Protein 3TG9 (pdb70)

Foldseek 3Di:
DDDVLQVLCVVLVFAEKKWKDFAPDDIDMDGADALDVVVRHGADLLAKFFFFQLCLLLLLLLLLLCVLVVLFPQQDALVVFDPLDLPNAGNVLLQFQQAQFFALPVVVVCPPPFLAPPPALVVCCVSGSVPDRRDHRPPAHDDGLNSQSSSQSSSCRSVVHHSQVSSVPLQLVLLVFPSKGFDFPVGDDPSYGFFWAQDPVRDIDTCCRFHRRTATNSTTIMGRQVSVVSRVVCLVVCSNHHPVSSVQQVDQPADHDDQWGHGRSWIWGHDPNRTQWIWGWRFTAQWTWIWIAGPVGRMIMTFTGRYGDRSVSSVVVVVVVD/DLAVLCVVLVFAEKKWKDFDPDDIDIDGAAPLDPVVRHGQDQLFKFWFFQLCLLLLLLLLLVCVLVVLDHQCAALVVQDVLDQPNAGNVLLQFQQQQFWALAQPVPDDQLQVSCVPPFLAVLPALVVCCVSGSPPDRRDHRRPAHGDHLNSQSSSQSRSCRSVVHHSQVSSVPLQLVLLVFPSWGFDFPVGDDPSYGWFWAQDPVGDIDTCCRRHRRTAGRRTTIMGRQVSVVSRVVCLVVCSRHHPVSSVQQVDQPADHDDQWGHGRSWIWGHDPHRTQWIKGWRFTAQWIWIWIQGPVRRMIMIFTGRYGDRSVSSVVVVVVVD

Solvent-accessible surface area: 25855 Å² total; per-residue (Å²): 231,124,31,100,4,36,46,12,0,81,104,122,150,0,15,0,0,0,0,5,24,84,22,144,80,153,31,94,28,0,21,60,32,62,6,19,58,22,47,171,40,85,9,72,75,84,2,34,1,14,0,3,24,0,0,4,0,0,0,0,0,0,0,0,14,10,12,69,66,63,123,14,59,17,112,16,56,2,86,97,83,24,142,13,99,12,86,126,1,19,0,54,32,1,0,0,4,10,2,5,1,3,30,27,112,145,76,126,43,12,102,116,48,12,0,6,72,4,83,84,2,121,44,8,31,90,52,3,45,157,47,108,63,143,20,73,30,43,132,127,48,97,69,11,18,0,1,0,0,0,0,0,17,0,0,22,54,24,39,66,66,36,0,17,97,17,0,65,53,45,0,4,128,122,14,18,4,144,53,17,1,11,37,8,21,4,60,26,46,41,100,7,6,42,8,1,27,86,68,188,117,68,51,68,62,8,3,14,11,13,15,30,2,36,8,6,0,13,14,12,0,15,0,2,0,61,3,0,11,61,0,0,25,2,0,40,124,80,82,1,2,59,110,83,49,2,118,85,0,19,49,46,58,23,105,38,116,111,57,44,41,3,0,4,1,0,46,0,56,37,64,151,79,62,46,37,19,28,8,4,62,2,102,46,53,0,8,0,0,5,0,0,14,16,48,127,47,82,0,1,0,0,0,0,1,5,32,48,72,15,0,133,47,0,5,37,30,0,53,86,74,79,133,3,106,72,15,0,96,96,128,153,0,17,0,0,0,0,8,22,99,21,150,83,146,24,108,33,0,24,61,30,64,5,15,69,24,48,165,50,80,7,68,73,85,3,33,2,14,0,3,22,0,0,4,0,0,0,0,0,0,0,0,11,10,12,58,72,65,117,15,51,16,120,17,55,0,80,96,83,21,146,13,99,6,93,126,1,26,0,56,29,2,0,0,3,13,2,4,1,3,27,27,15,20,84,124,135,43,137,74,21,56,80,42,1,110,112,51,13,0,4,67,3,86,92,3,102,43,7,32,87,56,3,51,159,42,106,60,121,19,87,38,40,129,99,47,18,45,8,6,0,2,0,0,0,0,0,17,0,0,21,56,15,40,68,68,37,0,20,93,19,0,65,61,43,0,3,116,124,11,23,2,139,47,16,1,11,32,9,15,7,57,29,44,34,99,4,6,43,6,3,18,97,64,194,112,75,57,73,33,9,4,12,6,1,13,21,1,35,7,5,0,13,13,11,0,16,0,4,0,54,6,0,10,66,0,0,24,2,0,40,128,81,86,1,2,63,109,82,50,2,115,81,0,19,51,45,63,21,99,42,108,109,52,34,38,3,0,5,1,0,48,0,48,51,70,152,78,62,47,36,18,27,12,5,48,1,104,23,29,0,8,0,0,10,0,0,14,18,44,126,47,76,0,0,0,0,0,0,1,6,37,47,69,14,0,122,53,0,2,39,26,0,57,79,82,73

Sequence (648 aa):
MKNHLHTIMEDWKLSGTALMKKGEDIPFIASLGFANRAERIPNEHHTRFGIASGCKLFTAIAICQLVEAGKLSFDTPLSDWLDAPFPNVTIHHLLTHTSGVPDYFDEDLWKDVPMYHLRRLKDFLPLFQHAPMKFPPGHRFHYNNAGFILLGLVVESVSGVTFQEYVEANVFQRAGMHESGYFAFDTLPAKTALGYIDLEDGSWKTNLYSLPVIGGSDGGAYVTAEDMMKLWLALMRHELLNETYTQKLLTPHVHCEDDDYYGYGVWIKQQDGAISKYHVMGYDPGVCFHSAFYPTSNGIVVVCANQSSGAYDVMAAIEALFHLHTIMEDWKLSGTALMKKGEDIPFIASLGFANRAERIPNEHHTRFGIASGCKLFTAIAICQLVEAGKLSFDTPLSDWLDAPFPNVTIHHLLTHTSGVPDYFDEEITDDFEDLWKDVPMYHLRRLKDFLPLFQHAPMKFPPGHRFHYNNAGFILLGLVVESVSGVTFQEYVEANVFQRAGMHESGYFAFDTLPAKTALGYIDLEDGSWKTNLYSLPVIGGSDGGAYVTAEDMMKLWLALMRHELLNETYTQKLLTPHVHCEDDDYYGYGVWIKQQDGAISKYHVMGYDPGVCFHSAFYPTSNGIVVVCANQSSGAYDVMAAIEALF

Structure (mmCIF, N/CA/C/O backbone):
data_3TG9
#
_entry.id   3TG9
#
_cell.length_a   65.241
_cell.length_b   79.800
_cell.length_c   74.443
_cell.angle_alpha   90.00
_cell.angle_beta   100.49
_cell.angle_gamma   90.00
#
_symmetry.space_group_name_H-M   'P 1 21 1'
#
loop_
_entity.id
_entity.type
_entity.pdbx_description
1 polymer 'Penicillin-binding protein'
2 water water
#
loop_
_atom_site.group_PDB
_atom_site.id
_atom_site.type_symbol
_atom_site.label_atom_id
_atom_site.label_alt_id
_atom_site.label_comp_id
_atom_site.label_asym_id
_atom_site.label_entity_id
_atom_site.label_seq_id
_atom_site.pdbx_PDB_ins_code
_atom_site.Cartn_x
_atom_site.Cartn_y
_atom_site.Cartn_z
_atom_site.occupancy
_atom_site.B_iso_or_equiv
_atom_site.auth_seq_id
_atom_site.auth_comp_id
_atom_site.auth_asym_id
_atom_site.auth_atom_id
_atom_site.pdbx_PDB_model_num
ATOM 1 N N . MET A 1 3 ? -5.858 42.254 -9.030 1.00 43.59 1 MET A N 1
ATOM 2 C CA . MET A 1 3 ? -6.688 43.390 -9.450 1.00 45.07 1 MET A CA 1
ATOM 3 C C . MET A 1 3 ? -8.191 43.148 -9.284 1.00 46.55 1 MET A C 1
ATOM 4 O O . MET A 1 3 ? -8.738 42.138 -9.747 1.00 45.42 1 MET A O 1
ATOM 9 N N . LYS A 1 4 ? -8.871 44.066 -8.621 1.00 41.23 2 LYS A N 1
ATOM 10 C CA . LYS A 1 4 ? -10.250 43.907 -8.243 1.00 40.36 2 LYS A CA 1
ATOM 11 C C . LYS A 1 4 ? -11.247 43.799 -9.379 1.00 42.04 2 LYS A C 1
ATOM 12 O O . LYS A 1 4 ? -11.109 44.425 -10.389 1.00 42.64 2 LYS A O 1
ATOM 18 N N . ASN A 1 5 ? -12.261 42.983 -9.175 1.00 20.00 3 ASN A N 1
ATOM 19 C CA . ASN A 1 5 ? -13.392 42.884 -10.063 1.00 20.00 3 ASN A CA 1
ATOM 20 C C . ASN A 1 5 ? -14.684 42.782 -9.261 1.00 20.00 3 ASN A C 1
ATOM 21 O O . ASN A 1 5 ? -14.656 42.819 -8.060 1.00 31.04 3 ASN A O 1
ATOM 26 N N . HIS A 1 6 ? -15.807 42.690 -9.930 1.00 31.85 4 HIS A N 1
ATOM 27 C CA . HIS A 1 6 ? -17.066 42.706 -9.232 1.00 32.86 4 HIS A CA 1
ATOM 28 C C . HIS A 1 6 ? -17.341 41.507 -8.320 1.00 35.89 4 HIS A C 1
ATOM 29 O O . HIS A 1 6 ? -18.138 41.597 -7.425 1.00 35.08 4 HIS A O 1
ATOM 36 N N . LEU A 1 7 ? -16.666 40.393 -8.562 1.00 20.00 5 LEU A N 1
ATOM 37 C CA . LEU A 1 7 ? -16.784 39.222 -7.715 1.00 20.00 5 LEU A CA 1
ATOM 38 C C . LEU A 1 7 ? -16.224 39.480 -6.321 1.00 20.00 5 LEU A C 1
ATOM 39 O O . LEU A 1 7 ? -16.773 39.071 -5.357 1.00 25.49 5 LEU A O 1
ATOM 44 N N . HIS A 1 8 ? -15.137 40.222 -6.256 1.00 33.25 6 HIS A N 1
ATOM 45 C CA . HIS A 1 8 ? -14.558 40.629 -5.006 1.00 31.81 6 HIS A CA 1
ATOM 46 C C . HIS A 1 8 ? -15.584 41.363 -4.153 1.00 29.89 6 HIS A C 1
ATOM 47 O O . HIS A 1 8 ? -15.638 41.211 -2.975 1.00 28.64 6 HIS A O 1
ATOM 54 N N . THR A 1 9 ? -16.389 42.172 -4.788 1.00 30.46 7 THR A N 1
ATOM 55 C CA . THR A 1 9 ? -17.382 42.963 -4.084 1.00 32.90 7 THR A CA 1
ATOM 56 C C . THR A 1 9 ? -18.467 42.057 -3.523 1.00 31.58 7 THR A C 1
ATOM 57 O O . THR A 1 9 ? -18.880 42.193 -2.367 1.00 27.80 7 THR A O 1
ATOM 61 N N . ILE A 1 10 ? -18.917 41.117 -4.346 1.00 30.37 8 ILE A N 1
ATOM 62 C CA . ILE A 1 10 ? -19.937 40.172 -3.922 1.00 29.08 8 ILE A CA 1
ATOM 63 C C . ILE A 1 10 ? -19.430 39.324 -2.758 1.00 25.65 8 ILE A C 1
ATOM 64 O O . ILE A 1 10 ? -20.084 39.223 -1.722 1.00 28.47 8 ILE A O 1
ATOM 69 N N . MET A 1 11 ? -18.257 38.727 -2.921 1.00 27.74 9 MET A N 1
ATOM 70 C CA . MET A 1 11 ? -17.661 37.921 -1.847 1.00 28.44 9 MET A CA 1
ATOM 71 C C . MET A 1 11 ? -17.455 38.707 -0.563 1.00 27.80 9 MET A C 1
ATOM 72 O O . MET A 1 11 ? -17.705 38.208 0.531 1.00 29.69 9 MET A O 1
ATOM 77 N N . GLU A 1 12 ? -16.988 39.939 -0.702 1.00 28.77 10 GLU A N 1
ATOM 78 C CA . GLU A 1 12 ? -16.804 40.827 0.440 1.00 28.83 10 GLU A CA 1
ATOM 79 C C . GLU A 1 12 ? -18.141 41.111 1.135 1.00 29.55 10 GLU A C 1
ATOM 80 O O . GLU A 1 12 ? -18.239 41.053 2.357 1.00 32.37 10 GLU A O 1
ATOM 86 N N . ASP A 1 13 ? -19.169 41.419 0.351 1.00 27.46 11 ASP A N 1
ATOM 87 C CA . ASP A 1 13 ? -20.501 41.680 0.896 1.00 29.22 11 ASP A CA 1
ATOM 88 C C . ASP A 1 13 ? -21.074 40.509 1.700 1.00 32.91 11 ASP A C 1
ATOM 89 O O . ASP A 1 13 ? -21.819 40.706 2.658 1.00 33.42 11 ASP A O 1
ATOM 94 N N . TRP A 1 14 ? -20.747 39.290 1.292 1.00 30.42 12 TRP A N 1
ATOM 95 C CA . TRP A 1 14 ? -21.283 38.108 1.960 1.00 31.47 12 TRP A CA 1
ATOM 96 C C . TRP A 1 14 ? -20.300 37.484 2.931 1.00 29.82 12 TRP A C 1
ATOM 97 O O . TRP A 1 14 ? -20.592 36.456 3.538 1.00 33.22 12 TRP A O 1
ATOM 108 N N . LYS A 1 15 ? -19.141 38.115 3.090 1.00 31.74 13 LYS A N 1
ATOM 109 C CA . LYS A 1 15 ? -18.107 37.600 3.984 1.00 30.81 13 LYS A CA 1
ATOM 110 C C . LYS A 1 15 ? -17.829 36.145 3.661 1.00 27.13 13 LYS A C 1
ATOM 111 O O . LYS A 1 15 ? -17.816 35.297 4.548 1.00 28.20 13 LYS A O 1
ATOM 117 N N . LEU A 1 16 ? -17.625 35.857 2.382 1.00 26.45 14 LEU A N 1
ATOM 118 C CA . LEU A 1 16 ? -17.328 34.494 1.960 1.00 30.61 14 LEU A CA 1
ATOM 119 C C . LEU A 1 16 ? -15.823 34.287 1.843 1.00 25.85 14 LEU A C 1
ATOM 120 O O . LEU A 1 16 ? -15.165 34.957 1.052 1.00 25.18 14 LEU A O 1
ATOM 125 N N . SER A 1 17 ? -15.288 33.354 2.628 1.00 27.67 15 SER A N 1
ATOM 126 C CA . SER A 1 17 ? -13.900 32.936 2.470 1.00 23.37 15 SER A CA 1
ATOM 127 C C . SER A 1 17 ? -13.840 31.846 1.408 1.00 26.36 15 SER A C 1
ATOM 128 O O . SER A 1 17 ? -14.421 30.778 1.583 1.00 25.99 15 SER A O 1
ATOM 131 N N . GLY A 1 18 ? -13.166 32.134 0.295 1.00 27.64 16 GLY A N 1
ATOM 132 C CA . GLY A 1 18 ? -12.983 31.171 -0.776 1.00 25.38 16 GLY A CA 1
ATOM 133 C C . GLY A 1 18 ? -12.535 31.789 -2.090 1.00 25.37 16 GLY A C 1
ATOM 134 O O . GLY A 1 18 ? -11.910 32.853 -2.115 1.00 26.59 16 GLY A O 1
ATOM 135 N N . THR A 1 19 ? -12.840 31.107 -3.190 1.00 23.29 17 THR A N 1
ATOM 136 C CA . THR A 1 19 ? -12.582 31.633 -4.529 1.00 27.96 17 THR A CA 1
ATOM 137 C C . THR A 1 19 ? -13.824 31.452 -5.388 1.00 24.80 17 THR A C 1
ATOM 138 O O . THR A 1 19 ? -14.387 30.356 -5.431 1.00 26.47 17 THR A O 1
ATOM 142 N N . ALA A 1 20 ? -14.233 32.521 -6.073 1.00 25.77 18 ALA A N 1
ATOM 143 C CA . ALA A 1 20 ? -15.372 32.484 -6.987 1.00 23.21 18 ALA A CA 1
ATOM 144 C C . ALA A 1 20 ? -14.943 32.795 -8.413 1.00 23.63 18 ALA A C 1
ATOM 145 O O . ALA A 1 20 ? -13.934 33.464 -8.638 1.00 27.62 18 ALA A O 1
ATOM 147 N N . LEU A 1 21 ? -15.726 32.313 -9.375 1.00 25.14 19 LEU A N 1
ATOM 148 C CA . LEU A 1 21 ? -15.385 32.445 -10.785 1.00 23.84 19 LEU A CA 1
ATOM 149 C C . LEU A 1 21 ? -16.624 32.638 -11.666 1.00 26.16 19 LEU A C 1
ATOM 150 O O . LEU A 1 21 ? -17.671 32.043 -11.420 1.00 27.70 19 LEU A O 1
ATOM 155 N N . MET A 1 22 ? -16.495 33.472 -12.693 1.00 25.51 20 MET A N 1
ATOM 156 C CA . MET A 1 22 ? -17.578 33.685 -13.646 1.00 26.70 20 MET A CA 1
ATOM 157 C C . MET A 1 22 ? -17.007 33.735 -15.050 1.00 28.00 20 MET A C 1
ATOM 158 O O . MET A 1 22 ? -16.064 34.473 -15.299 1.00 30.90 20 MET A O 1
ATOM 163 N N . LYS A 1 23 ? -17.564 32.940 -15.959 1.00 27.72 21 LYS A N 1
ATOM 164 C CA . LYS A 1 23 ? -17.149 32.982 -17.355 1.00 29.20 21 LYS A CA 1
ATOM 165 C C . LYS A 1 23 ? -18.352 33.173 -18.268 1.00 31.99 21 LYS A C 1
ATOM 166 O O . LYS A 1 23 ? -19.303 32.396 -18.221 1.00 33.99 21 LYS A O 1
ATOM 172 N N . LYS A 1 24 ? -18.295 34.200 -19.106 1.00 30.65 22 LYS A N 1
ATOM 173 C CA . LYS A 1 24 ? -19.401 34.519 -19.996 1.00 35.32 22 LYS A CA 1
ATOM 174 C C . LYS A 1 24 ? -19.080 34.027 -21.397 1.00 32.85 22 LYS A C 1
ATOM 175 O O . LYS A 1 24 ? -18.209 34.574 -22.072 1.00 36.15 22 LYS A O 1
ATOM 181 N N . GLY A 1 25 ? -19.771 32.981 -21.828 1.00 29.24 23 GLY A N 1
ATOM 182 C CA . GLY A 1 25 ? -19.511 32.406 -23.133 1.00 36.88 23 GLY A CA 1
ATOM 183 C C . GLY A 1 25 ? -18.036 32.192 -23.417 1.00 38.61 23 GLY A C 1
ATOM 184 O O . GLY A 1 25 ? -17.402 31.319 -22.825 1.00 42.63 23 GLY A O 1
ATOM 185 N N . GLU A 1 26 ? -17.478 32.995 -24.315 1.00 38.34 24 GLU A N 1
ATOM 186 C CA . GLU A 1 26 ? -16.096 32.797 -24.738 1.00 39.55 24 GLU A CA 1
ATOM 187 C C . GLU A 1 26 ? -15.121 33.771 -24.064 1.00 40.39 24 GLU A C 1
ATOM 188 O O . GLU A 1 26 ? -13.908 33.723 -24.308 1.00 38.41 24 GLU A O 1
ATOM 194 N N . ASP A 1 27 ? -15.651 34.644 -23.213 1.00 35.81 25 ASP A N 1
ATOM 195 C CA . ASP A 1 27 ? -14.833 35.647 -22.535 1.00 34.84 25 ASP A CA 1
ATOM 196 C C . ASP A 1 27 ? -13.808 35.017 -21.595 1.00 35.64 25 ASP A C 1
ATOM 197 O O . ASP A 1 27 ? -13.936 33.862 -21.212 1.00 31.81 25 ASP A O 1
ATOM 202 N N . ILE A 1 28 ? -12.795 35.798 -21.229 1.00 36.25 26 ILE A N 1
ATOM 203 C CA . ILE A 1 28 ? -11.884 35.432 -20.161 1.00 33.47 26 ILE A CA 1
ATOM 204 C C . ILE A 1 28 ? -12.661 35.505 -18.856 1.00 34.71 26 ILE A C 1
ATOM 205 O O . ILE A 1 28 ? -13.400 36.464 -18.623 1.00 32.54 26 ILE A O 1
ATOM 210 N N . PRO A 1 29 ? -12.504 34.486 -17.997 1.00 30.60 27 PRO A N 1
ATOM 211 C CA . PRO A 1 29 ? -13.263 34.440 -16.745 1.00 27.64 27 PRO A CA 1
ATOM 212 C C . PRO A 1 29 ? -12.829 35.541 -15.787 1.00 29.03 27 PRO A C 1
ATOM 213 O O . PRO A 1 29 ? -11.695 36.005 -15.871 1.00 24.86 27 PRO A O 1
ATOM 217 N N . PHE A 1 30 ? -13.728 35.946 -14.898 1.00 26.80 28 PHE A N 1
ATOM 218 C CA . PHE A 1 30 ? -13.375 36.755 -13.740 1.00 27.21 28 PHE A CA 1
ATOM 219 C C . PHE A 1 30 ? -13.149 35.789 -12.588 1.00 28.34 28 PHE A C 1
ATOM 220 O O . PHE A 1 30 ? -13.914 34.839 -12.431 1.00 31.21 28 PHE A O 1
ATOM 228 N N . ILE A 1 31 ? -12.120 36.020 -11.780 1.00 30.51 29 ILE A N 1
ATOM 229 C CA . ILE A 1 31 ? -11.874 35.180 -10.611 1.00 29.71 29 ILE A CA 1
ATOM 230 C C . ILE A 1 31 ? -11.569 36.063 -9.407 1.00 30.26 29 ILE A C 1
ATOM 231 O O . ILE A 1 31 ? -10.932 37.100 -9.545 1.00 31.18 29 ILE A O 1
ATOM 236 N N . ALA A 1 32 ? -12.035 35.669 -8.229 1.00 30.93 30 ALA A N 1
ATOM 237 C CA . ALA A 1 32 ? -11.736 36.428 -7.021 1.00 29.55 30 ALA A CA 1
ATOM 238 C C . ALA A 1 32 ? -11.557 35.518 -5.807 1.00 23.69 30 ALA A C 1
ATOM 239 O O . ALA A 1 32 ? -12.311 34.568 -5.614 1.00 27.62 30 ALA A O 1
ATOM 241 N N . SER A 1 33 ? -10.574 35.828 -4.977 1.00 25.70 31 SER A N 1
ATOM 242 C CA . SER A 1 33 ? -10.379 35.119 -3.713 1.00 27.63 31 SER A CA 1
ATOM 243 C C . SER A 1 33 ? -10.483 36.079 -2.523 1.00 28.44 31 SER A C 1
ATOM 244 O O . SER A 1 33 ? -10.192 37.270 -2.651 1.00 26.97 31 SER A O 1
ATOM 247 N N . LEU A 1 34 ? -10.932 35.557 -1.383 1.00 23.59 32 LEU A N 1
ATOM 248 C CA . LEU A 1 34 ? -11.053 36.334 -0.154 1.00 25.42 32 LEU A CA 1
ATOM 249 C C . LEU A 1 34 ? -10.873 35.382 1.029 1.00 28.06 32 LEU A C 1
ATOM 250 O O . LEU A 1 34 ? -11.089 34.173 0.890 1.00 21.26 32 LEU A O 1
ATOM 255 N N . GLY A 1 35 ? -10.478 35.920 2.181 1.00 22.71 33 GLY A N 1
ATOM 256 C CA . GLY A 1 35 ? -10.341 35.128 3.395 1.00 23.89 33 GLY A CA 1
ATOM 257 C C . GLY A 1 35 ? -9.117 34.233 3.414 1.00 25.84 33 GLY A C 1
ATOM 258 O O . GLY A 1 35 ? -8.315 34.271 2.479 1.00 25.41 33 GLY A O 1
ATOM 259 N N . PHE A 1 36 ? -8.979 33.428 4.472 1.00 20.77 34 PHE A N 1
ATOM 260 C CA . PHE A 1 36 ? -7.814 32.562 4.638 1.00 26.69 34 PHE A CA 1
ATOM 261 C C . PHE A 1 36 ? -8.069 31.098 4.322 1.00 26.29 34 PHE A C 1
ATOM 262 O O . PHE A 1 36 ? -9.022 30.487 4.828 1.00 22.88 34 PHE A O 1
ATOM 270 N N . ALA A 1 37 ? -7.183 30.548 3.498 1.00 23.17 35 ALA A N 1
ATOM 271 C CA . ALA A 1 37 ? -7.026 29.112 3.335 1.00 23.56 35 ALA A CA 1
ATOM 272 C C . ALA A 1 37 ? -6.633 28.472 4.673 1.00 26.83 35 ALA A C 1
ATOM 273 O O . ALA A 1 37 ? -7.006 27.330 4.974 1.00 23.16 35 ALA A O 1
ATOM 275 N N . ASN A 1 38 ? -5.862 29.210 5.468 1.00 21.62 36 ASN A N 1
ATOM 276 C CA . ASN A 1 38 ? -5.425 28.729 6.775 1.00 24.59 36 ASN A CA 1
ATOM 277 C C . ASN A 1 38 ? -5.459 29.930 7.699 1.00 29.12 36 ASN A C 1
ATOM 278 O O . ASN A 1 38 ? -4.691 30.885 7.522 1.00 27.52 36 ASN A O 1
ATOM 283 N N . ARG A 1 39 ? -6.382 29.899 8.655 1.00 25.84 37 ARG A N 1
ATOM 284 C CA . ARG A 1 39 ? -6.584 31.025 9.557 1.00 26.23 37 ARG A CA 1
ATOM 285 C C . ARG A 1 39 ? -5.402 31.254 10.506 1.00 32.93 37 ARG A C 1
ATOM 286 O O . ARG A 1 39 ? -4.921 32.379 10.633 1.00 32.13 37 ARG A O 1
ATOM 294 N N . ALA A 1 40 ? -4.933 30.195 11.164 1.00 30.39 38 ALA A N 1
ATOM 295 C CA . ALA A 1 40 ? -3.872 30.352 12.150 1.00 29.63 38 ALA A CA 1
ATOM 296 C C . ALA A 1 40 ? -2.600 30.889 11.503 1.00 34.91 38 ALA A C 1
ATOM 297 O O . ALA A 1 40 ? -1.917 31.742 12.079 1.00 33.44 38 ALA A O 1
ATOM 299 N N . GLU A 1 41 ? -2.292 30.410 10.301 1.00 33.05 39 GLU A N 1
ATOM 300 C CA . GLU A 1 41 ? -1.082 30.854 9.612 1.00 32.44 39 GLU A CA 1
ATOM 301 C C . GLU A 1 41 ? -1.328 32.083 8.738 1.00 34.01 39 GLU A C 1
ATOM 302 O O . GLU A 1 41 ? -0.404 32.618 8.124 1.00 34.12 39 GLU A O 1
ATOM 308 N N . ARG A 1 42 ? -2.574 32.539 8.698 1.00 31.85 40 ARG A N 1
ATOM 309 C CA . ARG A 1 42 ? -2.938 33.690 7.876 1.00 35.68 40 ARG A CA 1
ATOM 310 C C . ARG A 1 42 ? -2.405 33.535 6.454 1.00 31.52 40 ARG A C 1
ATOM 311 O O . ARG A 1 42 ? -1.826 34.458 5.879 1.00 32.33 40 ARG A O 1
ATOM 319 N N . ILE A 1 43 ? -2.597 32.343 5.908 1.00 31.35 41 ILE A N 1
ATOM 320 C CA . ILE A 1 43 ? -2.326 32.074 4.511 1.00 29.98 41 ILE A CA 1
ATOM 321 C C . ILE A 1 43 ? -3.599 32.377 3.723 1.00 27.46 41 ILE A C 1
ATOM 322 O O . ILE A 1 43 ? -4.589 31.666 3.872 1.00 25.70 41 ILE A O 1
ATOM 327 N N . PRO A 1 44 ? -3.574 33.439 2.894 1.00 27.04 42 PRO A N 1
ATOM 328 C CA . PRO A 1 44 ? -4.756 33.880 2.138 1.00 30.35 42 PRO A CA 1
ATOM 329 C C . PRO A 1 44 ? -5.207 32.878 1.086 1.00 27.40 42 PRO A C 1
ATOM 330 O O . PRO A 1 44 ? -4.392 32.170 0.479 1.00 25.87 42 PRO A O 1
ATOM 334 N N . ASN A 1 45 ? -6.515 32.821 0.874 1.00 26.30 43 ASN A N 1
ATOM 335 C CA . ASN A 1 45 ? -7.047 32.102 -0.271 1.00 26.56 43 ASN A CA 1
ATOM 336 C C . ASN A 1 45 ? -6.565 32.798 -1.530 1.00 27.81 43 ASN A C 1
ATOM 337 O O . ASN A 1 45 ? -6.559 34.029 -1.603 1.00 30.90 43 ASN A O 1
ATOM 342 N N . GLU A 1 46 ? -6.133 32.018 -2.510 1.00 25.92 44 GLU A N 1
ATOM 343 C CA . GLU A 1 46 ? -5.758 32.583 -3.798 1.00 30.27 44 GLU A CA 1
ATOM 344 C C . GLU A 1 46 ? -6.458 31.810 -4.915 1.00 28.21 44 GLU A C 1
ATOM 345 O O . GLU A 1 46 ? -7.078 30.779 -4.657 1.00 24.90 44 GLU A O 1
ATOM 351 N N . HIS A 1 47 ? -6.359 32.293 -6.150 1.00 29.14 45 HIS A N 1
ATOM 352 C CA . HIS A 1 47 ? -7.077 31.654 -7.258 1.00 29.19 45 HIS A CA 1
ATOM 353 C C . HIS A 1 47 ? -6.716 30.185 -7.417 1.00 30.09 45 HIS A C 1
ATOM 354 O O . HIS A 1 47 ? -7.551 29.378 -7.811 1.00 26.43 45 HIS A O 1
ATOM 361 N N . HIS A 1 48 ? -5.469 29.837 -7.112 1.00 32.66 46 HIS A N 1
ATOM 362 C CA . HIS A 1 48 ? -5.003 28.462 -7.297 1.00 30.55 46 HIS A CA 1
ATOM 363 C C . HIS A 1 48 ? -5.140 27.606 -6.043 1.00 27.07 46 HIS A C 1
ATOM 364 O O . HIS A 1 48 ? -4.547 26.533 -5.941 1.00 29.39 46 HIS A O 1
ATOM 371 N N . THR A 1 49 ? -5.922 28.086 -5.087 1.00 24.76 47 THR A N 1
ATOM 372 C CA . THR A 1 49 ? -6.163 27.336 -3.869 1.00 25.25 47 THR A CA 1
ATOM 373 C C . THR A 1 49 ? -7.158 26.218 -4.192 1.00 27.22 47 THR A C 1
ATOM 374 O O . THR A 1 49 ? -8.103 26.421 -4.960 1.00 21.40 47 THR A O 1
ATOM 378 N N . ARG A 1 50 ? -6.934 25.034 -3.637 1.00 23.55 48 ARG A N 1
ATOM 379 C CA . ARG A 1 50 ? -7.894 23.951 -3.804 1.00 24.79 48 ARG A CA 1
ATOM 380 C C . ARG A 1 50 ? -8.882 23.877 -2.647 1.00 22.34 48 ARG A C 1
ATOM 381 O O . ARG A 1 50 ? -8.517 24.050 -1.482 1.00 25.09 48 ARG A O 1
ATOM 389 N N . PHE A 1 51 ? -10.134 23.595 -2.973 1.00 21.01 49 PHE A N 1
ATOM 390 C CA . PHE A 1 51 ? -11.177 23.538 -1.962 1.00 19.66 49 PHE A CA 1
ATOM 391 C C . PHE A 1 51 ? -11.882 22.200 -2.054 1.00 20.03 49 PHE A C 1
ATOM 392 O O . PHE A 1 51 ? -12.076 21.662 -3.146 1.00 20.30 49 PHE A O 1
ATOM 400 N N . GLY A 1 52 ? -12.275 21.662 -0.909 1.00 19.65 50 GLY A N 1
ATOM 401 C CA . GLY A 1 52 ? -13.152 20.508 -0.911 1.00 21.46 50 GLY A CA 1
ATOM 402 C C . GLY A 1 52 ? -14.489 20.983 -1.434 1.00 23.58 50 GLY A C 1
ATOM 403 O O . GLY A 1 52 ? -14.857 22.138 -1.233 1.00 19.68 50 GLY A O 1
ATOM 404 N N . ILE A 1 53 ? -15.218 20.111 -2.116 1.00 23.82 51 ILE A N 1
ATOM 405 C CA . ILE A 1 53 ? -16.487 20.523 -2.697 1.00 22.60 51 ILE A CA 1
ATOM 406 C C . ILE A 1 53 ? -17.635 19.592 -2.311 1.00 21.49 51 ILE A C 1
ATOM 407 O O . ILE A 1 53 ? -18.703 19.628 -2.920 1.00 19.91 51 ILE A O 1
ATOM 412 N N . ALA A 1 54 ? -17.406 18.767 -1.292 1.00 19.04 52 ALA A N 1
ATOM 413 C CA . ALA A 1 54 ? -18.415 17.824 -0.829 1.00 20.95 52 ALA A CA 1
ATOM 414 C C . ALA A 1 54 ? -19.153 17.195 -2.020 1.00 22.28 52 ALA A C 1
ATOM 415 O O . ALA A 1 54 ? -18.523 16.678 -2.944 1.00 21.25 52 ALA A O 1
ATOM 417 N N . SER A 1 55 ? -20.479 17.262 -2.013 1.00 19.65 53 SER A N 1
ATOM 418 C CA . SER A 1 55 ? -21.280 16.563 -3.031 1.00 23.42 53 SER A CA 1
ATOM 419 C C . SER A 1 55 ? -21.093 17.070 -4.454 1.00 22.97 53 SER A C 1
ATOM 420 O O . SER A 1 55 ? -21.604 16.475 -5.398 1.00 22.06 53 SER A O 1
ATOM 423 N N . GLY A 1 56 ? -20.387 18.184 -4.616 1.00 25.37 54 GLY A N 1
ATOM 424 C CA . GLY A 1 56 ? -20.182 18.724 -5.946 1.00 21.66 54 GLY A CA 1
ATOM 425 C C . GLY A 1 56 ? -19.616 17.691 -6.904 1.00 21.11 54 GLY A C 1
ATOM 426 O O . GLY A 1 56 ? -19.830 17.780 -8.110 1.00 23.67 54 GLY A O 1
ATOM 427 N N . CYS A 1 57 ? -18.896 16.701 -6.378 1.00 21.34 55 CYS A N 1
ATOM 428 C CA . CYS A 1 57 ? -18.201 15.755 -7.254 1.00 23.31 55 CYS A CA 1
ATOM 429 C C . CYS A 1 57 ? -19.022 14.520 -7.641 1.00 22.82 55 CYS A C 1
ATOM 430 O O . CYS A 1 57 ? -18.540 13.671 -8.394 1.00 23.35 55 CYS A O 1
ATOM 433 N N . LYS A 1 58 ? -20.261 14.430 -7.156 1.00 21.05 56 LYS A N 1
ATOM 434 C CA . LYS A 1 58 ? -21.164 13.387 -7.633 1.00 24.27 56 LYS A CA 1
ATOM 435 C C . LYS A 1 58 ? -21.198 13.450 -9.146 1.00 23.65 56 LYS A C 1
ATOM 436 O O . LYS A 1 58 ? -21.395 12.439 -9.808 1.00 25.03 56 LYS A O 1
ATOM 442 N N . LEU A 1 59 ? -21.000 14.646 -9.696 1.00 21.57 57 LEU A N 1
ATOM 443 C CA . LEU A 1 59 ? -20.994 14.819 -11.145 1.00 20.59 57 LEU A CA 1
ATOM 444 C C . LEU A 1 59 ? -19.834 14.062 -11.797 1.00 22.31 57 LEU A C 1
ATOM 445 O O . LEU A 1 59 ? -19.986 13.521 -12.893 1.00 24.63 57 LEU A O 1
ATOM 450 N N . PHE A 1 60 ? -18.682 14.026 -11.127 1.00 20.63 58 PHE A N 1
ATOM 451 C CA . PHE A 1 60 ? -17.511 13.322 -11.652 1.00 22.76 58 PHE A CA 1
ATOM 452 C C . PHE A 1 60 ? -17.789 11.831 -11.666 1.00 20.02 58 PHE A C 1
ATOM 453 O O . PHE A 1 60 ? -17.353 11.109 -12.557 1.00 24.17 58 PHE A O 1
ATOM 461 N N . THR A 1 61 ? -18.504 11.367 -10.653 1.00 22.12 59 THR A N 1
ATOM 462 C CA . THR A 1 61 ? -18.892 9.969 -10.577 1.00 20.39 59 THR A CA 1
ATOM 463 C C . THR A 1 61 ? -19.806 9.596 -11.737 1.00 23.10 59 THR A C 1
ATOM 464 O O . THR A 1 61 ? -19.636 8.550 -12.356 1.00 27.05 59 THR A O 1
ATOM 468 N N . ALA A 1 62 ? -20.763 10.466 -12.037 1.00 22.68 60 ALA A N 1
ATOM 469 C CA . ALA A 1 62 ? -21.705 10.224 -13.113 1.00 23.33 60 ALA A CA 1
ATOM 470 C C . ALA A 1 62 ? -21.017 10.242 -14.487 1.00 24.69 60 ALA A C 1
ATOM 471 O O . ALA A 1 62 ? -21.335 9.438 -15.365 1.00 25.19 60 ALA A O 1
ATOM 473 N N . ILE A 1 63 ? -20.067 11.149 -14.674 1.00 25.61 61 ILE A N 1
ATOM 474 C CA . ILE A 1 63 ? -19.310 11.190 -15.925 1.00 26.28 61 ILE A CA 1
ATOM 475 C C . ILE A 1 63 ? -18.551 9.885 -16.130 1.00 26.93 61 ILE A C 1
ATOM 476 O O . ILE A 1 63 ? -18.594 9.275 -17.206 1.00 23.02 61 ILE A O 1
ATOM 481 N N . ALA A 1 64 ? -17.870 9.459 -15.070 1.00 26.10 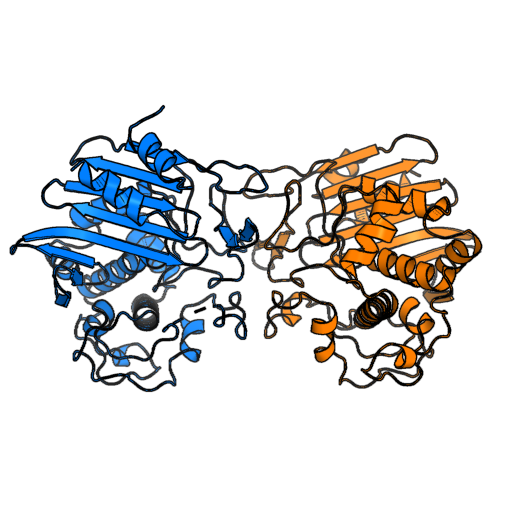62 ALA A N 1
ATOM 482 C CA . ALA A 1 64 ? -17.109 8.222 -15.068 1.00 23.38 62 ALA A CA 1
ATOM 483 C C . ALA A 1 64 ? -17.963 7.030 -15.486 1.00 24.68 62 ALA A C 1
ATOM 484 O O . ALA A 1 64 ? -17.571 6.256 -16.353 1.00 24.06 62 ALA A O 1
ATOM 486 N N . ILE A 1 65 ? -19.118 6.878 -14.843 1.00 22.28 63 ILE A N 1
ATOM 487 C CA . ILE A 1 65 ? -20.048 5.802 -15.163 1.00 25.32 63 ILE A CA 1
ATOM 488 C C . ILE A 1 65 ? -20.471 5.882 -16.633 1.00 27.49 63 ILE A C 1
ATOM 489 O O . ILE A 1 65 ? -20.418 4.892 -17.356 1.00 26.69 63 ILE A O 1
ATOM 494 N N . CYS A 1 66 ? -20.867 7.072 -17.076 1.00 26.11 64 CYS A N 1
ATOM 495 C CA . CYS A 1 66 ? -21.230 7.279 -18.476 1.00 24.23 64 CYS A CA 1
ATOM 496 C C . CYS A 1 66 ? -20.110 6.920 -19.453 1.00 28.81 64 CYS A C 1
ATOM 497 O O . CYS A 1 66 ? -20.377 6.410 -20.537 1.00 29.45 64 CYS A O 1
ATOM 500 N N . GLN A 1 67 ? -18.862 7.191 -19.079 1.00 26.63 65 GLN A N 1
ATOM 501 C CA . GLN A 1 67 ? -17.738 6.815 -19.927 1.00 30.79 65 GLN A CA 1
ATOM 502 C C . GLN A 1 67 ? -17.690 5.287 -20.079 1.00 31.41 65 GLN A C 1
ATOM 503 O O . GLN A 1 67 ? -17.445 4.772 -21.164 1.00 32.78 65 GLN A O 1
ATOM 509 N N . LEU A 1 68 ? -17.933 4.570 -18.987 1.00 25.27 66 LEU A N 1
ATOM 510 C CA . LEU A 1 68 ? -17.890 3.114 -19.006 1.00 25.32 66 LEU A CA 1
ATOM 511 C C . LEU A 1 68 ? -19.008 2.558 -19.884 1.00 32.28 66 LEU A C 1
ATOM 512 O O . LEU A 1 68 ? -18.788 1.624 -20.653 1.00 29.29 66 LEU A O 1
ATOM 517 N N . VAL A 1 69 ? -20.201 3.146 -19.771 1.00 31.40 67 VAL A N 1
ATOM 518 C CA . VAL A 1 69 ? -21.327 2.781 -20.617 1.00 27.65 67 VAL A CA 1
ATOM 519 C C . VAL A 1 69 ? -21.022 3.113 -22.072 1.00 30.62 67 VAL A C 1
ATOM 520 O O . VAL A 1 69 ? -21.239 2.289 -22.960 1.00 32.50 67 VAL A O 1
ATOM 524 N N . GLU A 1 70 ? -20.522 4.317 -22.322 1.00 28.53 68 GLU A N 1
ATOM 525 C CA . GLU A 1 70 ? -20.147 4.696 -23.681 1.00 31.11 68 GLU A CA 1
ATOM 526 C C . GLU A 1 70 ? -19.115 3.724 -24.245 1.00 33.72 68 GLU A C 1
ATOM 527 O O . GLU A 1 70 ? -19.153 3.396 -25.432 1.00 31.38 68 GLU A O 1
ATOM 533 N N . ALA A 1 71 ? -18.208 3.263 -23.381 1.00 32.67 69 ALA A N 1
ATOM 534 C CA . ALA A 1 71 ? -17.172 2.292 -23.748 1.00 32.97 69 ALA A CA 1
ATOM 535 C C . ALA A 1 71 ? -17.704 0.878 -24.009 1.00 35.02 69 ALA A C 1
ATOM 536 O O . ALA A 1 71 ? -17.004 0.046 -24.585 1.00 37.88 69 ALA A O 1
ATOM 538 N N . GLY A 1 72 ? -18.924 0.595 -23.565 1.00 35.14 70 GLY A N 1
ATOM 539 C CA . GLY A 1 72 ? -19.546 -0.690 -23.839 1.00 32.25 70 GLY A CA 1
ATOM 540 C C . GLY A 1 72 ? -19.271 -1.735 -22.778 1.00 37.39 70 GLY A C 1
ATOM 541 O O . GLY A 1 72 ? -19.469 -2.928 -23.017 1.00 32.76 70 GLY A O 1
ATOM 542 N N . LYS A 1 73 ? -18.826 -1.289 -21.603 1.00 34.44 71 LYS A N 1
ATOM 543 C CA . LYS A 1 73 ? -18.479 -2.193 -20.511 1.00 35.87 71 LYS A CA 1
ATOM 544 C C . LYS A 1 73 ? -19.624 -2.324 -19.518 1.00 40.24 71 LYS A C 1
ATOM 545 O O . LYS A 1 73 ? -19.490 -2.987 -18.487 1.00 40.68 71 LYS A O 1
ATOM 551 N N . LEU A 1 74 ? -20.751 -1.691 -19.827 1.00 35.54 72 LEU A N 1
ATOM 552 C CA . LEU A 1 74 ? -21.787 -1.491 -18.827 1.00 33.04 72 LEU A CA 1
ATOM 553 C C . LEU A 1 74 ? -22.992 -0.845 -19.511 1.00 30.51 72 LEU A C 1
ATOM 554 O O . LEU A 1 74 ? -22.828 -0.140 -20.504 1.00 31.50 72 LEU A O 1
ATOM 559 N N . SER A 1 75 ? -24.192 -1.095 -18.986 1.00 33.24 73 SER A N 1
ATOM 560 C CA . SER A 1 75 ? -25.414 -0.453 -19.480 1.00 33.99 73 SER A CA 1
ATOM 561 C C . SER A 1 75 ? -26.080 0.313 -18.351 1.00 28.16 73 SER A C 1
ATOM 562 O O . SER A 1 75 ? -25.925 -0.041 -17.191 1.00 27.19 73 SER A O 1
ATOM 565 N N . PHE A 1 76 ? -26.848 1.347 -18.681 1.00 30.69 74 PHE A N 1
ATOM 566 C CA . PHE A 1 76 ? -27.559 2.072 -17.636 1.00 28.17 74 PHE A CA 1
ATOM 567 C C . PHE A 1 76 ? -28.555 1.149 -16.958 1.00 30.70 74 PHE A C 1
ATOM 568 O O . PHE A 1 76 ? -28.919 1.352 -15.805 1.00 26.55 74 PHE A O 1
ATOM 576 N N . ASP A 1 77 ? -28.953 0.103 -17.676 1.00 34.20 75 ASP A N 1
ATOM 577 C CA . ASP A 1 77 ? -29.925 -0.854 -17.173 1.00 32.34 75 ASP A CA 1
ATOM 578 C C . ASP A 1 77 ? -29.274 -2.078 -16.565 1.00 34.11 75 ASP A C 1
ATOM 579 O O . ASP A 1 77 ? -29.969 -3.015 -16.181 1.00 35.88 75 ASP A O 1
ATOM 584 N N . THR A 1 78 ? -27.945 -2.073 -16.481 1.00 34.38 76 THR A N 1
ATOM 585 C CA . THR A 1 78 ? -27.215 -3.169 -15.842 1.00 31.15 76 THR A CA 1
ATOM 586 C C . THR A 1 78 ? -27.562 -3.258 -14.367 1.00 31.43 76 THR A C 1
ATOM 587 O O . THR A 1 78 ? -27.462 -2.264 -13.655 1.00 34.76 76 THR A O 1
ATOM 591 N N . PRO A 1 79 ? -27.937 -4.458 -13.894 1.00 34.84 77 PRO A N 1
ATOM 592 C CA . PRO A 1 79 ? -28.203 -4.687 -12.469 1.00 30.03 77 PRO A CA 1
ATOM 593 C C . PRO A 1 79 ? -26.937 -4.520 -11.656 1.00 34.02 77 PRO A C 1
ATOM 594 O O . PRO A 1 79 ? -25.853 -4.840 -12.134 1.00 39.37 77 PRO A O 1
ATOM 598 N N . LEU A 1 80 ? -27.075 -4.032 -10.432 1.00 33.57 78 LEU A N 1
ATOM 599 C CA . LEU A 1 80 ? -25.925 -3.824 -9.572 1.00 35.47 78 LEU A CA 1
ATOM 600 C C . LEU A 1 80 ? -25.287 -5.181 -9.270 1.00 36.77 78 LEU A C 1
ATOM 601 O O . LEU A 1 80 ? -24.069 -5.283 -9.088 1.00 36.12 78 LEU A O 1
ATOM 606 N N . SER A 1 81 ? -26.123 -6.215 -9.239 1.00 35.23 79 SER A N 1
ATOM 607 C CA . SER A 1 81 ? -25.699 -7.582 -8.909 1.00 35.02 79 SER A CA 1
ATOM 608 C C . SER A 1 81 ? -24.719 -8.183 -9.910 1.00 32.38 79 SER A C 1
ATOM 609 O O . SER A 1 81 ? -24.130 -9.227 -9.658 1.00 39.29 79 SER A O 1
ATOM 612 N N . ASP A 1 82 ? -24.553 -7.541 -11.056 1.00 35.84 80 ASP A N 1
ATOM 613 C CA . ASP A 1 82 ? -23.604 -8.045 -12.036 1.00 38.56 80 ASP A CA 1
ATOM 614 C C . ASP A 1 82 ? -22.177 -7.641 -11.695 1.00 38.53 80 ASP A C 1
ATOM 615 O O . ASP A 1 82 ? -21.221 -8.162 -12.278 1.00 38.58 80 ASP A O 1
ATOM 620 N N . TRP A 1 83 ? -22.038 -6.725 -10.740 1.00 37.27 81 TRP A N 1
ATOM 621 C CA . TRP A 1 83 ? -20.732 -6.159 -10.424 1.00 36.67 81 TRP A CA 1
ATOM 622 C C . TRP A 1 83 ? -20.407 -6.074 -8.936 1.00 33.98 81 TRP A C 1
ATOM 623 O O . TRP A 1 83 ? -19.247 -6.054 -8.555 1.00 35.79 81 TRP A O 1
ATOM 634 N N . LEU A 1 84 ? -21.425 -6.004 -8.092 1.00 36.51 82 LEU A N 1
ATOM 635 C CA . LEU A 1 84 ? -21.180 -5.902 -6.665 1.00 35.05 82 LEU A CA 1
ATOM 636 C C . LEU A 1 84 ? -21.777 -7.103 -5.951 1.00 39.01 82 LEU A C 1
ATOM 637 O O . LEU A 1 84 ? -22.815 -7.615 -6.357 1.00 37.95 82 LEU A O 1
ATOM 642 N N . ASP A 1 85 ? -21.123 -7.542 -4.883 1.00 37.51 83 ASP A N 1
ATOM 643 C CA . ASP A 1 85 ? -21.595 -8.697 -4.135 1.00 42.02 83 ASP A CA 1
ATOM 644 C C . ASP A 1 85 ? -22.640 -8.336 -3.093 1.00 44.66 83 ASP A C 1
ATOM 645 O O . ASP A 1 85 ? -23.630 -9.054 -2.922 1.00 41.97 83 ASP A O 1
ATOM 650 N N . ALA A 1 86 ? -22.425 -7.228 -2.395 1.00 41.30 84 ALA A N 1
ATOM 651 C CA . ALA A 1 86 ? -23.429 -6.744 -1.468 1.00 41.17 84 ALA A CA 1
ATOM 652 C C . ALA A 1 86 ? -24.733 -6.660 -2.248 1.00 41.55 84 ALA A C 1
ATOM 653 O O . ALA A 1 86 ? -24.792 -6.024 -3.299 1.00 43.62 84 ALA A O 1
ATOM 655 N N . PRO A 1 87 ? -25.784 -7.327 -1.754 1.00 42.97 85 PRO A N 1
ATOM 656 C CA . PRO A 1 87 ? -27.004 -7.401 -2.562 1.00 33.40 85 PRO A CA 1
ATOM 657 C C . PRO A 1 87 ? -27.972 -6.233 -2.359 1.00 36.03 85 PRO A C 1
ATOM 658 O O . PRO A 1 87 ? -28.317 -5.894 -1.227 1.00 31.50 85 PRO A O 1
ATOM 662 N N . PHE A 1 88 ? -28.418 -5.646 -3.468 1.00 33.63 86 PHE A N 1
ATOM 663 C CA . PHE A 1 88 ? -29.494 -4.661 -3.465 1.00 34.67 86 PHE A CA 1
ATOM 664 C C . PHE A 1 88 ? -30.397 -4.997 -4.646 1.00 32.72 86 PHE A C 1
ATOM 665 O O . PHE A 1 88 ? -30.227 -4.460 -5.740 1.00 31.02 86 PHE A O 1
ATOM 673 N N . PRO A 1 89 ? -31.344 -5.923 -4.427 1.00 32.94 87 PRO A N 1
ATOM 674 C CA . PRO A 1 89 ? -32.153 -6.546 -5.483 1.00 31.86 87 PRO A CA 1
ATOM 675 C C . PRO A 1 89 ? -32.898 -5.549 -6.370 1.00 33.65 87 PRO A C 1
ATOM 676 O O . PRO A 1 89 ? -33.527 -4.614 -5.874 1.00 34.89 87 PRO A O 1
ATOM 680 N N . ASN A 1 90 ? -32.807 -5.777 -7.676 1.00 28.06 88 ASN A N 1
ATOM 681 C CA . ASN A 1 90 ? -33.465 -4.973 -8.693 1.00 31.36 88 ASN A CA 1
ATOM 682 C C . ASN A 1 90 ? -32.915 -3.557 -8.882 1.00 31.71 88 ASN A C 1
ATOM 683 O O . ASN A 1 90 ? -33.416 -2.819 -9.727 1.00 30.78 88 ASN A O 1
ATOM 688 N N . VAL A 1 91 ? -31.888 -3.181 -8.118 1.00 32.23 89 VAL A N 1
ATOM 689 C CA . VAL A 1 91 ? -31.262 -1.877 -8.323 1.00 26.41 89 VAL A CA 1
ATOM 690 C C . VAL A 1 91 ? -30.411 -1.854 -9.587 1.00 26.32 89 VAL A C 1
ATOM 691 O O . VAL A 1 91 ? -29.550 -2.705 -9.792 1.00 30.64 89 VAL A O 1
ATOM 695 N N . THR A 1 92 ? -30.662 -0.856 -10.422 1.00 27.16 90 THR A N 1
ATOM 696 C CA . THR A 1 92 ? -29.961 -0.664 -11.681 1.00 25.75 90 THR A CA 1
ATOM 697 C C . THR A 1 92 ? -28.998 0.529 -11.572 1.00 26.25 90 THR A C 1
ATOM 698 O O . THR A 1 92 ? -29.173 1.380 -10.710 1.00 22.98 90 THR A O 1
ATOM 702 N N . ILE A 1 93 ? -27.986 0.590 -12.437 1.00 24.53 91 ILE A N 1
ATOM 703 C CA . ILE A 1 93 ? -27.103 1.750 -12.504 1.00 21.34 91 ILE A CA 1
ATOM 704 C C . ILE A 1 93 ? -27.889 3.071 -12.621 1.00 24.96 91 ILE A C 1
ATOM 705 O O . ILE A 1 93 ? -27.649 4.019 -11.868 1.00 23.63 91 ILE A O 1
ATOM 710 N N . HIS A 1 94 ? -28.810 3.127 -13.584 1.00 21.60 92 HIS A N 1
ATOM 711 C CA . HIS A 1 94 ? -29.711 4.256 -13.782 1.00 21.05 92 HIS A CA 1
ATOM 712 C C . HIS A 1 94 ? -30.418 4.708 -12.503 1.00 22.03 92 HIS A C 1
ATOM 713 O O . HIS A 1 94 ? -30.481 5.899 -12.234 1.00 26.80 92 HIS A O 1
ATOM 720 N N . HIS A 1 95 ? -30.959 3.778 -11.719 1.00 22.92 93 HIS A N 1
ATOM 721 C CA . HIS A 1 95 ? -31.600 4.151 -10.450 1.00 25.22 93 HIS A CA 1
ATOM 722 C C . HIS A 1 95 ? -30.614 4.886 -9.536 1.00 27.18 93 HIS A C 1
ATOM 723 O O . HIS A 1 95 ? -30.964 5.868 -8.883 1.00 27.42 93 HIS A O 1
ATOM 730 N N . LEU A 1 96 ? -29.386 4.380 -9.469 1.00 25.42 94 LEU A N 1
ATOM 731 C CA . LEU A 1 96 ? -28.360 4.964 -8.609 1.00 26.71 94 LEU A CA 1
ATOM 732 C C . LEU A 1 96 ? -27.999 6.371 -9.074 1.00 25.58 94 LEU A C 1
ATOM 733 O O . LEU A 1 96 ? -27.891 7.288 -8.258 1.00 25.76 94 LEU A O 1
ATOM 738 N N . LEU A 1 97 ? -27.834 6.533 -10.385 1.00 24.75 95 LEU A N 1
ATOM 739 C CA . LEU A 1 97 ? -27.423 7.807 -10.967 1.00 25.16 95 LEU A CA 1
ATOM 740 C C . LEU A 1 97 ? -28.476 8.889 -10.784 1.00 26.89 95 LEU A C 1
ATOM 741 O O . LEU A 1 97 ? -28.167 10.075 -10.864 1.00 24.13 95 LEU A O 1
ATOM 746 N N . THR A 1 98 ? -29.720 8.480 -10.549 1.00 27.29 96 THR A N 1
ATOM 747 C CA . THR A 1 98 ? -30.823 9.433 -10.462 1.00 26.24 96 THR A CA 1
ATOM 748 C C . THR A 1 98 ? -31.387 9.500 -9.045 1.00 26.20 96 THR A C 1
ATOM 749 O O . THR A 1 98 ? -32.394 10.158 -8.804 1.00 26.92 96 THR A O 1
ATOM 753 N N . HIS A 1 99 ? -30.746 8.800 -8.116 1.00 22.37 97 HIS A N 1
ATOM 754 C CA . HIS A 1 99 ? -31.205 8.759 -6.731 1.00 23.75 97 HIS A CA 1
ATOM 755 C C . HIS A 1 99 ? -32.598 8.162 -6.600 1.00 26.41 97 HIS A C 1
ATOM 756 O O . HIS A 1 99 ? -33.380 8.605 -5.762 1.00 29.38 97 HIS A O 1
ATOM 763 N N . THR A 1 100 ? -32.920 7.157 -7.410 1.00 25.14 98 THR A N 1
ATOM 764 C CA . THR A 1 100 ? -34.239 6.542 -7.319 1.00 24.76 98 THR A CA 1
ATOM 765 C C . THR A 1 100 ? -34.180 5.061 -6.971 1.00 30.13 98 THR A C 1
ATOM 766 O O . THR A 1 100 ? -35.182 4.358 -7.088 1.00 30.23 98 THR A O 1
ATOM 770 N N . SER A 1 101 ? -33.008 4.605 -6.531 1.00 28.13 99 SER A N 1
ATOM 771 C CA . SER A 1 101 ? -32.754 3.185 -6.302 1.00 30.95 99 SER A CA 1
ATOM 772 C C . SER A 1 101 ? -33.411 2.610 -5.042 1.00 29.40 99 SER A C 1
ATOM 773 O O . SER A 1 101 ? -33.631 1.409 -4.969 1.00 32.57 99 SER A O 1
ATOM 776 N N . GLY A 1 102 ? -33.694 3.446 -4.047 1.00 27.26 100 GLY A N 1
ATOM 777 C CA . GLY A 1 102 ? -34.303 2.969 -2.816 1.00 26.00 100 GLY A CA 1
ATOM 778 C C . GLY A 1 102 ? -33.376 2.257 -1.838 1.00 29.16 100 GLY A C 1
ATOM 779 O O . GLY A 1 102 ? -33.842 1.728 -0.828 1.00 28.93 100 GLY A O 1
ATOM 780 N N . VAL A 1 103 ? -32.071 2.250 -2.113 1.00 28.23 101 VAL A N 1
ATOM 781 C CA . VAL A 1 103 ? -31.122 1.576 -1.224 1.00 30.96 101 VAL A CA 1
ATOM 782 C C . VAL A 1 103 ? -31.017 2.313 0.102 1.00 29.21 101 VAL A C 1
ATOM 783 O O . VAL A 1 103 ? -31.355 3.491 0.183 1.00 27.95 101 VAL A O 1
ATOM 787 N N . PRO A 1 104 ? -30.565 1.610 1.150 1.00 29.66 102 PRO A N 1
ATOM 788 C CA 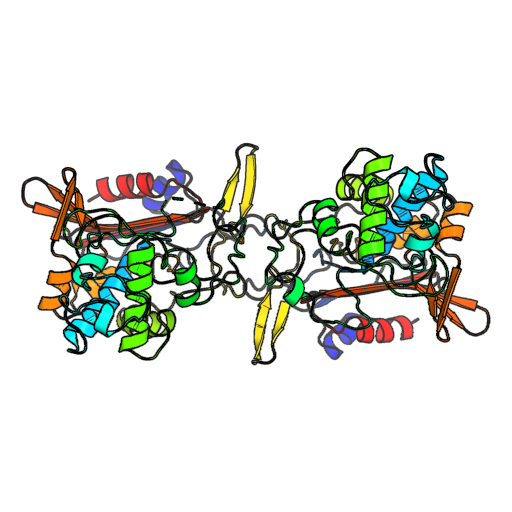. PRO A 1 104 ? -30.314 2.218 2.462 1.00 27.92 102 PRO A CA 1
ATOM 789 C C . PRO A 1 104 ? -29.189 3.228 2.328 1.00 31.04 102 PRO A C 1
ATOM 790 O O . PRO A 1 104 ? -28.338 3.058 1.452 1.00 29.36 102 PRO A O 1
ATOM 794 N N . ASP A 1 105 ? -29.161 4.243 3.184 1.00 31.22 103 ASP A N 1
ATOM 795 C CA . ASP A 1 105 ? -28.095 5.228 3.145 1.00 25.14 103 ASP A CA 1
ATOM 796 C C . ASP A 1 105 ? -27.325 5.136 4.457 1.00 31.59 103 ASP A C 1
ATOM 797 O O . ASP A 1 105 ? -27.874 4.716 5.481 1.00 28.76 103 ASP A O 1
ATOM 802 N N . TYR A 1 106 ? -26.050 5.507 4.428 1.00 29.37 104 TYR A N 1
ATOM 803 C CA . TYR A 1 106 ? -25.311 5.688 5.669 1.00 30.09 104 TYR A CA 1
ATOM 804 C C . TYR A 1 106 ? -25.526 7.116 6.180 1.00 33.93 104 TYR A C 1
ATOM 805 O O . TYR A 1 106 ? -25.247 7.425 7.335 1.00 36.21 104 TYR A O 1
ATOM 814 N N . PHE A 1 107 ? -26.069 7.966 5.310 1.00 36.38 105 PHE A N 1
ATOM 815 C CA . PHE A 1 107 ? -26.306 9.370 5.625 1.00 39.39 105 PHE A CA 1
ATOM 816 C C . PHE A 1 107 ? -27.240 10.064 4.600 1.00 40.27 105 PHE A C 1
ATOM 817 O O . PHE A 1 107 ? -26.799 10.407 3.503 1.00 41.64 105 PHE A O 1
ATOM 825 N N . ASP A 1 108 ? -28.519 10.288 4.907 1.00 44.52 106 ASP A N 1
ATOM 826 C CA . ASP A 1 108 ? -29.234 9.902 6.124 1.00 48.27 106 ASP A CA 1
ATOM 827 C C . ASP A 1 108 ? -30.408 10.873 6.257 1.00 51.26 106 ASP A C 1
ATOM 828 O O . ASP A 1 108 ? -30.389 11.972 5.687 1.00 47.48 106 ASP A O 1
ATOM 833 N N . GLU A 1 116 ? -20.638 15.011 13.369 1.00 59.16 114 GLU A N 1
ATOM 834 C CA . GLU A 1 116 ? -20.701 13.568 13.206 1.00 54.41 114 GLU A CA 1
ATOM 835 C C . GLU A 1 116 ? -21.074 12.806 14.468 1.00 59.17 114 GLU A C 1
ATOM 836 O O . GLU A 1 116 ? -20.204 12.421 15.250 1.00 61.08 114 GLU A O 1
ATOM 842 N N . ASP A 1 117 ? -22.366 12.577 14.668 1.00 59.60 115 ASP A N 1
ATOM 843 C CA . ASP A 1 117 ? -22.761 11.423 15.454 1.00 62.50 115 ASP A CA 1
ATOM 844 C C . ASP A 1 117 ? -22.150 10.299 14.637 1.00 61.56 115 ASP A C 1
ATOM 845 O O . ASP A 1 117 ? -21.873 9.203 15.131 1.00 62.32 115 ASP A O 1
ATOM 850 N N . LEU A 1 118 ? -21.923 10.629 13.368 1.00 56.59 116 LEU A N 1
ATOM 851 C CA . LEU A 1 118 ? -21.425 9.727 12.341 1.00 53.03 116 LEU A CA 1
ATOM 852 C C . LEU A 1 118 ? -20.089 9.059 12.682 1.00 53.39 116 LEU A C 1
ATOM 853 O O . LEU A 1 118 ? -20.006 7.830 12.779 1.00 51.90 116 LEU A O 1
ATOM 858 N N . TRP A 1 119 ? -19.041 9.867 12.846 1.00 47.01 117 TRP A N 1
ATOM 859 C CA . TRP A 1 119 ? -17.708 9.324 13.085 1.00 48.13 117 TRP A CA 1
ATOM 860 C C . TRP A 1 119 ? -17.383 9.315 14.571 1.00 46.13 117 TRP A C 1
ATOM 861 O O . TRP A 1 119 ? -16.220 9.229 14.956 1.00 42.82 117 TRP A O 1
ATOM 872 N N . LYS A 1 120 ? -18.421 9.415 15.393 1.00 46.62 118 LYS A N 1
ATOM 873 C CA . LYS A 1 120 ? -18.273 9.354 16.836 1.00 45.49 118 LYS A CA 1
ATOM 874 C C . LYS A 1 120 ? -17.868 7.952 17.248 1.00 48.67 118 LYS A C 1
ATOM 875 O O . LYS A 1 120 ? -17.117 7.773 18.200 1.00 54.85 118 LYS A O 1
ATOM 881 N N . ASP A 1 121 ? -18.368 6.963 16.516 1.00 47.77 119 ASP A N 1
ATOM 882 C CA . ASP A 1 121 ? -18.099 5.559 16.796 1.00 49.36 119 ASP A CA 1
ATOM 883 C C . ASP A 1 121 ? -17.104 4.990 15.799 1.00 44.69 119 ASP A C 1
ATOM 884 O O . ASP A 1 121 ? -16.329 4.091 16.120 1.00 43.27 119 ASP A O 1
ATOM 889 N N . VAL A 1 122 ? -17.149 5.512 14.580 1.00 43.51 120 VAL A N 1
ATOM 890 C CA . VAL A 1 122 ? -16.342 5.003 13.482 1.00 40.60 120 VAL A CA 1
ATOM 891 C C . VAL A 1 122 ? -15.244 5.996 13.113 1.00 36.19 120 VAL A C 1
ATOM 892 O O . VAL A 1 122 ? -15.533 7.122 12.707 1.00 36.49 120 VAL A O 1
ATOM 896 N N . PRO A 1 123 ? -13.978 5.577 13.253 1.00 34.25 121 PRO A N 1
ATOM 897 C CA . PRO A 1 123 ? -12.858 6.480 12.970 1.00 33.19 121 PRO A CA 1
ATOM 898 C C . PRO A 1 123 ? -12.918 6.935 11.526 1.00 30.54 121 PRO A C 1
ATOM 899 O O . PRO A 1 123 ? -12.775 6.094 10.647 1.00 26.22 121 PRO A O 1
ATOM 903 N N . MET A 1 124 ? -13.110 8.228 11.278 1.00 23.57 122 MET A N 1
ATOM 904 C CA . MET A 1 124 ? -13.227 8.695 9.900 1.00 27.99 122 MET A CA 1
ATOM 905 C C . MET A 1 124 ? -11.919 8.512 9.125 1.00 26.81 122 MET A C 1
ATOM 906 O O . MET A 1 124 ? -11.905 8.565 7.898 1.00 26.13 122 MET A O 1
ATOM 911 N N . TYR A 1 125 ? -10.822 8.283 9.834 1.00 22.95 123 TYR A N 1
ATOM 912 C CA . TYR A 1 125 ? -9.538 8.123 9.167 1.00 23.30 123 TYR A CA 1
ATOM 913 C C . TYR A 1 125 ? -9.323 6.683 8.704 1.00 28.52 123 TYR A C 1
ATOM 914 O O . TYR A 1 125 ? -8.319 6.368 8.060 1.00 27.05 123 TYR A O 1
ATOM 923 N N . HIS A 1 126 ? -10.259 5.800 9.018 1.00 22.80 124 HIS A N 1
ATOM 924 C CA . HIS A 1 126 ? -10.167 4.486 8.409 1.00 30.41 124 HIS A CA 1
ATOM 925 C C . HIS A 1 126 ? -11.148 4.257 7.258 1.00 28.38 124 HIS A C 1
ATOM 926 O O . HIS A 1 126 ? -11.304 3.129 6.794 1.00 28.91 124 HIS A O 1
ATOM 933 N N . LEU A 1 127 ? -11.773 5.342 6.791 1.00 23.24 125 LEU A N 1
ATOM 934 C CA . LEU A 1 127 ? -12.547 5.327 5.551 1.00 26.87 125 LEU A CA 1
ATOM 935 C C . LEU A 1 127 ? -11.680 5.806 4.391 1.00 26.97 125 LEU A C 1
ATOM 936 O O . LEU A 1 127 ? -11.843 6.932 3.898 1.00 26.97 125 LEU A O 1
ATOM 941 N N . ARG A 1 128 ? -10.764 4.948 3.956 1.00 28.42 126 ARG A N 1
ATOM 942 C CA . ARG A 1 128 ? -9.780 5.326 2.957 1.00 27.82 126 ARG A CA 1
ATOM 943 C C . ARG A 1 128 ? -10.158 4.760 1.597 1.00 27.59 126 ARG A C 1
ATOM 944 O O . ARG A 1 128 ? -9.665 5.232 0.575 1.00 28.94 126 ARG A O 1
ATOM 952 N N . ARG A 1 129 ? -11.053 3.769 1.596 1.00 26.52 127 ARG A N 1
ATOM 953 C CA . ARG A 1 129 ? -11.549 3.123 0.370 1.00 26.47 127 ARG A CA 1
ATOM 954 C C . ARG A 1 129 ? -13.076 3.058 0.377 1.00 27.39 127 ARG A C 1
ATOM 955 O O . ARG A 1 129 ? -13.680 2.913 1.445 1.00 27.53 127 ARG A O 1
ATOM 963 N N . LEU A 1 130 ? -13.695 3.140 -0.805 1.00 26.22 128 LEU A N 1
ATOM 964 C CA . LEU A 1 130 ? -15.155 3.125 -0.919 1.00 23.04 128 LEU A CA 1
ATOM 965 C C . LEU A 1 130 ? -15.688 1.926 -0.166 1.00 26.69 128 LEU A C 1
ATOM 966 O O . LEU A 1 130 ? -16.694 2.001 0.549 1.00 24.74 128 LEU A O 1
ATOM 971 N N . LYS A 1 131 ? -14.985 0.816 -0.344 1.00 24.19 129 LYS A N 1
ATOM 972 C CA . LYS A 1 131 ? -15.283 -0.426 0.335 1.00 25.54 129 LYS A CA 1
ATOM 973 C C . LYS A 1 131 ? -15.526 -0.212 1.820 1.00 26.04 129 LYS A C 1
ATOM 974 O O . LYS A 1 131 ? -16.407 -0.843 2.393 1.00 24.70 129 LYS A O 1
ATOM 980 N N . ASP A 1 132 ? -14.762 0.685 2.444 1.00 27.05 130 ASP A N 1
ATOM 981 C CA . ASP A 1 132 ? -14.923 0.942 3.871 1.00 23.48 130 ASP A CA 1
ATOM 982 C C . ASP A 1 132 ? -16.281 1.551 4.259 1.00 24.69 130 ASP A C 1
ATOM 983 O O . ASP A 1 132 ? -16.608 1.642 5.439 1.00 25.48 130 ASP A O 1
ATOM 988 N N . PHE A 1 133 ? -17.083 1.949 3.279 1.00 26.17 131 PHE A N 1
ATOM 989 C CA . PHE A 1 133 ? -18.404 2.497 3.590 1.00 27.52 131 PHE A CA 1
ATOM 990 C C . PHE A 1 133 ? -19.497 1.447 3.736 1.00 25.51 131 PHE A C 1
ATOM 991 O O . PHE A 1 133 ? -20.430 1.640 4.510 1.00 26.74 131 PHE A O 1
ATOM 999 N N . LEU A 1 134 ? -19.371 0.338 3.009 1.00 26.67 132 LEU A N 1
ATOM 1000 C CA . LEU A 1 134 ? -20.427 -0.683 2.944 1.00 28.87 132 LEU A CA 1
ATOM 1001 C C . LEU A 1 134 ? -20.999 -1.111 4.295 1.00 28.96 132 LEU A C 1
ATOM 1002 O O . LEU A 1 134 ? -22.213 -1.161 4.457 1.00 28.22 132 LEU A O 1
ATOM 1007 N N . PRO A 1 135 ? -20.127 -1.433 5.266 1.00 26.37 133 PRO A N 1
ATOM 1008 C CA . PRO A 1 135 ? -20.611 -1.858 6.582 1.00 25.00 133 PRO A CA 1
ATOM 1009 C C . PRO A 1 135 ? -21.612 -0.871 7.179 1.00 30.80 133 PRO A C 1
ATOM 1010 O O . PRO A 1 135 ? -22.408 -1.254 8.041 1.00 30.56 133 PRO A O 1
ATOM 1014 N N . LEU A 1 136 ? -21.590 0.376 6.710 1.00 29.59 134 LEU A N 1
ATOM 1015 C CA . LEU A 1 136 ? -22.454 1.411 7.275 1.00 27.73 134 LEU A CA 1
ATOM 1016 C C . LEU A 1 136 ? -23.875 1.388 6.739 1.00 29.53 134 LEU A C 1
ATOM 1017 O O . LEU A 1 136 ? -24.739 2.084 7.275 1.00 34.16 134 LEU A O 1
ATOM 1022 N N . PHE A 1 137 ? -24.127 0.608 5.688 1.00 27.04 135 PHE A N 1
ATOM 1023 C CA . PHE A 1 137 ? -25.459 0.597 5.097 1.00 30.43 135 PHE A CA 1
ATOM 1024 C C . PHE A 1 137 ? -25.883 -0.717 4.440 1.00 30.25 135 PHE A C 1
ATOM 1025 O O . PHE A 1 137 ? -27.069 -0.919 4.185 1.00 30.71 135 PHE A O 1
ATOM 1033 N N . GLN A 1 138 ? -24.932 -1.598 4.153 1.00 29.94 136 GLN A N 1
ATOM 1034 C CA . GLN A 1 138 ? -25.224 -2.763 3.314 1.00 33.40 136 GLN A CA 1
ATOM 1035 C C . GLN A 1 138 ? -26.161 -3.773 3.959 1.00 32.43 136 GLN A C 1
ATOM 1036 O O . GLN A 1 138 ? -26.719 -4.628 3.279 1.00 40.87 136 GLN A O 1
ATOM 1042 N N . HIS A 1 139 ? -26.335 -3.685 5.266 1.00 32.86 137 HIS A N 1
ATOM 1043 C CA . HIS A 1 139 ? -27.164 -4.658 5.958 1.00 34.53 137 HIS A CA 1
ATOM 1044 C C . HIS A 1 139 ? -28.530 -4.078 6.273 1.00 37.55 137 HIS A C 1
ATOM 1045 O O . HIS A 1 139 ? -29.442 -4.805 6.658 1.00 36.45 137 HIS A O 1
ATOM 1052 N N . ALA A 1 140 ? -28.668 -2.767 6.118 1.00 30.16 138 ALA A N 1
ATOM 1053 C CA . ALA A 1 140 ? -29.942 -2.120 6.353 1.00 29.42 138 ALA A CA 1
ATOM 1054 C C . ALA A 1 140 ? -30.932 -2.434 5.218 1.00 31.32 138 ALA A C 1
ATOM 1055 O O . ALA A 1 140 ? -30.530 -2.691 4.081 1.00 30.49 138 ALA A O 1
ATOM 1057 N N . PRO A 1 141 ? -32.234 -2.411 5.531 1.00 29.77 139 PRO A N 1
ATOM 1058 C CA . PRO A 1 141 ? -33.295 -2.745 4.574 1.00 30.33 139 PRO A CA 1
ATOM 1059 C C . PRO A 1 141 ? -33.504 -1.699 3.477 1.00 33.22 139 PRO A C 1
ATOM 1060 O O . PRO A 1 141 ? -33.329 -0.497 3.700 1.00 29.70 139 PRO A O 1
ATOM 1064 N N . MET A 1 142 ? -33.886 -2.169 2.292 1.00 33.17 140 MET A N 1
ATOM 1065 C CA . MET A 1 142 ? -34.278 -1.277 1.210 1.00 33.80 140 MET A CA 1
ATOM 1066 C C . MET A 1 142 ? -35.401 -0.371 1.688 1.00 30.79 140 MET A C 1
ATOM 1067 O O . MET A 1 142 ? -36.195 -0.760 2.542 1.00 31.32 140 MET A O 1
ATOM 1072 N N . LYS A 1 143 ? -35.466 0.840 1.146 1.00 31.67 141 LYS A N 1
ATOM 1073 C CA . LYS A 1 143 ? -36.455 1.808 1.601 1.00 32.00 141 LYS A CA 1
ATOM 1074 C C . LYS A 1 143 ? -37.712 1.727 0.755 1.00 31.47 141 LYS A C 1
ATOM 1075 O O . LYS A 1 143 ? -38.814 1.969 1.241 1.00 32.46 141 LYS A O 1
ATOM 1081 N N . PHE A 1 144 ? -37.537 1.391 -0.517 1.00 30.57 142 PHE A N 1
ATOM 1082 C CA . PHE A 1 144 ? -38.649 1.325 -1.457 1.00 26.31 142 PHE A CA 1
ATOM 1083 C C . PHE A 1 144 ? -38.170 0.663 -2.738 1.00 29.12 142 PHE A C 1
ATOM 1084 O O . PHE A 1 144 ? -36.962 0.545 -2.955 1.00 27.74 142 PHE A O 1
ATOM 1092 N N . PRO A 1 145 ? -39.110 0.202 -3.581 1.00 28.11 143 PRO A N 1
ATOM 1093 C CA . PRO A 1 145 ? -38.728 -0.504 -4.806 1.00 26.28 143 PRO A CA 1
ATOM 1094 C C . PRO A 1 145 ? -37.908 0.391 -5.721 1.00 29.68 143 PRO A C 1
ATOM 1095 O O . PRO A 1 145 ? -38.257 1.563 -5.906 1.00 30.38 143 PRO A O 1
ATOM 1099 N N . PRO A 1 146 ? -36.828 -0.149 -6.303 1.00 28.84 144 PRO A N 1
ATOM 1100 C CA . PRO A 1 146 ? -35.994 0.691 -7.170 1.00 26.59 144 PRO A CA 1
ATOM 1101 C C . PRO A 1 146 ? -36.831 1.308 -8.272 1.00 32.71 144 PRO A C 1
ATOM 1102 O O . PRO A 1 146 ? -37.733 0.648 -8.786 1.00 30.81 144 PRO A O 1
ATOM 1106 N N . GLY A 1 147 ? -36.554 2.563 -8.608 1.00 29.92 145 GLY A N 1
ATOM 1107 C CA . GLY A 1 147 ? -37.277 3.260 -9.658 1.00 25.12 145 GLY A CA 1
ATOM 1108 C C . GLY A 1 147 ? -38.531 3.964 -9.178 1.00 30.31 145 GLY A C 1
ATOM 1109 O O . GLY A 1 147 ? -39.126 4.762 -9.904 1.00 37.85 145 GLY A O 1
ATOM 1110 N N . HIS A 1 148 ? -38.937 3.675 -7.950 1.00 30.24 146 HIS A N 1
ATOM 1111 C CA . HIS A 1 148 ? -40.252 4.085 -7.453 1.00 36.84 146 HIS A CA 1
ATOM 1112 C C . HIS A 1 148 ? -40.336 5.576 -7.148 1.00 38.51 146 HIS A C 1
ATOM 1113 O O . HIS A 1 148 ? -41.339 6.228 -7.447 1.00 34.95 146 HIS A O 1
ATOM 1120 N N . ARG A 1 149 ? -39.274 6.102 -6.546 1.00 29.61 147 ARG A N 1
ATOM 1121 C CA . ARG A 1 149 ? -39.314 7.393 -5.878 1.00 36.02 147 ARG A CA 1
ATOM 1122 C C . ARG A 1 149 ? -37.938 8.047 -5.938 1.00 30.66 147 ARG A C 1
ATOM 1123 O O . ARG A 1 149 ? -36.924 7.356 -5.903 1.00 27.38 147 ARG A O 1
ATOM 1131 N N . PHE A 1 150 ? -37.902 9.375 -6.002 1.00 30.45 148 PHE A N 1
ATOM 1132 C CA . PHE A 1 150 ? -36.651 10.109 -5.832 1.00 31.97 148 PHE A CA 1
ATOM 1133 C C . PHE A 1 150 ? -36.339 10.307 -4.354 1.00 30.40 148 PHE A C 1
ATOM 1134 O O . PHE A 1 150 ? -37.151 10.857 -3.605 1.00 31.50 148 PHE A O 1
ATOM 1142 N N . HIS A 1 151 ? -35.167 9.851 -3.932 1.00 25.44 149 HIS A N 1
ATOM 1143 C CA . HIS A 1 151 ? -34.665 10.202 -2.615 1.00 25.59 149 HIS A CA 1
ATOM 1144 C C . HIS A 1 151 ? -33.145 10.313 -2.663 1.00 30.79 149 HIS A C 1
ATOM 1145 O O . HIS A 1 151 ? -32.441 9.314 -2.822 1.00 25.11 149 HIS A O 1
ATOM 1152 N N . TYR A 1 152 ? -32.651 11.539 -2.535 1.00 29.14 150 TYR A N 1
ATOM 1153 C CA . TYR A 1 152 ? -31.226 11.808 -2.615 1.00 25.07 150 TYR A CA 1
ATOM 1154 C C . TYR A 1 152 ? -30.469 10.857 -1.682 1.00 26.10 150 TYR A C 1
ATOM 1155 O O . TYR A 1 152 ? -30.758 10.787 -0.491 1.00 25.17 150 TYR A O 1
ATOM 1164 N N . ASN A 1 153 ? -29.501 10.127 -2.223 1.00 25.30 151 ASN A N 1
ATOM 1165 C CA . ASN A 1 153 ? -28.846 9.060 -1.476 1.00 22.74 151 ASN A CA 1
ATOM 1166 C C . ASN A 1 153 ? -27.335 9.106 -1.693 1.00 24.29 151 ASN A C 1
ATOM 1167 O O . ASN A 1 153 ? -26.877 9.059 -2.836 1.00 23.10 151 ASN A O 1
ATOM 1172 N N . ASN A 1 154 ? -26.575 9.203 -0.600 1.00 22.64 152 ASN A N 1
ATOM 1173 C CA . ASN A 1 154 ? -25.110 9.205 -0.655 1.00 25.73 152 ASN A CA 1
ATOM 1174 C C . ASN A 1 154 ? -24.503 7.808 -0.862 1.00 25.71 152 ASN A C 1
ATOM 1175 O O . ASN A 1 154 ? -23.647 7.605 -1.732 1.00 23.43 152 ASN A O 1
ATOM 1180 N N . ALA A 1 155 ? -24.956 6.850 -0.059 1.00 24.40 153 ALA A N 1
ATOM 1181 C CA . ALA A 1 155 ? -24.587 5.445 -0.240 1.00 26.17 153 ALA A CA 1
ATOM 1182 C C . ALA A 1 155 ? -24.773 5.006 -1.692 1.00 26.34 153 ALA A C 1
ATOM 1183 O O . ALA A 1 155 ? -23.999 4.203 -2.207 1.00 25.88 153 ALA A O 1
ATOM 1185 N N . GLY A 1 156 ? -25.809 5.533 -2.343 1.00 22.94 154 GLY A N 1
ATOM 1186 C CA . GLY A 1 156 ? -26.067 5.232 -3.739 1.00 22.72 154 GLY A CA 1
ATOM 1187 C C . GLY A 1 156 ? -24.863 5.557 -4.604 1.00 25.09 154 GLY A C 1
ATOM 1188 O O . GLY A 1 156 ? -24.508 4.808 -5.520 1.00 23.01 154 GLY A O 1
ATOM 1189 N N . PHE A 1 157 ? -24.209 6.676 -4.309 1.00 25.12 155 PHE A N 1
ATOM 1190 C CA . PHE A 1 157 ? -23.051 7.063 -5.105 1.00 23.25 155 PHE A CA 1
ATOM 1191 C C . PHE A 1 157 ? -21.766 6.370 -4.682 1.00 23.55 155 PHE A C 1
ATOM 1192 O O . PHE A 1 157 ? -20.839 6.257 -5.482 1.00 25.17 155 PHE A O 1
ATOM 1200 N N . ILE A 1 158 ? -21.718 5.905 -3.434 1.00 23.37 156 ILE A N 1
ATOM 1201 C CA . ILE A 1 158 ? -20.661 4.986 -2.994 1.00 24.04 156 ILE A CA 1
ATOM 1202 C C . ILE A 1 158 ? -20.714 3.699 -3.837 1.00 23.47 156 ILE A C 1
ATOM 1203 O O . ILE A 1 158 ? -19.707 3.256 -4.386 1.00 22.29 156 ILE A O 1
ATOM 1208 N N . LEU A 1 159 ? -21.903 3.121 -3.959 1.00 24.37 157 LEU A N 1
ATOM 1209 C CA . LEU A 1 159 ? -22.100 1.921 -4.780 1.00 25.02 157 LEU A CA 1
ATOM 1210 C C . LEU A 1 159 ? -21.678 2.133 -6.232 1.00 25.02 157 LEU A C 1
ATOM 1211 O O . LEU A 1 159 ? -21.084 1.243 -6.844 1.00 26.15 157 LEU A O 1
ATOM 1216 N N . LEU A 1 160 ? -21.991 3.308 -6.779 1.00 24.01 158 LEU A N 1
ATOM 1217 C CA . LEU A 1 160 ? -21.574 3.671 -8.135 1.00 22.67 158 LEU A CA 1
ATOM 1218 C C . LEU A 1 160 ? -20.043 3.774 -8.249 1.00 24.02 158 LEU A C 1
ATOM 1219 O O . LEU A 1 160 ? -19.458 3.396 -9.264 1.00 21.91 158 LEU A O 1
ATOM 1224 N N . GLY A 1 161 ? -19.399 4.284 -7.202 1.00 22.31 159 GLY A N 1
ATOM 1225 C CA . GLY A 1 161 ? -17.950 4.302 -7.149 1.00 25.12 159 GLY A CA 1
ATOM 1226 C C . GLY A 1 161 ? -17.371 2.891 -7.165 1.00 23.69 159 GLY A C 1
ATOM 1227 O O . GLY A 1 161 ? -16.381 2.621 -7.849 1.00 22.93 159 GLY A O 1
ATOM 1228 N N . LEU A 1 162 ? -17.997 1.994 -6.408 1.00 23.40 160 LEU A N 1
ATOM 1229 C CA . LEU A 1 162 ? -17.584 0.595 -6.355 1.00 24.39 160 LEU A CA 1
ATOM 1230 C C . LEU A 1 162 ? -17.748 -0.092 -7.702 1.00 25.73 160 LEU A C 1
ATOM 1231 O O . LEU A 1 162 ? -16.959 -0.976 -8.056 1.00 25.91 160 LEU A O 1
ATOM 1236 N N . VAL A 1 163 ? -18.777 0.308 -8.448 1.00 25.28 161 VAL A N 1
ATOM 1237 C CA . VAL A 1 163 ? -18.987 -0.224 -9.786 1.00 20.95 161 VAL A CA 1
ATOM 1238 C C . VAL A 1 163 ? -17.862 0.244 -10.704 1.00 26.10 161 VAL A C 1
ATOM 1239 O O . VAL A 1 163 ? -17.350 -0.544 -11.503 1.00 26.73 161 VAL A O 1
ATOM 1243 N N . VAL A 1 164 ? -17.474 1.519 -10.588 1.00 22.95 162 VAL A N 1
ATOM 1244 C CA . VAL A 1 164 ? -16.379 2.055 -11.396 1.00 22.70 162 VAL A CA 1
ATOM 1245 C C . VAL A 1 164 ? -15.082 1.277 -11.119 1.00 24.13 162 VAL A C 1
ATOM 1246 O O . VAL A 1 164 ? -14.297 1.031 -12.028 1.00 25.00 162 VAL A O 1
ATOM 1250 N N . GLU A 1 165 ? -14.854 0.901 -9.866 1.00 20.29 163 GLU A N 1
ATOM 1251 C CA . GLU A 1 165 ? -13.621 0.192 -9.520 1.00 28.20 163 GLU A CA 1
ATOM 1252 C C . GLU A 1 165 ? -13.656 -1.216 -10.083 1.00 29.83 163 GLU A C 1
ATOM 1253 O O . GLU A 1 165 ? -12.670 -1.697 -10.648 1.00 28.69 163 GLU A O 1
ATOM 1259 N N . SER A 1 166 ? -14.813 -1.855 -9.945 1.00 26.21 164 SER A N 1
ATOM 1260 C CA . SER A 1 166 ? -14.998 -3.229 -10.376 1.00 30.44 164 SER A CA 1
ATOM 1261 C C . SER A 1 166 ? -14.847 -3.372 -11.890 1.00 29.89 164 SER A C 1
ATOM 1262 O O . SER A 1 166 ? -14.139 -4.267 -12.372 1.00 27.82 164 SER A O 1
ATOM 1265 N N . VAL A 1 167 ? -15.513 -2.489 -12.633 1.00 30.83 165 VAL A N 1
ATOM 1266 C CA . VAL A 1 167 ? -15.432 -2.459 -14.097 1.00 26.32 165 VAL A CA 1
ATOM 1267 C C . VAL A 1 167 ? -14.031 -2.085 -14.616 1.00 30.93 165 VAL A C 1
ATOM 1268 O O . VAL A 1 167 ? -13.517 -2.716 -15.548 1.00 29.01 165 VAL A O 1
ATOM 1272 N N . SER A 1 168 ? -13.421 -1.064 -14.015 1.00 24.50 166 SER A N 1
ATOM 1273 C CA . SER A 1 168 ? -12.150 -0.512 -14.500 1.00 29.21 166 SER A CA 1
ATOM 1274 C C . SER A 1 168 ? -10.895 -1.205 -13.945 1.00 29.57 166 SER A C 1
ATOM 1275 O O . SER A 1 168 ? -9.845 -1.196 -14.579 1.00 30.70 166 SER A O 1
ATOM 1278 N N . GLY A 1 169 ? -10.992 -1.761 -12.744 1.00 27.50 167 GLY A N 1
ATOM 1279 C CA . GLY A 1 169 ? -9.890 -2.513 -12.172 1.00 29.49 167 GLY A CA 1
ATOM 1280 C C . GLY A 1 169 ? -8.896 -1.633 -11.434 1.00 29.48 167 GLY A C 1
ATOM 1281 O O . GLY A 1 169 ? -7.882 -2.118 -10.951 1.00 32.23 167 GLY A O 1
ATOM 1282 N N . VAL A 1 170 ? -9.183 -0.333 -11.354 1.00 29.65 168 VAL A N 1
ATOM 1283 C CA . VAL A 1 170 ? -8.355 0.603 -10.594 1.00 22.91 168 VAL A CA 1
ATOM 1284 C C . VAL A 1 170 ? -9.210 1.252 -9.515 1.00 29.82 168 VAL A C 1
ATOM 1285 O O . VAL A 1 170 ? -10.420 1.015 -9.460 1.00 29.65 168 VAL A O 1
ATOM 1289 N N . THR A 1 171 ? -8.605 2.066 -8.653 1.00 25.91 169 THR A N 1
ATOM 1290 C CA . THR A 1 171 ? -9.391 2.736 -7.623 1.00 26.41 169 THR A CA 1
ATOM 1291 C C . THR A 1 171 ? -10.262 3.819 -8.249 1.00 27.11 169 THR A C 1
ATOM 1292 O O . THR A 1 171 ? -9.944 4.343 -9.317 1.00 26.44 169 THR A O 1
ATOM 1296 N N . PHE A 1 172 ? -11.364 4.147 -7.582 1.00 25.80 170 PHE A N 1
ATOM 1297 C CA . PHE A 1 172 ? -12.253 5.193 -8.069 1.00 25.17 170 PHE A CA 1
ATOM 1298 C C . PHE A 1 172 ? -11.474 6.481 -8.280 1.00 26.64 170 PHE A C 1
ATOM 1299 O O . PHE A 1 172 ? -11.588 7.124 -9.325 1.00 26.82 170 PHE A O 1
ATOM 1307 N N . GLN A 1 173 ? -10.680 6.850 -7.279 1.00 26.21 171 GLN A N 1
ATOM 1308 C CA . GLN A 1 173 ? -9.840 8.045 -7.351 1.00 27.80 171 GLN A CA 1
ATOM 1309 C C . GLN A 1 173 ? -8.871 8.018 -8.541 1.00 27.12 171 GLN A C 1
ATOM 1310 O O . GLN A 1 173 ? -8.732 9.006 -9.251 1.00 29.89 171 GLN A O 1
ATOM 1316 N N . GLU A 1 174 ? -8.201 6.893 -8.759 1.00 26.95 172 GLU A N 1
ATOM 1317 C CA . GLU A 1 174 ? -7.341 6.748 -9.937 1.00 28.28 172 GLU A CA 1
ATOM 1318 C C . GLU A 1 174 ? -8.137 6.864 -11.236 1.00 29.17 172 GLU A C 1
ATOM 1319 O O . GLU A 1 174 ? -7.712 7.524 -12.184 1.00 27.98 172 GLU A O 1
ATOM 1325 N N . TYR A 1 175 ? -9.292 6.215 -11.297 1.00 27.81 173 TYR A N 1
ATOM 1326 C CA . TYR A 1 175 ? -10.063 6.293 -12.520 1.00 25.79 173 TYR A CA 1
ATOM 1327 C C . TYR A 1 175 ? -10.426 7.753 -12.820 1.00 27.04 173 TYR A C 1
ATOM 1328 O O . TYR A 1 175 ? -10.188 8.248 -13.922 1.00 28.22 173 TYR A O 1
ATOM 1337 N N . VAL A 1 176 ? -10.985 8.449 -11.838 1.00 25.75 174 VAL A N 1
ATOM 1338 C CA . VAL A 1 176 ? -11.442 9.811 -12.087 1.00 28.06 174 VAL A CA 1
ATOM 1339 C C . VAL A 1 176 ? -10.300 10.757 -12.420 1.00 27.53 174 VAL A C 1
ATOM 1340 O O . VAL A 1 176 ? -10.391 11.541 -13.359 1.00 27.22 174 VAL A O 1
ATOM 1344 N N . GLU A 1 177 ? -9.217 10.685 -11.657 1.00 27.56 175 GLU A N 1
ATOM 1345 C CA . GLU A 1 177 ? -8.080 11.551 -11.925 1.00 30.30 175 GLU A CA 1
ATOM 1346 C C . GLU A 1 177 ? -7.574 11.375 -13.372 1.00 29.82 175 GLU A C 1
ATOM 1347 O O . GLU A 1 177 ? -7.230 12.348 -14.038 1.00 31.59 175 GLU A O 1
ATOM 1353 N N . ALA A 1 178 ? -7.579 10.143 -13.873 1.00 29.39 176 ALA A N 1
ATOM 1354 C CA . ALA A 1 178 ? -7.038 9.861 -15.202 1.00 29.49 176 ALA A CA 1
ATOM 1355 C C . ALA A 1 178 ? -8.013 10.165 -16.339 1.00 33.27 176 ALA A C 1
ATOM 1356 O O . ALA A 1 178 ? -7.634 10.739 -17.360 1.00 34.11 176 ALA A O 1
ATOM 1358 N N . ASN A 1 179 ? -9.267 9.760 -16.170 1.00 28.80 177 ASN A N 1
ATOM 1359 C CA . ASN A 1 179 ? -10.230 9.813 -17.258 1.00 28.74 177 ASN A CA 1
ATOM 1360 C C . ASN A 1 179 ? -11.180 10.999 -17.187 1.00 27.95 177 ASN A C 1
ATOM 1361 O O . ASN A 1 179 ? -11.896 11.285 -18.140 1.00 29.38 177 ASN A O 1
ATOM 1366 N N . VAL A 1 180 ? -11.195 11.675 -16.048 1.00 29.05 178 VAL A N 1
ATOM 1367 C CA . VAL A 1 180 ? -11.989 12.885 -15.911 1.00 30.34 178 VAL A CA 1
ATOM 1368 C C . VAL A 1 180 ? -11.083 14.095 -15.810 1.00 26.19 178 VAL A C 1
ATOM 1369 O O . VAL A 1 180 ? -11.030 14.893 -16.733 1.00 30.26 178 VAL A O 1
ATOM 1373 N N . PHE A 1 181 ? -10.355 14.219 -14.704 1.00 26.86 179 PHE A N 1
ATOM 1374 C CA . PHE A 1 181 ? -9.516 15.392 -14.496 1.00 28.04 179 PHE A CA 1
ATOM 1375 C C . PHE A 1 181 ? -8.522 15.597 -15.627 1.00 31.95 179 PHE A C 1
ATOM 1376 O O . PHE A 1 181 ? -8.439 16.685 -16.192 1.00 34.93 179 PHE A O 1
ATOM 1384 N N . GLN A 1 182 ? -7.762 14.561 -15.960 1.00 31.18 180 GLN A N 1
ATOM 1385 C CA . GLN A 1 182 ? -6.728 14.728 -16.969 1.00 35.66 180 GLN A CA 1
ATOM 1386 C C . GLN A 1 182 ? -7.327 15.010 -18.343 1.00 36.77 180 GLN A C 1
ATOM 1387 O O . GLN A 1 182 ? -6.819 15.856 -19.074 1.00 36.77 180 GLN A O 1
ATOM 1393 N N . ARG A 1 183 ? -8.408 14.309 -18.686 1.00 30.16 181 ARG A N 1
ATOM 1394 C CA . ARG A 1 183 ? -9.082 14.526 -19.966 1.00 33.36 181 ARG A CA 1
ATOM 1395 C C . ARG A 1 183 ? -9.737 15.904 -20.101 1.00 31.82 181 ARG A C 1
ATOM 1396 O O . ARG A 1 183 ? -10.067 16.330 -21.208 1.00 35.15 181 ARG A O 1
ATOM 1404 N N . ALA A 1 184 ? -9.926 16.598 -18.983 1.00 31.56 182 ALA A N 1
ATOM 1405 C CA . ALA A 1 184 ? -10.538 17.927 -19.017 1.00 30.46 182 ALA A CA 1
ATOM 1406 C C . ALA A 1 184 ? -9.498 19.046 -18.912 1.00 30.95 182 ALA A C 1
ATOM 1407 O O . ALA A 1 184 ? -9.809 20.221 -19.128 1.00 35.58 182 ALA A O 1
ATOM 1409 N N . GLY A 1 185 ? -8.260 18.679 -18.594 1.00 35.05 183 GLY A N 1
ATOM 1410 C CA . GLY A 1 185 ? -7.194 19.654 -18.420 1.00 34.16 183 GLY A CA 1
ATOM 1411 C C . GLY A 1 185 ? -7.109 20.147 -16.989 1.00 31.90 183 GLY A C 1
ATOM 1412 O O . GLY A 1 185 ? -6.551 21.206 -16.717 1.00 32.31 183 GLY A O 1
ATOM 1413 N N . MET A 1 186 ? -7.667 19.373 -16.067 1.00 29.09 184 MET A N 1
ATOM 1414 C CA . MET A 1 186 ? -7.738 19.792 -14.677 1.00 30.78 184 MET A CA 1
ATOM 1415 C C . MET A 1 186 ? -6.504 19.292 -13.898 1.00 32.49 184 MET A C 1
ATOM 1416 O O . MET A 1 186 ? -6.574 18.277 -13.206 1.00 34.60 184 MET A O 1
ATOM 1421 N N . HIS A 1 187 ? -5.390 20.016 -14.003 1.00 28.82 185 HIS A N 1
ATOM 1422 C CA . HIS A 1 187 ? -4.106 19.545 -13.483 1.00 33.82 185 HIS A CA 1
ATOM 1423 C C . HIS A 1 187 ? -3.880 19.880 -12.018 1.00 31.89 185 HIS A C 1
ATOM 1424 O O . HIS A 1 187 ? -2.829 19.572 -11.470 1.00 35.63 185 HIS A O 1
ATOM 1431 N N . GLU A 1 188 ? -4.857 20.522 -11.389 1.00 31.33 186 GLU A N 1
ATOM 1432 C CA . GLU A 1 188 ? -4.696 20.978 -10.015 1.00 29.36 186 GLU A CA 1
ATOM 1433 C C . GLU A 1 188 ? -5.767 20.413 -9.103 1.00 27.65 186 GLU A C 1
ATOM 1434 O O . GLU A 1 188 ? -5.950 20.901 -7.991 1.00 29.10 186 GLU A O 1
ATOM 1440 N N . SER A 1 189 ? -6.460 19.381 -9.570 1.00 23.55 187 SER A N 1
ATOM 1441 C CA . SER A 1 189 ? -7.592 18.811 -8.844 1.00 22.32 187 SER A CA 1
ATOM 1442 C C . SER A 1 189 ? -7.220 17.424 -8.351 1.00 24.60 187 SER A C 1
ATOM 1443 O O . SER A 1 189 ? -6.377 16.763 -8.948 1.00 27.90 187 SER A O 1
ATOM 1446 N N . GLY A 1 190 ? -7.845 16.965 -7.272 1.00 22.86 188 GLY A N 1
ATOM 1447 C CA . GLY A 1 190 ? -7.501 15.654 -6.749 1.00 22.13 188 GLY A CA 1
ATOM 1448 C C . GLY A 1 190 ? -8.333 15.218 -5.567 1.00 24.03 188 GLY A C 1
ATOM 1449 O O . GLY A 1 190 ? -9.045 16.018 -4.953 1.00 23.08 188 GLY A O 1
ATOM 1450 N N . TYR A 1 191 ? -8.233 13.938 -5.241 1.00 24.86 189 TYR A N 1
ATOM 1451 C CA . TYR A 1 191 ? -8.862 13.413 -4.043 1.00 24.99 189 TYR A CA 1
ATOM 1452 C C . TYR A 1 191 ? -7.840 13.349 -2.930 1.00 24.57 189 TYR A C 1
ATOM 1453 O O . TYR A 1 191 ? -7.322 12.280 -2.619 1.00 31.14 189 TYR A O 1
ATOM 1462 N N . PHE A 1 192 ? -7.565 14.502 -2.326 1.00 25.93 190 PHE A N 1
ATOM 1463 C CA . PHE A 1 192 ? -6.560 14.624 -1.273 1.00 24.94 190 PHE A CA 1
ATOM 1464 C C . PHE A 1 192 ? -7.077 14.140 0.077 1.00 26.93 190 PHE A C 1
ATOM 1465 O O . PHE A 1 192 ? -8.233 14.374 0.420 1.00 24.43 190 PHE A O 1
ATOM 1473 N N . ALA A 1 193 ? -6.210 13.477 0.840 1.00 21.98 191 ALA A N 1
ATOM 1474 C CA . ALA A 1 193 ? -6.514 13.076 2.209 1.00 23.22 191 ALA A CA 1
ATOM 1475 C C . ALA A 1 193 ? -5.979 14.118 3.189 1.00 27.11 191 ALA A C 1
ATOM 1476 O O . ALA A 1 193 ? -4.945 14.758 2.934 1.00 24.74 191 ALA A O 1
ATOM 1478 N N . PHE A 1 194 ? -6.680 14.295 4.307 1.00 23.65 192 PHE A N 1
ATOM 1479 C CA . PHE A 1 194 ? -6.290 15.307 5.281 1.00 24.81 192 PHE A CA 1
ATOM 1480 C C . PHE A 1 194 ? -4.866 15.116 5.779 1.00 29.92 192 PHE A C 1
ATOM 1481 O O . PHE A 1 194 ? -4.185 16.095 6.077 1.00 27.67 192 PHE A O 1
ATOM 1489 N N . ASP A 1 195 ? -4.419 13.865 5.898 1.00 25.45 193 ASP A N 1
ATOM 1490 C CA . ASP A 1 195 ? -3.101 13.624 6.467 1.00 26.52 193 ASP A CA 1
ATOM 1491 C C . ASP A 1 195 ? -1.964 13.734 5.454 1.00 29.45 193 ASP A C 1
ATOM 1492 O O . ASP A 1 195 ? -0.800 13.490 5.786 1.00 26.07 193 ASP A O 1
ATOM 1497 N N . THR A 1 196 ? -2.297 14.123 4.227 1.00 24.40 194 THR A N 1
ATOM 1498 C CA . THR A 1 196 ? -1.282 14.282 3.186 1.00 29.39 194 THR A CA 1
ATOM 1499 C C . THR A 1 196 ? -1.589 15.457 2.256 1.00 30.52 194 THR A C 1
ATOM 1500 O O . THR A 1 196 ? -1.263 15.405 1.072 1.00 31.19 194 THR A O 1
ATOM 1504 N N . LEU A 1 197 ? -2.208 16.510 2.789 1.00 26.83 195 LEU A N 1
ATOM 1505 C CA . LEU A 1 197 ? -2.645 17.645 1.965 1.00 29.38 195 LEU A CA 1
ATOM 1506 C C . LEU A 1 197 ? -1.477 18.336 1.288 1.00 30.18 195 LEU A C 1
ATOM 1507 O O . LEU A 1 197 ? -0.495 18.687 1.947 1.00 29.46 195 LEU A O 1
ATOM 1512 N N . PRO A 1 198 ? -1.594 18.570 -0.023 1.00 27.17 196 PRO A N 1
ATOM 1513 C CA . PRO A 1 198 ? -0.514 19.237 -0.750 1.00 24.85 196 PRO A CA 1
ATOM 1514 C C . PRO A 1 198 ? -0.589 20.737 -0.525 1.00 27.28 196 PRO A C 1
ATOM 1515 O O . PRO A 1 198 ? -1.446 21.221 0.226 1.00 22.67 196 PRO A O 1
ATOM 1519 N N . ALA A 1 199 ? 0.295 21.465 -1.198 1.00 29.43 197 ALA A N 1
ATOM 1520 C CA . ALA A 1 199 ? 0.321 22.919 -1.130 1.00 32.39 197 ALA A CA 1
ATOM 1521 C C . ALA A 1 199 ? -0.943 23.524 -1.736 1.00 30.21 197 ALA A C 1
ATOM 1522 O O . ALA A 1 199 ? -1.708 22.835 -2.414 1.00 30.20 197 ALA A O 1
ATOM 1524 N N . LYS A 1 200 ? -1.163 24.809 -1.477 1.00 29.69 198 LYS A N 1
ATOM 1525 C CA . LYS A 1 200 ? -2.301 25.536 -2.032 1.00 26.49 198 LYS A CA 1
ATOM 1526 C C . LYS A 1 200 ? -3.619 24.823 -1.765 1.00 28.99 198 LYS A C 1
ATOM 1527 O O . LYS A 1 200 ? -4.463 24.755 -2.653 1.00 26.97 198 LYS A O 1
ATOM 1533 N N . THR A 1 201 ? -3.799 24.272 -0.572 1.00 24.56 199 THR A N 1
ATOM 1534 C CA . THR A 1 201 ? -5.070 23.643 -0.241 1.00 26.71 199 THR A CA 1
ATOM 1535 C C . THR A 1 201 ? -5.674 24.278 1.000 1.00 24.88 199 THR A C 1
ATOM 1536 O O . THR A 1 201 ? -5.009 24.410 2.020 1.00 30.71 199 THR A O 1
ATOM 1540 N N . ALA A 1 202 ? -6.936 24.682 0.906 1.00 25.49 200 ALA A N 1
ATOM 1541 C CA . ALA A 1 202 ? -7.598 25.344 2.024 1.00 26.15 200 ALA A CA 1
ATOM 1542 C C . ALA A 1 202 ? -7.984 24.342 3.100 1.00 23.86 200 ALA A C 1
ATOM 1543 O O . ALA A 1 202 ? -8.312 23.198 2.809 1.00 20.42 200 ALA A O 1
ATOM 1545 N N . LEU A 1 203 ? -7.938 24.780 4.348 1.00 21.74 201 LEU A N 1
ATOM 1546 C CA . LEU A 1 203 ? -8.491 23.995 5.441 1.00 24.69 201 LEU A CA 1
ATOM 1547 C C . LEU A 1 203 ? -9.978 24.329 5.569 1.00 23.91 201 LEU A C 1
ATOM 1548 O O . LEU A 1 203 ? -10.398 25.447 5.281 1.00 19.69 201 LEU A O 1
ATOM 1553 N N . GLY A 1 204 ? -10.775 23.361 6.002 1.00 24.94 202 GLY A N 1
ATOM 1554 C CA . GLY A 1 204 ? -12.192 23.604 6.186 1.00 21.53 202 GLY A CA 1
ATOM 1555 C C . GLY A 1 204 ? -12.424 24.064 7.603 1.00 22.31 202 GLY A C 1
ATOM 1556 O O . GLY A 1 204 ? -12.031 23.375 8.547 1.00 23.18 202 GLY A O 1
ATOM 1557 N N . TYR A 1 205 ? -13.049 25.228 7.755 1.00 17.40 203 TYR A N 1
ATOM 1558 C CA . TYR A 1 205 ? -13.302 25.794 9.080 1.00 19.48 203 TYR A CA 1
ATOM 1559 C C . TYR A 1 205 ? -14.753 25.693 9.519 1.00 22.53 203 TYR A C 1
ATOM 1560 O O . TYR A 1 205 ? -15.678 26.030 8.766 1.00 22.76 203 TYR A O 1
ATOM 1569 N N . ILE A 1 206 ? -14.927 25.201 10.740 1.00 23.74 204 ILE A N 1
ATOM 1570 C CA . ILE A 1 206 ? -16.217 25.143 11.405 1.00 24.69 204 ILE A CA 1
ATOM 1571 C C . ILE A 1 206 ? -16.269 26.243 12.461 1.00 30.21 204 ILE A C 1
ATOM 1572 O O . ILE A 1 206 ? -15.446 26.285 13.393 1.00 28.25 204 ILE A O 1
ATOM 1577 N N . ASP A 1 207 ? -17.233 27.140 12.300 1.00 29.52 205 ASP A N 1
ATOM 1578 C CA . ASP A 1 207 ? -17.403 28.246 13.226 1.00 33.57 205 ASP A CA 1
ATOM 1579 C C . ASP A 1 207 ? -18.448 27.914 14.269 1.00 36.93 205 ASP A C 1
ATOM 1580 O O . ASP A 1 207 ? -19.610 27.681 13.954 1.00 37.55 205 ASP A O 1
ATOM 1585 N N . LEU A 1 208 ? -18.009 27.875 15.517 1.00 41.76 206 LEU A N 1
ATOM 1586 C CA . LEU A 1 208 ? -18.855 27.455 16.617 1.00 45.22 206 LEU A CA 1
ATOM 1587 C C . LEU A 1 208 ? -19.585 28.656 17.222 1.00 53.08 206 LEU A C 1
ATOM 1588 O O . LEU A 1 208 ? -19.241 29.815 16.957 1.00 51.71 206 LEU A O 1
ATOM 1593 N N . GLU A 1 209 ? -20.602 28.374 18.028 1.00 57.52 207 GLU A N 1
ATOM 1594 C CA . GLU A 1 209 ? -21.433 29.420 18.609 1.00 59.78 207 GLU A CA 1
ATOM 1595 C C . GLU A 1 209 ? -20.646 30.312 19.568 1.00 62.72 207 GLU A C 1
ATOM 1596 O O . GLU A 1 209 ? -20.903 31.515 19.679 1.00 62.95 207 GLU A O 1
ATOM 1602 N N . ASP A 1 210 ? -19.677 29.716 20.254 1.00 58.58 208 ASP A N 1
ATOM 1603 C CA . ASP A 1 210 ? -18.897 30.445 21.241 1.00 54.07 208 ASP A CA 1
ATOM 1604 C C . ASP A 1 210 ? -17.860 31.349 20.587 1.00 53.46 208 ASP A C 1
ATOM 1605 O O . ASP A 1 210 ? -16.933 31.818 21.249 1.00 57.90 208 ASP A O 1
ATOM 1610 N N . GLY A 1 211 ? -18.015 31.579 19.287 1.00 53.26 209 GLY A N 1
ATOM 1611 C CA . GLY A 1 211 ? -17.163 32.502 18.557 1.00 46.40 209 GLY A CA 1
ATOM 1612 C C . GLY A 1 211 ? -15.854 31.923 18.042 1.00 48.58 209 GLY A C 1
ATOM 1613 O O . GLY A 1 211 ? -15.214 32.517 17.173 1.00 43.83 209 GLY A O 1
ATOM 1614 N N . SER A 1 212 ? -15.447 30.773 18.572 1.00 47.36 210 SER A N 1
ATOM 1615 C CA . SER A 1 212 ? -14.196 30.153 18.153 1.00 42.16 210 SER A CA 1
ATOM 1616 C C . SER A 1 212 ? -14.382 29.317 16.887 1.00 41.80 210 SER A C 1
ATOM 1617 O O . SER A 1 212 ? -15.485 29.231 16.336 1.00 42.23 210 SER A O 1
ATOM 1620 N N . TRP A 1 213 ? -13.289 28.724 16.419 1.00 37.33 211 TRP A N 1
ATOM 1621 C CA . TRP A 1 213 ? -13.329 27.830 15.267 1.00 33.97 211 TRP A CA 1
ATOM 1622 C C . TRP A 1 213 ? -12.521 26.557 15.494 1.00 29.73 211 TRP A C 1
ATOM 1623 O O . TRP A 1 213 ? -11.651 26.506 16.362 1.00 28.75 211 TRP A O 1
ATOM 1634 N N . LYS A 1 214 ? -12.838 25.533 14.712 1.00 29.62 212 LYS A N 1
ATOM 1635 C CA . LYS A 1 214 ? -12.029 24.323 14.629 1.00 26.78 212 LYS A CA 1
ATOM 1636 C C . LYS A 1 214 ? -11.990 23.891 13.168 1.00 27.24 212 LYS A C 1
ATOM 1637 O O . LYS A 1 214 ? -12.872 24.262 12.391 1.00 24.40 212 LYS A O 1
ATOM 1643 N N . THR A 1 215 ? -10.961 23.152 12.766 1.00 24.98 213 THR A N 1
ATOM 1644 C CA . THR A 1 215 ? -10.944 22.647 11.396 1.00 26.16 213 THR A CA 1
ATOM 1645 C C . THR A 1 215 ? -11.770 21.359 11.300 1.00 25.16 213 THR A C 1
ATOM 1646 O O . THR A 1 215 ? -12.069 20.735 12.313 1.00 23.49 213 THR A O 1
ATOM 1650 N N . ASN A 1 216 ? -12.124 20.957 10.082 1.00 24.37 214 ASN A N 1
ATOM 1651 C CA . ASN A 1 216 ? -13.017 19.821 9.882 1.00 24.13 214 ASN A CA 1
ATOM 1652 C C . ASN A 1 216 ? -12.283 18.469 9.757 1.00 25.45 214 ASN A C 1
ATOM 1653 O O . ASN A 1 216 ? -12.849 17.490 9.280 1.00 26.44 214 ASN A O 1
ATOM 1658 N N . LEU A 1 217 ? -11.026 18.433 10.201 1.00 29.07 215 LEU A N 1
ATOM 1659 C CA . LEU A 1 217 ? -10.144 17.267 10.078 1.00 28.37 215 LEU A CA 1
ATOM 1660 C C . LEU A 1 217 ? -10.705 15.947 10.620 1.00 28.13 215 LEU A C 1
ATOM 1661 O O . LEU A 1 217 ? -10.301 14.863 10.179 1.00 24.58 215 LEU A O 1
ATOM 1666 N N . TYR A 1 218 ? -11.613 16.043 11.586 1.00 23.59 216 TYR A N 1
ATOM 1667 C CA . TYR A 1 218 ? -12.210 14.866 12.188 1.00 23.35 216 TYR A CA 1
ATOM 1668 C C . TYR A 1 218 ? -13.723 14.777 11.951 1.00 26.76 216 TYR A C 1
ATOM 1669 O O . TYR A 1 218 ? -14.404 13.989 12.608 1.00 25.56 216 TYR A O 1
ATOM 1678 N N . SER A 1 219 ? -14.236 15.560 10.999 1.00 24.03 217 SER A N 1
ATOM 1679 C CA . SER A 1 219 ? -15.677 15.665 10.777 1.00 25.30 217 SER A CA 1
ATOM 1680 C C . SER A 1 219 ? -16.122 15.068 9.441 1.00 29.60 217 SER A C 1
ATOM 1681 O O . SER A 1 219 ? -17.323 14.927 9.184 1.00 27.31 217 SER A O 1
ATOM 1684 N N . LEU A 1 220 ? -15.155 14.739 8.588 1.00 28.37 218 LEU A N 1
ATOM 1685 C CA . LEU A 1 220 ? -15.428 14.155 7.271 1.00 29.10 218 LEU A CA 1
ATOM 1686 C C . LEU A 1 220 ? -14.613 12.882 7.121 1.00 26.79 218 LEU A C 1
ATOM 1687 O O . LEU A 1 220 ? -13.647 12.702 7.839 1.00 28.87 218 LEU A O 1
ATOM 1692 N N . PRO A 1 221 ? -14.972 12.010 6.166 1.00 26.14 219 PRO A N 1
ATOM 1693 C CA . PRO A 1 221 ? -14.065 10.908 5.823 1.00 24.96 219 PRO A CA 1
ATOM 1694 C C . PRO A 1 221 ? -12.710 11.459 5.415 1.00 23.15 219 PRO A C 1
ATOM 1695 O O . PRO A 1 221 ? -12.645 12.477 4.732 1.00 26.28 219 PRO A O 1
ATOM 1699 N N . VAL A 1 222 ? -11.644 10.779 5.806 1.00 26.98 220 VAL A N 1
ATOM 1700 C CA . VAL A 1 222 ? -10.299 11.306 5.631 1.00 27.81 220 VAL A CA 1
ATOM 1701 C C . VAL A 1 222 ? -9.970 11.696 4.186 1.00 24.22 220 VAL A C 1
ATOM 1702 O O . VAL A 1 222 ? -9.240 12.657 3.944 1.00 25.18 220 VAL A O 1
ATOM 1706 N N . ILE A 1 223 ? -10.520 10.957 3.230 1.00 23.62 221 ILE A N 1
ATOM 1707 C CA . ILE A 1 223 ? -10.294 11.243 1.820 1.00 21.99 221 ILE A CA 1
ATOM 1708 C C . ILE A 1 223 ? -11.640 11.261 1.113 1.00 24.77 221 ILE A C 1
ATOM 1709 O O . ILE A 1 223 ? -12.544 10.529 1.497 1.00 22.39 221 ILE A O 1
ATOM 1714 N N . GLY A 1 224 ? -11.770 12.108 0.096 1.00 22.31 222 GLY A N 1
ATOM 1715 C CA . GLY A 1 224 ? -12.996 12.198 -0.665 1.00 23.96 222 GLY A CA 1
ATOM 1716 C C . GLY A 1 224 ? -13.193 10.942 -1.485 1.00 29.53 222 GLY A C 1
ATOM 1717 O O . GLY A 1 224 ? -12.251 10.176 -1.689 1.00 29.61 222 GLY A O 1
ATOM 1718 N N . GLY A 1 225 ? -14.418 10.741 -1.959 1.00 26.43 223 GLY A N 1
ATOM 1719 C CA . GLY A 1 225 ? -14.764 9.591 -2.769 1.00 26.26 223 GLY A CA 1
ATOM 1720 C C . GLY A 1 225 ? -15.867 9.912 -3.763 1.00 27.65 223 GLY A C 1
ATOM 1721 O O . GLY A 1 225 ? -15.977 11.041 -4.243 1.00 25.71 223 GLY A O 1
ATOM 1722 N N . SER A 1 226 ? -16.694 8.917 -4.065 1.00 28.56 224 SER A N 1
ATOM 1723 C CA . SER A 1 226 ? -17.641 9.015 -5.175 1.00 26.26 224 SER A CA 1
ATOM 1724 C C . SER A 1 226 ? -18.975 9.681 -4.814 1.00 25.10 224 SER A C 1
ATOM 1725 O O . SER A 1 226 ? -19.721 10.087 -5.702 1.00 22.49 224 SER A O 1
ATOM 1728 N N . ASP A 1 227 ? -19.274 9.798 -3.524 1.00 20.42 225 ASP A N 1
ATOM 1729 C CA . ASP A 1 227 ? -20.442 10.565 -3.112 1.00 22.70 225 ASP A CA 1
ATOM 1730 C C . ASP A 1 227 ? -20.087 12.002 -2.717 1.00 27.27 225 ASP A C 1
ATOM 1731 O O . ASP A 1 227 ? -20.978 12.818 -2.513 1.00 25.22 225 ASP A O 1
ATOM 1736 N N . GLY A 1 228 ? -18.791 12.312 -2.617 1.00 27.15 226 GLY A N 1
ATOM 1737 C CA . GLY A 1 228 ? -18.350 13.674 -2.340 1.00 25.54 226 GLY A CA 1
ATOM 1738 C C . GLY A 1 228 ? -16.954 13.812 -1.745 1.00 27.29 226 GLY A C 1
ATOM 1739 O O . GLY A 1 228 ? -16.369 12.839 -1.292 1.00 26.55 226 GLY A O 1
ATOM 1740 N N . GLY A 1 229 ? -16.407 15.023 -1.766 1.00 26.29 227 GLY A N 1
ATOM 1741 C CA . GLY A 1 229 ? -15.166 15.296 -1.066 1.00 26.73 227 GLY A CA 1
ATOM 1742 C C . GLY A 1 229 ? -13.935 15.552 -1.919 1.00 26.33 227 GLY A C 1
ATOM 1743 O O . GLY A 1 229 ? -12.836 15.700 -1.389 1.00 24.69 227 GLY A O 1
ATOM 1744 N N . ALA A 1 230 ? -14.098 15.595 -3.234 1.00 22.26 228 ALA A N 1
ATOM 1745 C CA . ALA A 1 230 ? -12.966 15.877 -4.105 1.00 23.97 228 ALA A CA 1
ATOM 1746 C C . ALA A 1 230 ? -12.535 17.335 -3.932 1.00 28.19 228 ALA A C 1
ATOM 1747 O O . ALA A 1 230 ? -13.340 18.173 -3.505 1.00 22.51 228 ALA A O 1
ATOM 1749 N N . TYR A 1 231 ? -11.277 17.633 -4.275 1.00 23.14 229 TYR A N 1
ATOM 1750 C CA . TYR A 1 231 ? -10.762 19.006 -4.268 1.00 20.86 229 TYR A CA 1
ATOM 1751 C C . TYR A 1 231 ? -10.594 19.530 -5.686 1.00 24.79 229 TYR A C 1
ATOM 1752 O O . TYR A 1 231 ? -10.187 18.790 -6.577 1.00 21.18 229 TYR A O 1
ATOM 1761 N N . VAL A 1 232 ? -10.899 20.810 -5.889 1.00 23.56 230 VAL A N 1
ATOM 1762 C CA . VAL A 1 232 ? -10.656 21.466 -7.169 1.00 21.03 230 VAL A CA 1
ATOM 1763 C C . VAL A 1 232 ? -10.314 22.927 -6.918 1.00 23.39 230 VAL A C 1
ATOM 1764 O O . VAL A 1 232 ? -10.596 23.451 -5.841 1.00 26.13 230 VAL A O 1
ATOM 1768 N N . THR A 1 233 ? -9.686 23.576 -7.897 1.00 23.71 231 THR A N 1
ATOM 1769 C CA . THR A 1 233 ? -9.644 25.034 -7.938 1.00 20.83 231 THR A CA 1
ATOM 1770 C C . THR A 1 233 ? -10.884 25.492 -8.697 1.00 23.92 231 THR A C 1
ATOM 1771 O O . THR A 1 233 ? -11.533 24.695 -9.368 1.00 23.29 231 THR A O 1
ATOM 1775 N N . ALA A 1 234 ? -11.221 26.771 -8.601 1.00 25.33 232 ALA A N 1
ATOM 1776 C CA . ALA A 1 234 ? -12.387 27.288 -9.320 1.00 26.86 232 ALA A CA 1
ATOM 1777 C C . ALA A 1 234 ? -12.197 27.140 -10.824 1.00 22.17 232 ALA A C 1
ATOM 1778 O O . ALA A 1 234 ? -13.103 26.719 -11.535 1.00 26.20 232 ALA A O 1
ATOM 1780 N N . GLU A 1 235 ? -11.003 27.468 -11.305 1.00 24.87 233 GLU A N 1
ATOM 1781 C CA . GLU A 1 235 ? -10.725 27.380 -12.731 1.00 25.00 233 GLU A CA 1
ATOM 1782 C C . GLU A 1 235 ? -10.719 25.943 -13.244 1.00 26.25 233 GLU A C 1
ATOM 1783 O O . GLU A 1 235 ? -11.179 25.681 -14.357 1.00 24.79 233 GLU A O 1
ATOM 1789 N N . ASP A 1 236 ? -10.203 25.007 -12.449 1.00 25.84 234 ASP A N 1
ATOM 1790 C CA . ASP A 1 236 ? -10.316 23.594 -12.827 1.00 25.64 234 ASP A CA 1
ATOM 1791 C C . ASP A 1 236 ? -11.794 23.219 -12.997 1.00 25.49 234 ASP A C 1
ATOM 1792 O O . ASP A 1 236 ? -12.168 22.554 -13.956 1.00 28.09 234 ASP A O 1
ATOM 1797 N N . MET A 1 237 ? -12.642 23.661 -12.074 1.00 23.56 235 MET A N 1
ATOM 1798 C CA . MET A 1 237 ? -14.054 23.306 -12.140 1.00 22.03 235 MET A CA 1
ATOM 1799 C C . MET A 1 237 ? -14.689 23.901 -13.415 1.00 26.14 235 MET A C 1
ATOM 1800 O O . MET A 1 237 ? -15.493 23.260 -14.074 1.00 24.60 235 MET A O 1
ATOM 1805 N N . MET A 1 238 ? -14.301 25.125 -13.757 1.00 28.88 236 MET A N 1
ATOM 1806 C CA . MET A 1 238 ? -14.687 25.740 -15.024 1.00 24.19 236 MET A CA 1
ATOM 1807 C C . MET A 1 238 ? -14.292 24.818 -16.165 1.00 28.44 236 MET A C 1
ATOM 1808 O O . MET A 1 238 ? -15.085 24.555 -17.074 1.00 27.79 236 MET A O 1
ATOM 1813 N N . LYS A 1 239 ? -13.053 24.339 -16.120 1.00 26.16 237 LYS A N 1
ATOM 1814 C CA . LYS A 1 239 ? -12.530 23.475 -17.168 1.00 28.28 237 LYS A CA 1
ATOM 1815 C C . LYS A 1 239 ? -13.343 22.189 -17.266 1.00 32.34 237 LYS A C 1
ATOM 1816 O O . LYS A 1 239 ? -13.567 21.662 -18.362 1.00 29.52 237 LYS A O 1
ATOM 1822 N N . LEU A 1 240 ? -13.794 21.691 -16.120 1.00 26.13 238 LEU A N 1
ATOM 1823 C CA . LEU A 1 240 ? -14.638 20.515 -16.127 1.00 29.84 238 LEU A CA 1
ATOM 1824 C C . LEU A 1 240 ? -15.939 20.759 -16.910 1.00 24.57 238 LEU A C 1
ATOM 1825 O O . LEU A 1 240 ? -16.322 19.959 -17.768 1.00 26.65 238 LEU A O 1
ATOM 1830 N N . TRP A 1 241 ? -16.617 21.864 -16.616 1.00 27.81 239 TRP A N 1
ATOM 1831 C CA . TRP A 1 241 ? -17.854 22.204 -17.325 1.00 27.47 239 TRP A CA 1
ATOM 1832 C C . TRP A 1 241 ? -17.616 22.375 -18.827 1.00 29.08 239 TRP A C 1
ATOM 1833 O O . TRP A 1 241 ? -18.436 21.968 -19.654 1.00 25.91 239 TRP A O 1
ATOM 1844 N N . LEU A 1 242 ? -16.499 23.007 -19.171 1.00 29.19 240 LEU A N 1
ATOM 1845 C CA . LEU A 1 242 ? -16.130 23.212 -20.571 1.00 29.12 240 LEU A CA 1
ATOM 1846 C C . LEU A 1 242 ? -15.916 21.893 -21.324 1.00 29.72 240 LEU A C 1
ATOM 1847 O O . LEU A 1 242 ? -16.482 21.687 -22.398 1.00 29.48 240 LEU A O 1
ATOM 1852 N N . ALA A 1 243 ? -15.099 21.001 -20.765 1.00 28.69 241 ALA A N 1
ATOM 1853 C CA . ALA A 1 243 ? -14.849 19.701 -21.398 1.00 26.31 241 ALA A CA 1
ATOM 1854 C C . ALA A 1 243 ? -16.134 18.877 -21.525 1.00 28.49 241 ALA A C 1
ATOM 1855 O O . ALA A 1 243 ? -16.360 18.196 -22.532 1.00 26.22 241 ALA A O 1
ATOM 1857 N N . LEU A 1 244 ? -16.970 18.928 -20.494 1.00 28.02 242 LEU A N 1
ATOM 1858 C CA . LEU A 1 244 ? -18.260 18.260 -20.551 1.00 22.85 242 LEU A CA 1
ATOM 1859 C C . LEU A 1 244 ? -19.060 18.812 -21.726 1.00 29.20 242 LEU A C 1
ATOM 1860 O O . LEU A 1 244 ? -19.438 18.080 -22.633 1.00 27.24 242 LEU A O 1
ATOM 1865 N N . MET A 1 245 ? -19.306 20.114 -21.726 1.00 28.08 243 MET A N 1
ATOM 1866 C CA . MET A 1 245 ? -20.211 20.683 -22.720 1.00 27.06 243 MET A CA 1
ATOM 1867 C C . MET A 1 245 ? -19.654 20.600 -24.143 1.00 31.26 243 MET A C 1
ATOM 1868 O O . MET A 1 245 ? -20.405 20.693 -25.116 1.00 27.10 243 MET A O 1
ATOM 1873 N N . ARG A 1 246 ? -18.339 20.426 -24.256 1.00 31.95 244 ARG A N 1
ATOM 1874 C CA . ARG A 1 246 ? -17.678 20.339 -25.556 1.00 27.76 244 ARG A CA 1
ATOM 1875 C C . ARG A 1 246 ? -17.556 18.890 -26.018 1.00 29.25 244 ARG A C 1
ATOM 1876 O O . ARG A 1 246 ? -16.947 18.604 -27.046 1.00 33.72 244 ARG A O 1
ATOM 1884 N N . HIS A 1 247 ? -18.132 17.976 -25.248 1.00 26.84 245 HIS A N 1
ATOM 1885 C CA . HIS A 1 247 ? -18.122 16.565 -25.598 1.00 31.11 245 HIS A CA 1
ATOM 1886 C C . HIS A 1 247 ? -16.707 16.005 -25.608 1.00 32.06 245 HIS A C 1
ATOM 1887 O O . HIS A 1 247 ? -16.357 15.211 -26.475 1.00 35.23 245 HIS A O 1
ATOM 1894 N N . GLU A 1 248 ? -15.898 16.414 -24.640 1.00 30.66 246 GLU A N 1
ATOM 1895 C CA . GLU A 1 248 ? -14.521 15.945 -24.561 1.00 35.03 246 GLU A CA 1
ATOM 1896 C C . GLU A 1 248 ? -14.381 14.828 -23.543 1.00 30.92 246 GLU A C 1
ATOM 1897 O O . GLU A 1 248 ? -13.372 14.127 -23.526 1.00 31.64 246 GLU A O 1
ATOM 1903 N N . LEU A 1 249 ? -15.399 14.664 -22.700 1.00 29.86 247 LEU A N 1
ATOM 1904 C CA . LEU A 1 249 ? -15.395 13.613 -21.684 1.00 27.96 247 LEU A CA 1
ATOM 1905 C C . LEU A 1 249 ? -16.345 12.486 -22.074 1.00 33.28 247 LEU A C 1
ATOM 1906 O O . LEU A 1 249 ? -16.195 11.343 -21.625 1.00 31.93 247 LEU A O 1
ATOM 1911 N N . LEU A 1 250 ? -17.332 12.832 -22.897 1.00 29.76 248 LEU A N 1
ATOM 1912 C CA . LEU A 1 250 ? -18.309 11.888 -23.421 1.00 30.64 248 LEU A CA 1
ATOM 1913 C C . LEU A 1 250 ? -18.719 12.369 -24.810 1.00 33.02 248 LEU A C 1
ATOM 1914 O O . LEU A 1 250 ? -18.611 13.560 -25.122 1.00 31.17 248 LEU A O 1
ATOM 1919 N N . ASN A 1 251 ? -19.187 11.461 -25.655 1.00 30.49 249 ASN A N 1
ATOM 1920 C CA . ASN A 1 251 ? -19.680 11.898 -26.946 1.00 34.29 249 ASN A CA 1
ATOM 1921 C C . ASN A 1 251 ? -20.973 12.664 -26.722 1.00 31.65 249 ASN A C 1
ATOM 1922 O O . ASN A 1 251 ? -21.438 12.791 -25.590 1.00 29.06 249 ASN A O 1
ATOM 1927 N N . GLU A 1 252 ? -21.559 13.168 -27.798 1.00 30.04 250 GLU A N 1
ATOM 1928 C CA . GLU A 1 252 ? -22.759 13.969 -27.673 1.00 31.51 250 GLU A CA 1
ATOM 1929 C C . GLU A 1 252 ? -23.934 13.153 -27.124 1.00 32.81 250 GLU A C 1
ATOM 1930 O O . GLU A 1 252 ? -24.698 13.634 -26.273 1.00 29.91 250 GLU A O 1
ATOM 1936 N N . THR A 1 253 ? -24.068 11.915 -27.596 1.00 28.92 251 THR A N 1
ATOM 1937 C CA . THR A 1 253 ? -25.155 11.050 -27.146 1.00 30.89 251 THR A CA 1
ATOM 1938 C C . THR A 1 253 ? -25.132 10.888 -25.636 1.00 31.29 251 THR A C 1
ATOM 1939 O O . THR A 1 253 ? -26.139 11.103 -24.959 1.00 33.90 251 THR A O 1
ATOM 1943 N N . TYR A 1 254 ? -23.973 10.511 -25.111 1.00 29.89 252 TYR A N 1
ATOM 1944 C CA . TYR A 1 254 ? -23.832 10.281 -23.680 1.00 31.05 252 TYR A CA 1
ATOM 1945 C C . TYR A 1 254 ? -23.765 11.566 -22.833 1.00 24.05 252 TYR A C 1
ATOM 1946 O O . TYR A 1 254 ? -24.269 11.589 -21.713 1.00 21.20 252 TYR A O 1
ATOM 1955 N N . THR A 1 255 ? -23.180 12.634 -23.364 1.00 23.30 253 THR A N 1
ATOM 1956 C CA . THR A 1 255 ? -23.249 13.918 -22.662 1.00 22.23 253 THR A CA 1
ATOM 1957 C C . THR A 1 255 ? -24.717 14.295 -22.428 1.00 30.08 253 THR A C 1
ATOM 1958 O O . THR A 1 255 ? -25.091 14.739 -21.337 1.00 25.58 253 THR A O 1
ATOM 1962 N N . GLN A 1 256 ? -25.547 14.089 -23.452 1.00 25.64 254 GLN A N 1
ATOM 1963 C CA . GLN A 1 256 ? -26.943 14.491 -23.399 1.00 26.11 254 GLN A CA 1
ATOM 1964 C C . GLN A 1 256 ? -27.788 13.597 -22.497 1.00 29.71 254 GLN A C 1
ATOM 1965 O O . GLN A 1 256 ? -28.736 14.058 -21.868 1.00 26.04 254 GLN A O 1
ATOM 1971 N N . LYS A 1 257 ? -27.448 12.315 -22.428 1.00 29.41 255 LYS A N 1
ATOM 1972 C CA . LYS A 1 257 ? -28.084 11.436 -21.456 1.00 29.80 255 LYS A CA 1
ATOM 1973 C C . LYS A 1 257 ? -27.780 11.877 -20.022 1.00 25.35 255 LYS A C 1
ATOM 1974 O O . LYS A 1 257 ? -28.655 11.863 -19.152 1.00 25.02 255 LYS A O 1
ATOM 1980 N N . LEU A 1 258 ? -26.540 12.274 -19.776 1.00 23.61 256 LEU A N 1
ATOM 1981 C CA . LEU A 1 258 ? -26.163 12.756 -18.446 1.00 24.88 256 LEU A CA 1
ATOM 1982 C C . LEU A 1 258 ? -26.981 13.999 -18.100 1.00 23.05 256 LEU A C 1
ATOM 1983 O O . LEU A 1 258 ? -27.440 14.173 -16.968 1.00 24.12 256 LEU A O 1
ATOM 1988 N N . LEU A 1 259 ? -27.173 14.850 -19.098 1.00 21.54 257 LEU A N 1
ATOM 1989 C CA . LEU A 1 259 ? -27.845 16.130 -18.898 1.00 28.86 257 LEU A CA 1
ATOM 1990 C C . LEU A 1 259 ? -29.368 16.057 -19.031 1.00 27.34 257 LEU A C 1
ATOM 1991 O O . LEU A 1 259 ? -30.033 17.082 -18.998 1.00 30.86 257 LEU A O 1
ATOM 1996 N N . THR A 1 260 ? -29.916 14.852 -19.173 1.00 28.11 258 THR A N 1
ATOM 1997 C CA . THR A 1 260 ? -31.357 14.680 -19.352 1.00 24.34 258 THR A CA 1
ATOM 1998 C C . THR A 1 260 ? -32.083 14.711 -18.016 1.00 29.00 258 THR A C 1
ATOM 1999 O O . THR A 1 260 ? -31.632 14.088 -17.056 1.00 28.48 258 THR A O 1
ATOM 2003 N N . PRO A 1 261 ? -33.209 15.451 -17.948 1.00 28.25 259 PRO A N 1
ATOM 2004 C CA . PRO A 1 261 ? -34.019 15.523 -16.724 1.00 27.21 259 PRO A CA 1
ATOM 2005 C C . PRO A 1 261 ? -34.767 14.208 -16.531 1.00 28.84 259 PRO A C 1
ATOM 2006 O O . PRO A 1 261 ? -35.925 14.102 -16.944 1.00 29.48 259 PRO A O 1
ATOM 2010 N N . HIS A 1 262 ? -34.118 13.222 -15.925 1.00 28.23 260 HIS A N 1
ATOM 2011 C CA . HIS A 1 262 ? -34.713 11.900 -15.807 1.00 30.59 260 HIS A CA 1
ATOM 2012 C C . HIS A 1 262 ? -35.775 11.867 -14.729 1.00 29.21 260 HIS A C 1
ATOM 2013 O O . HIS A 1 262 ? -36.720 11.094 -14.806 1.00 29.81 260 HIS A O 1
ATOM 2020 N N . VAL A 1 263 ? -35.615 12.721 -13.730 1.00 26.61 261 VAL A N 1
ATOM 2021 C CA . VAL A 1 263 ? -36.517 12.739 -12.595 1.00 30.85 261 VAL A CA 1
ATOM 2022 C C . VAL A 1 263 ? -36.934 14.159 -12.303 1.00 33.34 261 VAL A C 1
ATOM 2023 O O . VAL A 1 263 ? -36.097 15.059 -12.271 1.00 31.19 261 VAL A O 1
ATOM 2027 N N . HIS A 1 264 ? -38.231 14.345 -12.098 1.00 33.80 262 HIS A N 1
ATOM 2028 C CA . HIS A 1 264 ? -38.766 15.570 -11.537 1.00 32.76 262 HIS A CA 1
ATOM 2029 C C . HIS A 1 264 ? -38.750 15.418 -10.028 1.00 38.49 262 HIS A C 1
ATOM 2030 O O . HIS A 1 264 ? -39.363 14.495 -9.497 1.00 40.62 262 HIS A O 1
ATOM 2037 N N . CYS A 1 265 ? -38.050 16.311 -9.331 1.00 37.40 263 CYS A N 1
ATOM 2038 C CA . CYS A 1 265 ? -37.977 16.197 -7.882 1.00 40.71 263 CYS A CA 1
ATOM 2039 C C . CYS A 1 265 ? -39.073 17.018 -7.241 1.00 43.74 263 CYS A C 1
ATOM 2040 O O . CYS A 1 265 ? -39.817 16.534 -6.387 1.00 44.98 263 CYS A O 1
ATOM 2043 N N . GLU A 1 266 ? -39.160 18.274 -7.655 1.00 42.75 264 GLU A N 1
ATOM 2044 C CA . GLU A 1 266 ? -40.108 19.198 -7.058 1.00 46.87 264 GLU A CA 1
ATOM 2045 C C . GLU A 1 266 ? -39.994 20.542 -7.742 1.00 42.68 264 GLU A C 1
ATOM 2046 O O . GLU A 1 266 ? -38.898 21.081 -7.900 1.00 39.41 264 GLU A O 1
ATOM 2052 N N . ASP A 1 267 ? -41.134 21.069 -8.167 1.00 44.19 265 ASP A N 1
ATOM 2053 C CA . ASP A 1 267 ? -41.176 22.382 -8.780 1.00 42.15 265 ASP A CA 1
ATOM 2054 C C . ASP A 1 267 ? -40.242 22.476 -9.985 1.00 40.14 265 ASP A C 1
ATOM 2055 O O . ASP A 1 267 ? -40.380 21.703 -10.935 1.00 36.29 265 ASP A O 1
ATOM 2060 N N . ASP A 1 268 ? -39.297 23.408 -9.954 1.00 35.04 266 ASP A N 1
ATOM 2061 C CA . ASP A 1 268 ? -38.425 23.625 -11.109 1.00 37.40 266 ASP A CA 1
ATOM 2062 C C . ASP A 1 268 ? -37.153 22.783 -11.013 1.00 30.35 266 ASP A C 1
ATOM 2063 O O . ASP A 1 268 ? -36.260 22.870 -11.865 1.00 26.76 266 ASP A O 1
ATOM 2068 N N . ASP A 1 269 ? -37.081 21.965 -9.972 1.00 30.55 267 ASP A N 1
ATOM 2069 C CA . ASP A 1 269 ? -35.901 21.141 -9.736 1.00 30.71 267 ASP A CA 1
ATOM 2070 C C . ASP A 1 269 ? -36.038 19.746 -10.336 1.00 32.91 267 ASP A C 1
ATOM 2071 O O . ASP A 1 269 ? -36.982 19.010 -10.031 1.00 28.93 267 ASP A O 1
ATOM 2076 N N . TYR A 1 270 ? -35.081 19.397 -11.189 1.00 28.83 268 TYR A N 1
ATOM 2077 C CA . TYR A 1 270 ? -34.994 18.058 -11.748 1.00 30.79 268 TYR A CA 1
ATOM 2078 C C . TYR A 1 270 ? -33.580 17.501 -11.547 1.00 28.43 268 TYR A C 1
ATOM 2079 O O . TYR A 1 270 ? -32.644 18.243 -11.221 1.00 25.21 268 TYR A O 1
ATOM 2088 N N . TYR A 1 271 ? -33.424 16.194 -11.739 1.00 28.51 269 TYR A N 1
ATOM 2089 C CA . TYR A 1 271 ? -32.113 15.567 -11.632 1.00 25.35 269 TYR A CA 1
ATOM 2090 C C . TYR A 1 271 ? -31.824 14.760 -12.884 1.00 28.45 269 TYR A C 1
ATOM 2091 O O . TYR A 1 271 ? -32.713 14.079 -13.401 1.00 27.04 269 TYR A O 1
ATOM 2100 N N . GLY A 1 272 ? -30.597 14.854 -13.392 1.00 25.07 270 GLY A N 1
ATOM 2101 C CA . GLY A 1 272 ? -30.177 13.996 -14.491 1.00 22.47 270 GLY A CA 1
ATOM 2102 C C . GLY A 1 272 ? -29.345 12.857 -13.932 1.00 25.78 270 GLY A C 1
ATOM 2103 O O . GLY A 1 272 ? -29.737 12.209 -12.955 1.00 22.93 270 GLY A O 1
ATOM 2104 N N . TYR A 1 273 ? -28.190 12.618 -14.548 1.00 22.75 271 TYR A N 1
ATOM 2105 C CA . TYR A 1 273 ? -27.211 11.683 -14.008 1.00 23.78 271 TYR A CA 1
ATOM 2106 C C . TYR A 1 273 ? -26.137 12.431 -13.202 1.00 22.94 271 TYR A C 1
ATOM 2107 O O . TYR A 1 273 ? -25.157 12.918 -13.759 1.00 22.12 271 TYR A O 1
ATOM 2116 N N . GLY A 1 274 ? -26.325 12.525 -11.893 1.00 23.53 272 GLY A N 1
ATOM 2117 C CA . GLY A 1 274 ? -25.324 13.126 -11.023 1.00 21.58 272 GLY A CA 1
ATOM 2118 C C . GLY A 1 274 ? -25.275 14.643 -11.090 1.00 24.03 272 GLY A C 1
ATOM 2119 O O . GLY A 1 274 ? -24.305 15.267 -10.631 1.00 23.98 272 GLY A O 1
ATOM 2120 N N . VAL A 1 275 ? -26.325 15.250 -11.643 1.00 25.41 273 VAL A N 1
ATOM 2121 C CA . VAL A 1 275 ? -26.343 16.695 -11.805 1.00 22.80 273 VAL A CA 1
ATOM 2122 C C . VAL A 1 275 ? -27.743 17.256 -11.584 1.00 23.89 273 VAL A C 1
ATOM 2123 O O . VAL A 1 275 ? -28.721 16.642 -12.001 1.00 25.73 273 VAL A O 1
ATOM 2127 N N . TRP A 1 276 ? -27.845 18.401 -10.907 1.00 22.02 274 TRP A N 1
ATOM 2128 C CA . TRP A 1 276 ? -29.144 19.069 -10.742 1.00 24.27 274 TRP A CA 1
ATOM 2129 C C . TRP A 1 276 ? -29.529 19.870 -11.975 1.00 23.45 274 TRP A C 1
ATOM 2130 O O . TRP A 1 276 ? -28.673 20.434 -12.660 1.00 21.81 274 TRP A O 1
ATOM 2141 N N . ILE A 1 277 ? -30.825 19.921 -12.255 1.00 26.07 275 ILE A N 1
ATOM 2142 C CA . ILE A 1 277 ? -31.325 20.617 -13.441 1.00 22.96 275 ILE A CA 1
ATOM 2143 C C . ILE A 1 277 ? -32.436 21.602 -13.073 1.00 27.24 275 ILE A C 1
ATOM 2144 O O . ILE A 1 277 ? -33.426 21.235 -12.430 1.00 24.54 275 ILE A O 1
ATOM 2149 N N . LYS A 1 278 ? -32.257 22.862 -13.463 1.00 26.25 276 LYS A N 1
ATOM 2150 C CA . LYS A 1 278 ? -33.273 23.869 -13.211 1.00 28.44 276 LYS A CA 1
ATOM 2151 C C . LYS A 1 278 ? -34.072 24.067 -14.483 1.00 28.63 276 LYS A C 1
ATOM 2152 O O . LYS A 1 278 ? -33.556 24.539 -15.495 1.00 28.76 276 LYS A O 1
ATOM 2158 N N . GLN A 1 279 ? -35.333 23.673 -14.433 1.00 27.28 277 GLN A N 1
ATOM 2159 C CA . GLN A 1 279 ? -36.174 23.719 -15.615 1.00 32.51 277 GLN A CA 1
ATOM 2160 C C . GLN A 1 279 ? -37.465 24.454 -15.303 1.00 36.23 277 GLN A C 1
ATOM 2161 O O . GLN A 1 279 ? -38.268 24.001 -14.486 1.00 35.67 277 GLN A O 1
ATOM 2167 N N . GLN A 1 280 ? -37.651 25.597 -15.953 1.00 37.49 278 GLN A N 1
ATOM 2168 C CA . GLN A 1 280 ? -38.817 26.439 -15.713 1.00 42.42 278 GLN A CA 1
ATOM 2169 C C . GLN A 1 280 ? -39.413 26.907 -17.023 1.00 43.97 278 GLN A C 1
ATOM 2170 O O . GLN A 1 280 ? -38.685 27.274 -17.948 1.00 43.61 278 GLN A O 1
ATOM 2176 N N . ASP A 1 281 ? -40.739 26.905 -17.093 1.00 48.38 279 ASP A N 1
ATOM 2177 C CA . ASP A 1 281 ? -41.441 27.361 -18.291 1.00 56.81 279 ASP A CA 1
ATOM 2178 C C . ASP A 1 281 ? -41.050 26.534 -19.510 1.00 48.56 279 ASP A C 1
ATOM 2179 O O . ASP A 1 281 ? -40.935 27.063 -20.616 1.00 50.89 279 ASP A O 1
ATOM 2184 N N . GLY A 1 282 ? -40.828 25.241 -19.291 1.00 50.31 280 GLY A N 1
ATOM 2185 C CA . GLY A 1 282 ? -40.517 24.316 -20.368 1.00 49.59 280 GLY A CA 1
ATOM 2186 C C . GLY A 1 282 ? -39.136 24.476 -20.982 1.00 47.50 280 GLY A C 1
ATOM 2187 O O . GLY A 1 282 ? -38.868 23.934 -22.057 1.00 46.04 280 GLY A O 1
ATOM 2188 N N . ALA A 1 283 ? -38.262 25.225 -20.313 1.00 43.50 281 ALA A N 1
ATOM 2189 C CA . ALA A 1 283 ? -36.884 25.375 -20.761 1.00 35.67 281 ALA A CA 1
ATOM 2190 C C . ALA A 1 283 ? -35.913 25.280 -19.589 1.00 35.97 281 ALA A C 1
ATOM 2191 O O . ALA A 1 283 ? -36.233 25.658 -18.462 1.00 28.95 281 ALA A O 1
ATOM 2193 N N . ILE A 1 284 ? -34.724 24.757 -19.865 1.00 34.35 282 ILE A N 1
ATOM 2194 C CA . ILE A 1 284 ? -33.728 24.582 -18.831 1.00 33.32 282 ILE A CA 1
ATOM 2195 C C . ILE A 1 284 ? -32.873 25.827 -18.754 1.00 29.89 282 ILE A C 1
ATOM 2196 O O . ILE A 1 284 ? -32.318 26.267 -19.754 1.00 33.95 282 ILE A O 1
ATOM 2201 N N . SER A 1 285 ? -32.773 26.394 -17.562 1.00 27.96 283 SER A N 1
ATOM 2202 C CA . SER A 1 285 ? -31.986 27.604 -17.364 1.00 29.34 283 SER A CA 1
ATOM 2203 C C . SER A 1 285 ? -30.576 27.283 -16.863 1.00 30.69 283 SER A C 1
ATOM 2204 O O . SER A 1 285 ? -29.634 28.044 -17.099 1.00 29.40 283 SER A O 1
ATOM 2207 N N . LYS A 1 286 ? -30.423 26.154 -16.179 1.00 29.06 284 LYS A N 1
ATOM 2208 C CA . LYS A 1 286 ? -29.094 25.773 -15.688 1.00 27.09 284 LYS A CA 1
ATOM 2209 C C . LYS A 1 286 ? -28.932 24.307 -15.290 1.00 26.87 284 LYS A C 1
ATOM 2210 O O . LYS A 1 286 ? -29.854 23.676 -14.760 1.00 23.74 284 LYS A O 1
ATOM 2216 N N . TYR A 1 287 ? -27.753 23.773 -15.590 1.00 24.42 285 TYR A N 1
ATOM 2217 C CA . TYR A 1 287 ? -27.292 22.527 -14.994 1.00 25.58 285 TYR A CA 1
ATOM 2218 C C . TYR A 1 287 ? -26.390 22.910 -13.844 1.00 22.11 285 TYR A C 1
ATOM 2219 O O . TYR A 1 287 ? -25.502 23.737 -14.014 1.00 26.84 285 TYR A O 1
ATOM 2228 N N . HIS A 1 288 ? -26.609 22.343 -12.666 1.00 23.25 286 HIS A N 1
ATOM 2229 C CA . HIS A 1 288 ? -25.780 22.732 -11.536 1.00 23.70 286 HIS A CA 1
ATOM 2230 C C . HIS A 1 288 ? -25.492 21.625 -10.528 1.00 25.07 286 HIS A C 1
ATOM 2231 O O . HIS A 1 288 ? -26.217 20.641 -10.450 1.00 23.47 286 HIS A O 1
ATOM 2238 N N . VAL A 1 289 ? -24.415 21.806 -9.765 1.00 20.99 287 VAL A N 1
ATOM 2239 C CA . VAL A 1 289 ? -24.065 20.907 -8.671 1.00 23.87 287 VAL A CA 1
ATOM 2240 C C . VAL A 1 289 ? -23.814 21.732 -7.424 1.00 20.57 287 VAL A C 1
ATOM 2241 O O . VAL A 1 289 ? -23.684 22.944 -7.503 1.00 25.54 287 VAL A O 1
ATOM 2245 N N . MET A 1 290 ? -23.748 21.081 -6.275 1.00 20.13 288 MET A N 1
ATOM 2246 C CA . MET A 1 290 ? -23.554 21.781 -5.016 1.00 22.58 288 MET A CA 1
ATOM 2247 C C . MET A 1 290 ? -23.087 20.801 -3.951 1.00 23.80 288 MET A C 1
ATOM 2248 O O . MET A 1 290 ? -23.297 19.598 -4.074 1.00 24.54 288 MET A O 1
ATOM 2253 N N . GLY A 1 291 ? -22.461 21.322 -2.900 1.00 24.10 289 GLY A N 1
ATOM 2254 C CA . GLY A 1 291 ? -21.993 20.486 -1.817 1.00 23.00 289 GLY A CA 1
ATOM 2255 C C . GLY A 1 291 ? -21.938 21.242 -0.510 1.00 25.10 289 GLY A C 1
ATOM 2256 O O . GLY A 1 291 ? -21.660 22.440 -0.470 1.00 24.52 289 GLY A O 1
ATOM 2257 N N . TYR A 1 292 ? -22.208 20.528 0.570 1.00 22.95 290 TYR A N 1
ATOM 2258 C CA . TYR A 1 292 ? -22.166 21.109 1.891 1.00 25.02 290 TYR A CA 1
ATOM 2259 C C . TYR A 1 292 ? -21.655 20.026 2.806 1.00 30.03 290 TYR A C 1
ATOM 2260 O O . TYR A 1 292 ? -22.253 18.947 2.884 1.00 21.18 290 TYR A O 1
ATOM 2269 N N . ASP A 1 293 ? -20.534 20.312 3.468 1.00 24.54 291 ASP A N 1
ATOM 2270 C CA . ASP A 1 293 ? -19.969 19.448 4.497 1.00 23.31 291 ASP A CA 1
ATOM 2271 C C . ASP A 1 293 ? -19.553 20.382 5.635 1.00 24.92 291 ASP A C 1
ATOM 2272 O O . ASP A 1 293 ? -19.528 21.595 5.463 1.00 23.69 291 ASP A O 1
ATOM 2277 N N . PRO A 1 294 ? -19.209 19.827 6.801 1.00 25.15 292 PRO A N 1
ATOM 2278 C CA . PRO A 1 294 ? -18.636 20.691 7.842 1.00 22.96 292 PRO A CA 1
ATOM 2279 C C . PRO A 1 294 ? -17.407 21.465 7.332 1.00 24.97 292 PRO A C 1
ATOM 2280 O O . PRO A 1 294 ? -16.422 20.844 6.941 1.00 24.08 292 PRO A O 1
ATOM 2284 N N . GLY A 1 295 ? -17.473 22.798 7.335 1.00 24.06 293 GLY A N 1
ATOM 2285 C CA . GLY A 1 295 ? -16.375 23.628 6.870 1.00 20.55 293 GLY A CA 1
ATOM 2286 C C . GLY A 1 295 ? -16.216 23.694 5.361 1.00 23.29 293 GLY A C 1
ATOM 2287 O O . GLY A 1 295 ? -15.143 24.059 4.879 1.00 22.71 293 GLY A O 1
ATOM 2288 N N . VAL A 1 296 ? -17.281 23.357 4.623 1.00 20.87 294 VAL A N 1
ATOM 2289 C CA . VAL A 1 296 ? -17.277 23.330 3.158 1.00 20.73 294 VAL A CA 1
ATOM 2290 C C . VAL A 1 296 ? -18.646 23.721 2.603 1.00 24.10 294 VAL A C 1
ATOM 2291 O O . VAL A 1 296 ? -19.681 23.256 3.084 1.00 19.92 294 VAL A O 1
ATOM 2295 N N . CYS A 1 297 ? -18.655 24.587 1.598 1.00 23.54 295 CYS A N 1
ATOM 2296 C CA . CYS A 1 297 ? -19.851 24.780 0.802 1.00 22.10 295 CYS A CA 1
ATOM 2297 C C . CYS A 1 297 ? -19.410 25.121 -0.598 1.00 22.39 295 CYS A C 1
ATOM 2298 O O . CYS A 1 297 ? -18.313 25.631 -0.795 1.00 20.39 295 CYS A O 1
ATOM 2301 N N . PHE A 1 298 ? -20.260 24.805 -1.571 1.00 22.21 296 PHE A N 1
ATOM 2302 C CA . PHE A 1 298 ? -19.847 24.806 -2.963 1.00 23.59 296 PHE A CA 1
ATOM 2303 C C . PHE A 1 298 ? -21.055 24.871 -3.867 1.00 24.23 296 PHE A C 1
ATOM 2304 O O . PHE A 1 298 ? -22.021 24.145 -3.665 1.00 25.92 296 PHE A O 1
ATOM 2312 N N . HIS A 1 299 ? -20.997 25.758 -4.853 1.00 24.91 297 HIS A N 1
ATOM 2313 C CA . HIS A 1 299 ? -22.035 25.856 -5.864 1.00 20.83 297 HIS A CA 1
ATOM 2314 C C . HIS A 1 299 ? -21.397 26.130 -7.210 1.00 22.28 297 HIS A C 1
ATOM 2315 O O . HIS A 1 299 ? -20.555 27.004 -7.330 1.00 21.55 297 HIS A O 1
ATOM 2322 N N . SER A 1 300 ? -21.802 25.391 -8.233 1.00 20.11 298 SER A N 1
ATOM 2323 C CA . SER A 1 300 ? -21.275 25.645 -9.560 1.00 21.13 298 SER A CA 1
ATOM 2324 C C . SER A 1 300 ? -22.345 25.326 -10.601 1.00 21.84 298 SER A C 1
ATOM 2325 O O . SER A 1 300 ? -23.058 24.337 -10.470 1.00 20.03 298 SER A O 1
ATOM 2328 N N . ALA A 1 301 ? -22.473 26.165 -11.624 1.00 20.92 299 ALA A N 1
ATOM 2329 C CA . ALA A 1 301 ? -23.503 25.940 -12.631 1.00 22.72 299 ALA A CA 1
ATOM 2330 C C . ALA A 1 301 ? -23.009 26.242 -14.033 1.00 23.66 299 ALA A C 1
ATOM 2331 O O . ALA A 1 301 ? -22.028 26.980 -14.221 1.00 22.49 299 ALA A O 1
ATOM 2333 N N . PHE A 1 302 ? -23.698 25.654 -15.009 1.00 24.09 300 PHE A N 1
ATOM 2334 C CA . PHE A 1 302 ? -23.522 26.001 -16.412 1.00 24.99 300 PHE A CA 1
ATOM 2335 C C . PHE A 1 302 ? -24.856 26.476 -16.968 1.00 30.36 300 PHE A C 1
ATOM 2336 O O . PHE A 1 302 ? -25.885 25.827 -16.761 1.00 27.01 300 PHE A O 1
ATOM 2344 N N . TYR A 1 303 ? -24.830 27.610 -17.667 1.00 30.91 301 TYR A N 1
ATOM 2345 C CA . TYR A 1 303 ? -26.044 28.255 -18.163 1.00 31.94 301 TYR A CA 1
ATOM 2346 C C . TYR A 1 303 ? -26.106 28.139 -19.667 1.00 31.41 301 TYR A C 1
ATOM 2347 O O . TYR A 1 303 ? -25.461 28.900 -20.378 1.00 32.99 301 TYR A O 1
ATOM 2356 N N . PRO A 1 304 ? -26.878 27.167 -20.155 1.00 27.18 302 PRO A N 1
ATOM 2357 C CA . PRO A 1 304 ? -26.874 26.841 -21.583 1.00 34.06 302 PRO A CA 1
ATOM 2358 C C . PRO A 1 304 ? -27.292 28.036 -22.435 1.00 39.46 302 PRO A C 1
ATOM 2359 O O . PRO A 1 304 ? -26.783 28.221 -23.543 1.00 41.24 302 PRO A O 1
ATOM 2363 N N . THR A 1 305 ? -28.195 28.853 -21.906 1.00 37.24 303 THR A N 1
ATOM 2364 C CA . THR A 1 305 ? -28.745 29.966 -22.664 1.00 35.20 303 THR A CA 1
ATOM 2365 C C . THR A 1 305 ? -27.685 31.036 -22.942 1.00 42.77 303 THR A C 1
ATOM 2366 O O . THR A 1 305 ? -27.804 31.805 -23.892 1.00 39.69 303 THR A O 1
ATOM 2370 N N . SER A 1 306 ? -26.635 31.072 -22.124 1.00 39.62 304 SER A N 1
ATOM 2371 C CA . SER A 1 306 ? -25.590 32.082 -22.281 1.00 36.33 304 SER A CA 1
ATOM 2372 C C . SER A 1 306 ? -24.181 31.482 -22.366 1.00 38.69 304 SER A C 1
ATOM 2373 O O . SER A 1 306 ? -23.205 32.203 -22.561 1.00 37.44 304 SER A O 1
ATOM 2376 N N . ASN A 1 307 ? -24.084 30.162 -22.251 1.00 36.55 305 ASN A N 1
ATOM 2377 C CA . ASN A 1 307 ? -22.798 29.505 -22.130 1.00 35.98 305 ASN A CA 1
ATOM 2378 C C . ASN A 1 307 ? -22.045 30.126 -20.968 1.00 33.61 305 ASN A C 1
ATOM 2379 O O . ASN A 1 307 ? -20.862 30.433 -21.075 1.00 33.25 305 ASN A O 1
ATOM 2384 N N . GLY A 1 308 ? -22.760 30.345 -19.871 1.00 31.81 306 GLY A N 1
ATOM 2385 C CA . GLY A 1 308 ? -22.176 30.947 -18.695 1.00 29.14 306 GLY A CA 1
ATOM 2386 C C . GLY A 1 308 ? -21.717 29.863 -17.734 1.00 31.18 306 GLY A C 1
ATOM 2387 O O . GLY A 1 308 ? -22.322 28.791 -17.648 1.00 25.94 306 GLY A O 1
ATOM 2388 N N . ILE A 1 309 ? -20.632 30.135 -17.021 1.00 25.30 307 ILE A N 1
ATOM 2389 C CA . ILE A 1 309 ? -20.178 29.233 -15.976 1.00 25.92 307 ILE A CA 1
ATOM 2390 C C . ILE A 1 309 ? -19.963 30.039 -14.705 1.00 26.99 307 ILE A C 1
ATOM 2391 O O . ILE A 1 309 ? -19.390 31.127 -14.738 1.00 26.30 307 ILE A O 1
ATOM 2396 N N . VAL A 1 310 ? -20.454 29.511 -13.592 1.00 26.53 308 VAL A N 1
ATOM 2397 C CA . VAL A 1 310 ? -20.177 30.091 -12.287 1.00 26.30 308 VAL A CA 1
ATOM 2398 C C . VAL A 1 310 ? -19.588 29.007 -11.386 1.00 25.73 308 VAL A C 1
ATOM 2399 O O . VAL A 1 310 ? -20.000 27.846 -11.444 1.00 25.10 308 VAL A O 1
ATOM 2403 N N . VAL A 1 311 ? -18.592 29.378 -10.590 1.00 22.54 309 VAL A N 1
ATOM 2404 C CA . VAL A 1 311 ? -18.018 28.460 -9.611 1.00 25.32 309 VAL A CA 1
ATOM 2405 C C . VAL A 1 311 ? -17.850 29.225 -8.320 1.00 25.12 309 VAL A C 1
ATOM 2406 O O . VAL A 1 311 ? -17.281 30.318 -8.315 1.00 25.38 309 VAL A O 1
ATOM 2410 N N . VAL A 1 312 ? -18.380 28.675 -7.235 1.00 22.33 310 VAL A N 1
ATOM 2411 C CA . VAL A 1 312 ? -18.178 29.265 -5.924 1.00 24.59 310 VAL A CA 1
ATOM 2412 C C . VAL A 1 312 ? -17.686 28.209 -4.935 1.00 23.24 310 VAL A C 1
ATOM 2413 O O . VAL A 1 312 ? -18.470 27.383 -4.480 1.00 26.17 310 VAL A O 1
ATOM 2417 N N . CYS A 1 313 ? -16.394 28.250 -4.610 1.00 22.19 311 CYS A N 1
ATOM 2418 C CA . CYS A 1 313 ? -15.780 27.344 -3.632 1.00 23.22 311 CYS A CA 1
ATOM 2419 C C . CYS A 1 313 ? -15.571 28.099 -2.337 1.00 22.35 311 CYS A C 1
ATOM 2420 O O . CYS A 1 313 ? -15.179 29.260 -2.356 1.00 23.81 311 CYS A O 1
ATOM 2423 N N . ALA A 1 314 ? -15.809 27.458 -1.205 1.00 23.21 312 ALA A N 1
ATOM 2424 C CA . ALA A 1 314 ? -15.593 28.146 0.066 1.00 21.90 312 ALA A CA 1
ATOM 2425 C C . ALA A 1 314 ? -15.116 27.189 1.154 1.00 23.24 312 ALA A C 1
ATOM 2426 O O . ALA A 1 314 ? -15.579 26.053 1.236 1.00 21.97 312 ALA A O 1
ATOM 2428 N N . ASN A 1 315 ? -14.190 27.648 1.990 1.00 20.53 313 ASN A N 1
ATOM 2429 C CA . ASN A 1 315 ? -13.742 26.834 3.104 1.00 22.74 313 ASN A CA 1
ATOM 2430 C C . ASN A 1 315 ? -14.403 27.236 4.418 1.00 22.54 313 ASN A C 1
ATOM 2431 O O . ASN A 1 315 ? -13.771 27.271 5.466 1.00 22.42 313 ASN A O 1
ATOM 2436 N N . GLN A 1 316 ? -15.693 27.534 4.346 1.00 21.12 314 GLN A N 1
ATOM 2437 C CA . GLN A 1 316 ? -16.498 27.744 5.535 1.00 19.67 314 GLN A CA 1
ATOM 2438 C C . GLN A 1 316 ? -17.831 27.040 5.278 1.00 21.01 314 GLN A C 1
ATOM 2439 O O . GLN A 1 316 ? -18.112 26.637 4.147 1.00 23.56 314 GLN A O 1
ATOM 2445 N N . SER A 1 317 ? -18.663 26.910 6.307 1.00 22.31 315 SER A N 1
ATOM 2446 C CA . SER A 1 317 ? -19.857 26.064 6.209 1.00 23.27 315 SER A CA 1
ATOM 2447 C C . SER A 1 317 ? -21.016 26.583 5.331 1.00 25.39 315 SER A C 1
ATOM 2448 O O . SER A 1 317 ? -21.701 25.783 4.693 1.00 26.94 315 SER A O 1
ATOM 2451 N N . SER A 1 318 ? -21.255 27.893 5.288 1.00 25.98 316 SER A N 1
ATOM 2452 C CA . SER A 1 318 ? -22.330 28.404 4.414 1.00 30.59 316 SER A CA 1
ATOM 2453 C C . SER A 1 318 ? -22.017 29.733 3.732 1.00 28.27 316 SER A C 1
ATOM 2454 O O . SER A 1 318 ? -21.008 30.372 4.020 1.00 26.56 316 SER A O 1
ATOM 2457 N N . GLY A 1 319 ? -22.893 30.138 2.816 1.00 32.08 317 GLY A N 1
ATOM 2458 C CA . GLY A 1 319 ? -22.741 31.412 2.143 1.00 28.51 317 GLY A CA 1
ATOM 2459 C C . GLY A 1 319 ? -22.517 31.297 0.651 1.00 27.60 317 GLY A C 1
ATOM 2460 O O . GLY A 1 319 ? -22.744 32.252 -0.087 1.00 25.42 317 GLY A O 1
ATOM 2461 N N . ALA A 1 320 ? -22.067 30.130 0.199 1.00 30.39 318 ALA A N 1
ATOM 2462 C CA . ALA A 1 320 ? -21.774 29.930 -1.219 1.00 26.52 318 ALA A CA 1
ATOM 2463 C C . ALA A 1 320 ? -23.018 30.112 -2.074 1.00 25.30 318 ALA A C 1
ATOM 2464 O O . ALA A 1 320 ? -22.928 30.484 -3.243 1.00 22.74 318 ALA A O 1
ATOM 2466 N N . TYR A 1 321 ? -24.181 29.853 -1.487 1.00 28.06 319 TYR A N 1
ATOM 2467 C CA . TYR A 1 321 ? -25.428 29.950 -2.228 1.00 23.47 319 TYR A CA 1
ATOM 2468 C C . TYR A 1 321 ? -25.731 31.403 -2.591 1.00 26.41 319 TYR A C 1
ATOM 2469 O O . TYR A 1 321 ? -26.098 31.717 -3.734 1.00 24.96 319 TYR A O 1
ATOM 2478 N N . ASP A 1 322 ? -25.585 32.284 -1.608 1.00 27.73 320 ASP A N 1
ATOM 2479 C CA . ASP A 1 322 ? -25.891 33.699 -1.793 1.00 26.86 320 ASP A CA 1
ATOM 2480 C C . ASP A 1 322 ? -24.919 34.393 -2.747 1.00 26.82 320 ASP A C 1
ATOM 2481 O O . ASP A 1 322 ? -25.315 35.289 -3.498 1.00 29.10 320 ASP A O 1
ATOM 2486 N N . VAL A 1 323 ? -23.650 33.990 -2.724 1.00 23.64 321 VAL A N 1
ATOM 2487 C CA . VAL A 1 323 ? -22.682 34.530 -3.678 1.00 22.91 321 VAL A CA 1
ATOM 2488 C C . VAL A 1 323 ? -23.070 34.063 -5.072 1.00 25.39 321 VAL A C 1
ATOM 2489 O O . VAL A 1 323 ? -23.085 34.844 -6.029 1.00 24.89 321 VAL A O 1
ATOM 2493 N N . MET A 1 324 ? -23.416 32.784 -5.172 1.00 25.86 322 MET A N 1
ATOM 2494 C CA . MET A 1 324 ? -23.844 32.204 -6.438 1.00 23.15 322 MET A CA 1
ATOM 2495 C C . MET A 1 324 ? -25.066 32.940 -6.974 1.00 24.96 322 MET A C 1
ATOM 2496 O O . MET A 1 324 ? -25.068 33.411 -8.108 1.00 24.49 322 MET A O 1
ATOM 2501 N N . ALA A 1 325 ? -26.109 33.027 -6.156 1.00 21.33 323 ALA A N 1
ATOM 2502 C CA . ALA A 1 325 ? -27.296 33.763 -6.547 1.00 26.05 323 ALA A CA 1
ATOM 2503 C C . ALA A 1 325 ? -26.933 35.187 -6.993 1.00 29.59 323 ALA A C 1
ATOM 2504 O O . ALA A 1 325 ? -27.486 35.694 -7.967 1.00 29.68 323 ALA A O 1
ATOM 2506 N N . ALA A 1 326 ? -25.986 35.817 -6.304 1.00 26.55 324 ALA A N 1
ATOM 2507 C CA . ALA A 1 326 ? -25.596 37.188 -6.650 1.00 31.41 324 ALA A CA 1
ATOM 2508 C C . ALA A 1 326 ? -24.862 37.251 -7.985 1.00 33.85 324 ALA A C 1
ATOM 2509 O O . ALA A 1 326 ? -25.063 38.185 -8.760 1.00 32.87 324 ALA A O 1
ATOM 2511 N N . ILE A 1 327 ? -24.013 36.263 -8.257 1.00 28.57 325 ILE A N 1
ATOM 2512 C CA . ILE A 1 327 ? -23.291 36.243 -9.521 1.00 27.01 325 ILE A CA 1
ATOM 2513 C C . ILE A 1 327 ? -24.225 35.925 -10.677 1.00 34.59 325 ILE A C 1
ATOM 2514 O O . ILE A 1 327 ? -24.066 36.462 -11.774 1.00 35.25 325 ILE A O 1
ATOM 2519 N N . GLU A 1 328 ? -25.210 35.066 -10.445 1.00 28.61 326 GLU A N 1
ATOM 2520 C CA . GLU A 1 328 ? -26.064 34.661 -11.555 1.00 35.74 326 GLU A CA 1
ATOM 2521 C C . GLU A 1 328 ? -27.056 35.754 -11.954 1.00 41.61 326 GLU A C 1
ATOM 2522 O O . GLU A 1 328 ? -27.498 35.823 -13.094 1.00 45.84 326 GLU A O 1
ATOM 2528 N N . ALA A 1 329 ? -27.365 36.637 -11.010 1.00 43.46 327 ALA A N 1
ATOM 2529 C CA . ALA A 1 329 ? -28.184 37.816 -11.287 1.00 41.56 327 ALA A CA 1
ATOM 2530 C C . ALA A 1 329 ? -27.457 38.770 -12.219 1.00 47.35 327 ALA A C 1
ATOM 2531 O O . ALA A 1 329 ? -27.980 39.822 -12.553 1.00 55.93 327 ALA A O 1
ATOM 2533 N N . LEU A 1 330 ? -26.247 38.406 -12.631 1.00 46.62 328 LEU A N 1
ATOM 2534 C CA . LEU A 1 330 ? -25.489 39.197 -13.598 1.00 46.91 328 LEU A CA 1
ATOM 2535 C C . LEU A 1 330 ? -25.694 38.661 -15.021 1.00 54.63 328 LEU A C 1
ATOM 2536 O O . LEU A 1 330 ? -25.510 39.389 -15.997 1.00 55.09 328 LEU A O 1
ATOM 2541 N N . PHE A 1 331 ? -26.085 37.391 -15.135 1.00 55.84 329 PHE A N 1
ATOM 2542 C CA . PHE A 1 331 ? -26.343 36.778 -16.439 1.00 51.33 329 PHE A CA 1
ATOM 2543 C C . PHE A 1 331 ? -27.695 37.192 -17.019 1.00 55.34 329 PHE A C 1
ATOM 2544 O O . PHE A 1 331 ? -28.722 37.171 -16.332 1.00 60.19 329 PHE A O 1
ATOM 2552 N N . HIS B 1 6 ? 26.780 27.077 16.903 1.00 63.82 4 HIS B N 1
ATOM 2553 C CA . HIS B 1 6 ? 27.433 25.907 16.335 1.00 64.68 4 HIS B CA 1
ATOM 2554 C C . HIS B 1 6 ? 26.434 24.755 16.168 1.00 62.17 4 HIS B C 1
ATOM 2555 O O . HIS B 1 6 ? 26.753 23.714 15.586 1.00 62.41 4 HIS B O 1
ATOM 2562 N N . LEU B 1 7 ? 25.220 24.966 16.676 1.00 59.54 5 LEU B N 1
ATOM 2563 C CA . LEU B 1 7 ? 24.100 24.026 16.523 1.00 52.42 5 LEU B CA 1
ATOM 2564 C C . LEU B 1 7 ? 23.676 23.763 15.068 1.00 53.80 5 LEU B C 1
ATOM 2565 O O . LEU B 1 7 ? 23.224 22.660 14.729 1.00 54.24 5 LEU B O 1
ATOM 2570 N N . HIS B 1 8 ? 23.813 24.772 14.211 1.00 53.21 6 HIS B N 1
ATOM 2571 C CA . HIS B 1 8 ? 23.341 24.653 12.833 1.00 49.96 6 HIS B CA 1
ATOM 2572 C C . HIS B 1 8 ? 24.021 23.495 12.105 1.00 58.86 6 HIS B C 1
ATOM 2573 O O . HIS B 1 8 ? 23.369 22.705 11.402 1.00 54.47 6 HIS B O 1
ATOM 2580 N N . THR B 1 9 ? 25.336 23.406 12.278 1.00 56.86 7 THR B N 1
ATOM 2581 C CA . THR B 1 9 ? 26.133 22.372 11.640 1.00 53.20 7 THR B CA 1
ATOM 2582 C C . THR B 1 9 ? 25.728 21.008 12.163 1.00 53.29 7 THR B C 1
ATOM 2583 O O . THR B 1 9 ? 25.653 20.031 11.411 1.00 52.92 7 THR B O 1
ATOM 2587 N N . ILE B 1 10 ? 25.472 20.947 13.464 1.00 53.14 8 ILE B N 1
ATOM 2588 C CA . ILE B 1 10 ? 25.058 19.701 14.095 1.00 54.07 8 ILE B CA 1
ATOM 2589 C C . ILE B 1 10 ? 23.757 19.197 13.471 1.00 50.95 8 ILE B C 1
ATOM 2590 O O . ILE B 1 10 ? 23.653 18.038 13.054 1.00 54.82 8 ILE B O 1
ATOM 2595 N N . MET B 1 11 ? 22.771 20.079 13.394 1.00 50.48 9 MET B N 1
ATOM 2596 C CA . MET B 1 11 ? 21.468 19.716 12.837 1.00 57.29 9 MET B CA 1
ATOM 2597 C C . MET B 1 11 ? 21.518 19.409 11.343 1.00 51.70 9 MET B C 1
ATOM 2598 O O . MET B 1 11 ? 20.834 18.500 10.860 1.00 48.34 9 MET B O 1
ATOM 2603 N N . GLU B 1 12 ? 22.354 20.153 10.628 1.00 54.53 10 GLU B N 1
ATOM 2604 C CA . GLU B 1 12 ? 22.544 19.944 9.200 1.00 56.02 10 GLU B CA 1
ATOM 2605 C C . GLU B 1 12 ? 23.154 18.577 8.949 1.00 57.96 10 GLU B C 1
ATOM 2606 O O . GLU B 1 12 ? 22.755 17.867 8.028 1.00 56.46 10 GLU B O 1
ATOM 2612 N N . ASP B 1 13 ? 24.120 18.210 9.787 1.00 57.92 11 ASP B N 1
ATOM 2613 C CA . ASP B 1 13 ? 24.822 16.942 9.639 1.00 56.04 11 ASP B CA 1
ATOM 2614 C C . ASP B 1 13 ? 23.923 15.759 9.973 1.00 57.13 11 ASP B C 1
ATOM 2615 O O . ASP B 1 13 ? 24.018 14.691 9.356 1.00 54.71 11 ASP B O 1
ATOM 2620 N N . TRP B 1 14 ? 23.046 15.950 10.949 1.00 55.76 12 TRP B N 1
ATOM 2621 C CA . TRP B 1 14 ? 22.120 14.893 11.331 1.00 53.78 12 TRP B CA 1
ATOM 2622 C C . TRP B 1 14 ? 20.779 15.023 10.615 1.00 54.22 12 TRP B C 1
ATOM 2623 O O . TRP B 1 14 ? 19.862 14.235 10.856 1.00 51.52 12 TRP B O 1
ATOM 2634 N N . LYS B 1 15 ? 20.683 16.009 9.726 1.00 55.19 13 LYS B N 1
ATOM 2635 C CA . LYS B 1 15 ? 19.461 16.255 8.963 1.00 54.61 13 LYS B CA 1
ATOM 2636 C C . LYS B 1 15 ? 18.249 16.315 9.888 1.00 49.80 13 LYS B C 1
ATOM 2637 O O . LYS B 1 15 ? 17.287 15.564 9.705 1.00 47.94 13 LYS B O 1
ATOM 2643 N N . LEU B 1 16 ? 18.297 17.199 10.881 1.00 47.35 14 LEU B N 1
ATOM 2644 C CA . LEU B 1 16 ? 17.221 17.275 11.861 1.00 44.90 14 LEU B CA 1
ATOM 2645 C C . LEU B 1 16 ? 16.300 18.448 11.599 1.00 45.30 14 LEU B C 1
ATOM 2646 O O . LEU B 1 16 ? 16.728 19.604 11.661 1.00 46.43 14 LEU B O 1
ATOM 2651 N N . SER B 1 17 ? 15.035 18.144 11.317 1.00 43.20 15 SER B N 1
ATOM 2652 C CA . SER B 1 17 ? 14.015 19.175 11.216 1.00 40.35 15 SER B CA 1
ATOM 2653 C C . SER B 1 17 ? 13.442 19.467 12.596 1.00 35.54 15 SER B C 1
ATOM 2654 O O . SER B 1 17 ? 12.753 18.629 13.189 1.00 35.93 15 SER B O 1
ATOM 2657 N N . GLY B 1 18 ? 13.746 20.648 13.110 1.00 31.13 16 GLY B N 1
ATOM 2658 C CA . GLY B 1 18 ? 13.218 21.088 14.383 1.00 29.42 16 GLY B CA 1
ATOM 2659 C C . GLY B 1 18 ? 13.984 22.301 14.872 1.00 37.21 16 GLY B C 1
ATOM 2660 O O . GLY B 1 18 ? 14.495 23.086 14.069 1.00 38.35 16 GLY B O 1
ATOM 2661 N N . THR B 1 19 ? 14.060 22.447 16.192 1.00 32.59 17 THR B N 1
ATOM 2662 C CA . THR B 1 19 ? 14.802 23.528 16.828 1.00 38.12 17 THR B CA 1
ATOM 2663 C C . THR B 1 19 ? 15.606 23.007 18.024 1.00 39.96 17 THR B C 1
ATOM 2664 O O . THR B 1 19 ? 15.047 22.400 18.945 1.00 37.90 17 THR B O 1
ATOM 2668 N N . ALA B 1 20 ? 16.917 23.238 18.000 1.00 39.20 18 ALA B N 1
ATOM 2669 C CA . ALA B 1 20 ? 17.782 22.896 19.131 1.00 37.84 18 ALA B CA 1
ATOM 2670 C C . ALA B 1 20 ? 18.214 24.144 19.891 1.00 37.08 18 ALA B C 1
ATOM 2671 O O . ALA B 1 20 ? 18.298 25.229 19.317 1.00 39.97 18 ALA B O 1
ATOM 2673 N N . LEU B 1 21 ? 18.481 23.988 21.184 1.00 34.17 19 LEU B N 1
ATOM 2674 C CA . LEU B 1 21 ? 18.937 25.090 22.024 1.00 36.38 19 LEU B CA 1
ATOM 2675 C C . LEU B 1 21 ? 20.019 24.618 23.001 1.00 41.52 19 LEU B C 1
ATOM 2676 O O . LEU B 1 21 ? 19.976 23.487 23.499 1.00 38.11 19 LEU B O 1
ATOM 2681 N N . MET B 1 22 ? 20.991 25.487 23.268 1.00 40.13 20 MET B N 1
ATOM 2682 C CA . MET B 1 22 ? 22.013 25.213 24.287 1.00 44.93 20 MET B CA 1
ATOM 2683 C C . MET B 1 22 ? 22.334 26.463 25.088 1.00 42.74 20 MET B C 1
ATOM 2684 O O . MET B 1 22 ? 22.591 27.519 24.521 1.00 42.49 20 MET B O 1
ATOM 2689 N N . LYS B 1 23 ? 22.316 26.344 26.406 1.00 38.38 21 LYS B N 1
ATOM 2690 C CA . LYS B 1 23 ? 22.641 27.476 27.255 1.00 42.58 21 LYS B CA 1
ATOM 2691 C C . LYS B 1 23 ? 23.663 27.087 28.319 1.00 45.46 21 LYS B C 1
ATOM 2692 O O . LYS B 1 23 ? 23.492 26.080 29.014 1.00 40.83 21 LYS B O 1
ATOM 2698 N N . LYS B 1 24 ? 24.725 27.884 28.428 1.00 45.79 22 LYS B N 1
ATOM 2699 C CA . LYS B 1 24 ? 25.789 27.634 29.402 1.00 46.54 22 LYS B CA 1
ATOM 2700 C C . LYS B 1 24 ? 25.731 28.612 30.566 1.00 45.50 22 LYS B C 1
ATOM 2701 O O . LYS B 1 24 ? 26.157 29.756 30.451 1.00 48.42 22 LYS B O 1
ATOM 2707 N N . GLY B 1 25 ? 25.192 28.151 31.687 1.00 47.84 23 GLY B N 1
ATOM 2708 C CA . GLY B 1 25 ? 25.127 28.955 32.890 1.00 44.05 23 GLY B CA 1
ATOM 2709 C C . GLY B 1 25 ? 24.354 30.243 32.727 1.00 51.46 23 GLY B C 1
ATOM 2710 O O . GLY B 1 25 ? 23.121 30.239 32.741 1.00 53.24 23 GLY B O 1
ATOM 2711 N N . GLU B 1 26 ? 25.088 31.343 32.575 1.00 53.91 24 GLU B N 1
ATOM 2712 C CA . GLU B 1 26 ? 24.518 32.695 32.534 1.00 55.12 24 GLU B CA 1
ATOM 2713 C C . GLU B 1 26 ? 24.378 33.236 31.121 1.00 50.65 24 GLU B C 1
ATOM 2714 O O . GLU B 1 26 ? 23.550 34.108 30.862 1.00 58.18 24 GLU B O 1
ATOM 2720 N N . ASP B 1 27 ? 25.195 32.719 30.210 1.00 48.53 25 ASP B N 1
ATOM 2721 C CA . ASP B 1 27 ? 25.176 33.156 28.820 1.00 51.29 25 ASP B CA 1
ATOM 2722 C C . ASP B 1 27 ? 23.782 33.043 28.196 1.00 55.19 25 ASP B C 1
ATOM 2723 O O . ASP B 1 27 ? 22.916 32.308 28.685 1.00 50.27 25 ASP B O 1
ATOM 2728 N N . ILE B 1 28 ? 23.579 33.784 27.112 1.00 51.91 26 ILE B N 1
ATOM 2729 C CA . ILE B 1 28 ? 22.372 33.656 26.321 1.00 49.76 26 ILE B CA 1
ATOM 2730 C C . ILE B 1 28 ? 22.524 32.397 25.483 1.00 49.85 26 ILE B C 1
ATOM 2731 O O . ILE B 1 28 ? 23.644 32.028 25.112 1.00 47.93 26 ILE B O 1
ATOM 2736 N N . PRO B 1 29 ? 21.400 31.738 25.170 1.00 44.12 27 PRO B N 1
ATOM 2737 C CA . PRO B 1 29 ? 21.433 30.433 24.501 1.00 42.61 27 PRO B CA 1
ATOM 2738 C C . PRO B 1 29 ? 21.892 30.523 23.057 1.00 40.54 27 PRO B C 1
ATOM 2739 O O . PRO B 1 29 ? 21.722 31.558 22.446 1.00 41.50 27 PRO B O 1
ATOM 2743 N N . PHE B 1 30 ? 22.498 29.466 22.535 1.00 36.90 28 PHE B N 1
ATOM 2744 C CA . PHE B 1 30 ? 22.591 29.299 21.094 1.00 44.83 28 PHE B CA 1
ATOM 2745 C C . PHE B 1 30 ? 21.294 28.610 20.661 1.00 45.62 28 PHE B C 1
ATOM 2746 O O . PHE B 1 30 ? 20.931 27.561 21.203 1.00 42.66 28 PHE B O 1
ATOM 2754 N N . ILE B 1 31 ? 20.588 29.194 19.699 1.00 46.53 29 ILE B N 1
ATOM 2755 C CA . ILE B 1 31 ? 19.349 28.600 19.216 1.00 43.16 29 ILE B CA 1
ATOM 2756 C C . ILE B 1 31 ? 19.406 28.401 17.713 1.00 44.76 29 ILE B C 1
ATOM 2757 O O . ILE B 1 31 ? 19.816 29.299 16.981 1.00 49.19 29 ILE B O 1
ATOM 2762 N N . ALA B 1 32 ? 18.998 27.226 17.250 1.00 40.99 30 ALA B N 1
ATOM 2763 C CA . ALA B 1 32 ? 19.093 26.916 15.831 1.00 42.89 30 ALA B CA 1
ATOM 2764 C C . ALA B 1 32 ? 17.898 26.118 15.304 1.00 46.53 30 ALA B C 1
ATOM 2765 O O . ALA B 1 32 ? 17.540 25.063 15.850 1.00 40.10 30 ALA B O 1
ATOM 2767 N N . SER B 1 33 ? 17.291 26.615 14.230 1.00 42.93 31 SER B N 1
ATOM 2768 C CA . SER B 1 33 ? 16.184 25.907 13.605 1.00 35.19 31 SER B CA 1
ATOM 2769 C C . SER B 1 33 ? 16.562 25.380 12.225 1.00 43.29 31 SER B C 1
ATOM 2770 O O . SER B 1 33 ? 17.362 25.995 11.519 1.00 44.77 31 SER B O 1
ATOM 2773 N N . LEU B 1 34 ? 15.996 24.231 11.856 1.00 39.17 32 LEU B N 1
ATOM 2774 C CA . LEU B 1 34 ? 16.191 23.660 10.526 1.00 41.17 32 LEU B CA 1
ATOM 2775 C C . LEU B 1 34 ? 14.918 22.949 10.046 1.00 44.68 32 LEU B C 1
ATOM 2776 O O . LEU B 1 34 ? 14.029 22.646 10.842 1.00 42.94 32 LEU B O 1
ATOM 2781 N N . GLY B 1 35 ? 14.832 22.691 8.744 1.00 43.57 33 GLY B N 1
ATOM 2782 C CA . GLY B 1 35 ? 13.703 21.971 8.184 1.00 39.00 33 GLY B CA 1
ATOM 2783 C C . GLY B 1 35 ? 12.415 22.775 8.206 1.00 39.27 33 GLY B C 1
ATOM 2784 O O . GLY B 1 35 ? 12.416 23.961 8.548 1.00 36.07 33 GLY B O 1
ATOM 2785 N N . PHE B 1 36 ? 11.313 22.120 7.845 1.00 36.21 34 PHE B N 1
ATOM 2786 C CA . PHE B 1 36 ? 10.010 22.777 7.799 1.00 36.21 34 PHE B CA 1
ATOM 2787 C C . PHE B 1 36 ? 9.051 22.377 8.915 1.00 33.77 34 PHE B C 1
ATOM 2788 O O . PHE B 1 36 ? 8.816 21.182 9.167 1.00 29.93 34 PHE B O 1
ATOM 2796 N N . ALA B 1 37 ? 8.505 23.397 9.570 1.00 27.78 35 ALA B N 1
ATOM 2797 C CA . ALA B 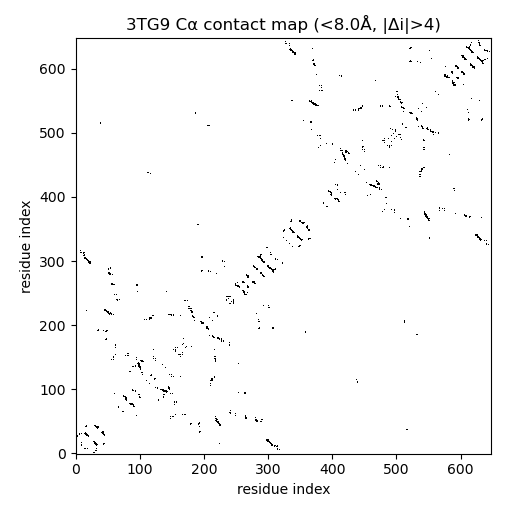1 37 ? 7.345 23.245 10.437 1.00 31.51 35 ALA B CA 1
ATOM 2798 C C . ALA B 1 37 ? 6.146 22.744 9.623 1.00 33.36 35 ALA B C 1
ATOM 2799 O O . ALA B 1 37 ? 5.407 21.859 10.062 1.00 28.85 35 ALA B O 1
ATOM 2801 N N . ASN B 1 38 ? 5.963 23.308 8.433 1.00 32.76 36 ASN B N 1
ATOM 2802 C CA . ASN B 1 38 ? 4.938 22.834 7.501 1.00 30.41 36 ASN B CA 1
ATOM 2803 C C . ASN B 1 38 ? 5.573 22.632 6.137 1.00 30.09 36 ASN B C 1
ATOM 2804 O O . ASN B 1 38 ? 5.904 23.597 5.455 1.00 37.38 36 ASN B O 1
ATOM 2809 N N . ARG B 1 39 ? 5.768 21.381 5.746 1.00 30.76 37 ARG B N 1
ATOM 2810 C CA . ARG B 1 39 ? 6.395 21.088 4.465 1.00 36.64 37 ARG B CA 1
ATOM 2811 C C . ARG B 1 39 ? 5.573 21.639 3.289 1.00 47.05 37 ARG B C 1
ATOM 2812 O O . ARG B 1 39 ? 6.054 22.477 2.518 1.00 47.30 37 ARG B O 1
ATOM 2820 N N . ALA B 1 40 ? 4.334 21.177 3.160 1.00 42.06 38 ALA B N 1
ATOM 2821 C CA . ALA B 1 40 ? 3.450 21.658 2.101 1.00 42.71 38 ALA B CA 1
ATOM 2822 C C . ALA B 1 40 ? 3.531 23.179 1.924 1.00 42.27 38 ALA B C 1
ATOM 2823 O O . ALA B 1 40 ? 3.884 23.663 0.853 1.00 47.63 38 ALA B O 1
ATOM 2825 N N . GLU B 1 41 ? 3.211 23.924 2.976 1.00 39.69 39 GLU B N 1
ATOM 2826 C CA . GLU B 1 41 ? 3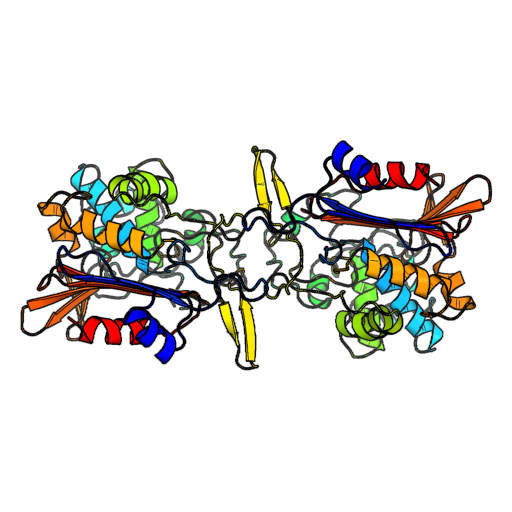.192 25.383 2.920 1.00 39.83 39 GLU B CA 1
ATOM 2827 C C . GLU B 1 41 ? 4.572 26.019 3.011 1.00 43.45 39 GLU B C 1
ATOM 2828 O O . GLU B 1 41 ? 4.692 27.244 3.068 1.00 39.41 39 GLU B O 1
ATOM 2834 N N . ARG B 1 42 ? 5.611 25.194 3.047 1.00 44.81 40 ARG B N 1
ATOM 2835 C CA . ARG B 1 42 ? 6.975 25.704 3.065 1.00 46.86 40 ARG B CA 1
ATOM 2836 C C . ARG B 1 42 ? 7.187 26.719 4.185 1.00 45.19 40 ARG B C 1
ATOM 2837 O O . ARG B 1 42 ? 7.884 27.721 4.008 1.00 44.27 40 ARG B O 1
ATOM 2845 N N . ILE B 1 43 ? 6.562 26.479 5.332 1.00 42.99 41 ILE B N 1
ATOM 2846 C CA . ILE B 1 43 ? 6.827 27.306 6.498 1.00 36.44 41 ILE B CA 1
ATOM 2847 C C . ILE B 1 43 ? 7.994 26.690 7.259 1.00 39.53 41 ILE B C 1
ATOM 2848 O O . ILE B 1 43 ? 7.872 25.601 7.818 1.00 38.91 41 ILE B O 1
ATOM 2853 N N . PRO B 1 44 ? 9.140 27.377 7.259 1.00 39.01 42 PRO B N 1
ATOM 2854 C CA . PRO B 1 44 ? 10.345 26.835 7.895 1.00 36.18 42 PRO B CA 1
ATOM 2855 C C . PRO B 1 44 ? 10.157 26.740 9.395 1.00 34.21 42 PRO B C 1
ATOM 2856 O O . PRO B 1 44 ? 9.447 27.569 9.976 1.00 33.78 42 PRO B O 1
ATOM 2860 N N . ASN B 1 45 ? 10.787 25.748 10.015 1.00 32.49 43 ASN B N 1
ATOM 2861 C CA . ASN B 1 45 ? 10.922 25.750 11.461 1.00 32.67 43 ASN B CA 1
ATOM 2862 C C . ASN B 1 45 ? 11.723 26.970 11.868 1.00 32.27 43 ASN B C 1
ATOM 2863 O O . ASN B 1 45 ? 12.770 27.252 11.274 1.00 32.66 43 ASN B O 1
ATOM 2868 N N . GLU B 1 46 ? 11.236 27.700 12.867 1.00 32.99 44 GLU B N 1
ATOM 2869 C CA . GLU B 1 46 ? 11.977 28.840 13.407 1.00 35.03 44 GLU B CA 1
ATOM 2870 C C . GLU B 1 46 ? 12.147 28.728 14.929 1.00 38.24 44 GLU B C 1
ATOM 2871 O O . GLU B 1 46 ? 11.726 27.743 15.529 1.00 36.95 44 GLU B O 1
ATOM 2877 N N . HIS B 1 47 ? 12.752 29.733 15.558 1.00 34.98 45 HIS B N 1
ATOM 2878 C CA . HIS B 1 47 ? 13.010 29.667 16.997 1.00 37.90 45 HIS B CA 1
ATOM 2879 C C . HIS B 1 47 ? 11.716 29.628 17.807 1.00 39.38 45 HIS B C 1
ATOM 2880 O O . HIS B 1 47 ? 11.666 29.030 18.876 1.00 43.45 45 HIS B O 1
ATOM 2887 N N . HIS B 1 48 ? 10.659 30.249 17.303 1.00 42.76 46 HIS B N 1
ATOM 2888 C CA . HIS B 1 48 ? 9.439 30.375 18.098 1.00 39.80 46 HIS B CA 1
ATOM 2889 C C . HIS B 1 48 ? 8.366 29.361 17.716 1.00 32.66 46 HIS B C 1
ATOM 2890 O O . HIS B 1 48 ? 7.239 29.420 18.201 1.00 35.08 46 HIS B O 1
ATOM 2897 N N . THR B 1 49 ? 8.738 28.427 16.851 1.00 34.37 47 THR B N 1
ATOM 2898 C CA . THR B 1 49 ? 7.861 27.336 16.450 1.00 33.27 47 THR B CA 1
ATOM 2899 C C . THR B 1 49 ? 7.585 26.427 17.642 1.00 33.85 47 THR B C 1
ATOM 2900 O O . THR B 1 49 ? 8.519 26.011 18.335 1.00 28.74 47 THR B O 1
ATOM 2904 N N . ARG B 1 50 ? 6.312 26.116 17.878 1.00 30.70 48 ARG B N 1
ATOM 2905 C CA . ARG B 1 50 ? 5.948 25.150 18.913 1.00 29.51 48 ARG B CA 1
ATOM 2906 C C . ARG B 1 50 ? 6.023 23.713 18.418 1.00 28.29 48 ARG B C 1
ATOM 2907 O O . ARG B 1 50 ? 5.568 23.403 17.315 1.00 27.42 48 ARG B O 1
ATOM 2915 N N . PHE B 1 51 ? 6.583 22.841 19.255 1.00 25.83 49 PHE B N 1
ATOM 2916 C CA . PHE B 1 51 ? 6.730 21.433 18.928 1.00 26.12 49 PHE B CA 1
ATOM 2917 C C . PHE B 1 51 ? 6.053 20.563 19.980 1.00 26.69 49 PHE B C 1
ATOM 2918 O O . PHE B 1 51 ? 6.105 20.869 21.170 1.00 25.42 49 PHE B O 1
ATOM 2926 N N . GLY B 1 52 ? 5.413 19.484 19.539 1.00 23.83 50 GLY B N 1
ATOM 2927 C CA . GLY B 1 52 ? 4.923 18.476 20.463 1.00 25.99 50 GLY B CA 1
ATOM 2928 C C . GLY B 1 52 ? 6.122 17.758 21.054 1.00 22.72 50 GLY B C 1
ATOM 2929 O O . GLY B 1 52 ? 7.130 17.577 20.365 1.00 22.66 50 GLY B O 1
ATOM 2930 N N . ILE B 1 53 ? 6.030 17.351 22.316 1.00 24.12 51 ILE B N 1
ATOM 2931 C CA . ILE B 1 53 ? 7.185 16.738 22.995 1.00 22.68 51 ILE B CA 1
ATOM 2932 C C . ILE B 1 53 ? 6.943 15.333 23.559 1.00 26.86 51 ILE B C 1
ATOM 2933 O O . ILE B 1 53 ? 7.788 14.789 24.289 1.00 23.88 51 ILE B O 1
ATOM 2938 N N . ALA B 1 54 ? 5.799 14.741 23.221 1.00 26.21 52 ALA B N 1
ATOM 2939 C CA . ALA B 1 54 ? 5.497 13.386 23.664 1.00 24.76 52 ALA B CA 1
ATOM 2940 C C . ALA B 1 54 ? 5.693 13.258 25.175 1.00 28.36 52 ALA B C 1
ATOM 2941 O O . ALA B 1 54 ? 5.252 14.132 25.926 1.00 28.67 52 ALA B O 1
ATOM 2943 N N . SER B 1 55 ? 6.369 12.190 25.609 1.00 24.70 53 SER B N 1
ATOM 2944 C CA . SER B 1 55 ? 6.639 11.934 27.032 1.00 28.24 53 SER B CA 1
ATOM 2945 C C . SER B 1 55 ? 7.488 12.990 27.759 1.00 25.38 53 SER B C 1
ATOM 2946 O O . SER B 1 55 ? 7.639 12.931 28.974 1.00 28.99 53 SER B O 1
ATOM 2949 N N . GLY B 1 56 ? 8.063 13.936 27.034 1.00 27.92 54 GLY B N 1
ATOM 2950 C CA . GLY B 1 56 ? 8.834 14.979 27.684 1.00 24.60 54 GLY B CA 1
ATOM 2951 C C . GLY B 1 56 ? 8.066 15.649 28.811 1.00 27.96 54 GLY B C 1
ATOM 2952 O O . GLY B 1 56 ? 8.656 16.065 29.809 1.00 27.40 54 GLY B O 1
ATOM 2953 N N . CYS B 1 57 ? 6.747 15.753 28.659 1.00 26.92 55 CYS B N 1
ATOM 2954 C CA . CYS B 1 57 ? 5.932 16.543 29.582 1.00 26.85 55 CYS B CA 1
ATOM 2955 C C . CYS B 1 57 ? 5.402 15.758 30.787 1.00 30.58 55 CYS B C 1
ATOM 2956 O O . CYS B 1 57 ? 4.610 16.286 31.576 1.00 30.18 55 CYS B O 1
ATOM 2959 N N . LYS B 1 58 ? 5.816 14.500 30.919 1.00 29.75 56 LYS B N 1
ATOM 2960 C CA . LYS B 1 58 ? 5.577 13.757 32.155 1.00 30.79 56 LYS B CA 1
ATOM 2961 C C . LYS B 1 58 ? 6.182 14.515 33.332 1.00 30.88 56 LYS B C 1
ATOM 2962 O O . LYS B 1 58 ? 5.690 14.419 34.454 1.00 34.13 56 LYS B O 1
ATOM 2968 N N . LEU B 1 59 ? 7.249 15.267 33.062 1.00 29.27 57 LEU B N 1
ATOM 2969 C CA . LEU B 1 59 ? 7.886 16.123 34.064 1.00 27.48 57 LEU B CA 1
ATOM 2970 C C . LEU B 1 59 ? 6.933 17.187 34.618 1.00 30.50 57 LEU B C 1
ATOM 2971 O O . LEU B 1 59 ? 6.958 17.476 35.820 1.00 27.91 57 LEU B O 1
ATOM 2976 N N . PHE B 1 60 ? 6.116 17.776 33.739 1.00 28.78 58 PHE B N 1
ATOM 2977 C CA . PHE B 1 60 ? 5.163 18.806 34.148 1.00 29.23 58 PHE B CA 1
ATOM 2978 C C . PHE B 1 60 ? 4.106 18.173 35.041 1.00 29.93 58 PHE B C 1
ATOM 2979 O O . PHE B 1 60 ? 3.589 18.809 35.957 1.00 29.52 58 PHE B O 1
ATOM 2987 N N . THR B 1 61 ? 3.768 16.920 34.754 1.00 28.55 59 THR B N 1
ATOM 2988 C CA . THR B 1 61 ? 2.810 16.194 35.576 1.00 28.62 59 THR B CA 1
ATOM 2989 C C . THR B 1 61 ? 3.389 15.977 36.970 1.00 32.33 59 THR B C 1
ATOM 2990 O O . THR B 1 61 ? 2.700 16.162 37.971 1.00 37.90 59 THR B O 1
ATOM 2994 N N . ALA B 1 62 ? 4.662 15.604 37.032 1.00 29.57 60 ALA B N 1
ATOM 2995 C CA . ALA B 1 62 ? 5.323 15.379 38.316 1.00 33.97 60 ALA B CA 1
ATOM 2996 C C . ALA B 1 62 ? 5.437 16.680 39.091 1.00 33.14 60 ALA B C 1
ATOM 2997 O O . ALA B 1 62 ? 5.196 16.717 40.297 1.00 32.87 60 ALA B O 1
ATOM 2999 N N . ILE B 1 63 ? 5.802 17.751 38.396 1.00 33.87 61 ILE B N 1
ATOM 3000 C CA . ILE B 1 63 ? 5.904 19.061 39.028 1.00 29.58 61 ILE B CA 1
ATOM 3001 C C . ILE B 1 63 ? 4.556 19.443 39.644 1.00 33.34 61 ILE B C 1
ATOM 3002 O O . ILE B 1 63 ? 4.483 19.902 40.784 1.00 35.94 61 ILE B O 1
ATOM 3007 N N . ALA B 1 64 ? 3.486 19.249 38.882 1.00 35.43 62 ALA B N 1
ATOM 3008 C CA . ALA B 1 64 ? 2.147 19.601 39.346 1.00 33.68 62 ALA B CA 1
ATOM 3009 C C . ALA B 1 64 ? 1.774 18.801 40.589 1.00 34.20 62 ALA B C 1
ATOM 3010 O O . ALA B 1 64 ? 1.230 19.346 41.549 1.00 32.95 62 ALA B O 1
ATOM 3012 N N . ILE B 1 65 ? 2.069 17.505 40.563 1.00 33.14 63 ILE B N 1
ATOM 3013 C CA . ILE B 1 65 ? 1.738 16.617 41.674 1.00 36.16 63 ILE B CA 1
ATOM 3014 C C . ILE B 1 65 ? 2.513 17.004 42.927 1.00 37.60 63 ILE B C 1
ATOM 3015 O O . ILE B 1 65 ? 1.989 16.944 44.044 1.00 40.00 63 ILE B O 1
ATOM 3020 N N . CYS B 1 66 ? 3.762 17.410 42.736 1.00 37.60 64 CYS B N 1
ATOM 3021 C CA . CYS B 1 66 ? 4.589 17.860 43.852 1.00 38.11 64 CYS B CA 1
ATOM 3022 C C . CYS B 1 66 ? 4.050 19.161 44.439 1.00 38.31 64 CYS B C 1
ATOM 3023 O O . CYS B 1 66 ? 4.089 19.352 45.650 1.00 43.18 64 CYS B O 1
ATOM 3026 N N . GLN B 1 67 ? 3.531 20.045 43.587 1.00 36.87 65 GLN B N 1
ATOM 3027 C CA . GLN B 1 67 ? 2.980 21.314 44.067 1.00 40.72 65 GLN B CA 1
ATOM 3028 C C . GLN B 1 67 ? 1.785 21.093 44.980 1.00 43.37 65 GLN B C 1
ATOM 3029 O O . GLN B 1 67 ? 1.583 21.835 45.943 1.00 49.64 65 GLN B O 1
ATOM 3035 N N . LEU B 1 68 ? 0.987 20.080 44.666 1.00 40.48 66 LEU B N 1
ATOM 3036 C CA . LEU B 1 68 ? -0.154 19.734 45.500 1.00 40.53 66 LEU B CA 1
ATOM 3037 C C . LEU B 1 68 ? 0.331 19.189 46.838 1.00 44.25 66 LEU B C 1
ATOM 3038 O O . LEU B 1 68 ? -0.261 19.459 47.884 1.00 45.32 66 LEU B O 1
ATOM 3043 N N . VAL B 1 69 ? 1.409 18.417 46.804 1.00 44.98 67 VAL B N 1
ATOM 3044 C CA . VAL B 1 69 ? 1.996 17.919 48.041 1.00 44.64 67 VAL B CA 1
ATOM 3045 C C . VAL B 1 69 ? 2.568 19.083 48.850 1.00 41.53 67 VAL B C 1
ATOM 3046 O O . VAL B 1 69 ? 2.260 19.228 50.028 1.00 46.32 67 VAL B O 1
ATOM 3050 N N . GLU B 1 70 ? 3.364 19.932 48.207 1.00 41.77 68 GLU B N 1
ATOM 3051 C CA . GLU B 1 70 ? 3.951 21.087 48.884 1.00 40.91 68 GLU B CA 1
ATOM 3052 C C . GLU B 1 70 ? 2.884 22.015 49.455 1.00 47.32 68 GLU B C 1
ATOM 3053 O O . GLU B 1 70 ? 3.118 22.701 50.451 1.00 49.56 68 GLU B O 1
ATOM 3059 N N . ALA B 1 71 ? 1.714 22.036 48.824 1.00 47.55 69 ALA B N 1
ATOM 3060 C CA . ALA B 1 71 ? 0.625 22.902 49.260 1.00 43.36 69 ALA B CA 1
ATOM 3061 C C . ALA B 1 71 ? -0.198 22.227 50.347 1.00 47.86 69 ALA B C 1
ATOM 3062 O O . ALA B 1 71 ? -1.158 22.804 50.863 1.00 53.14 69 ALA B O 1
ATOM 3064 N N . GLY B 1 72 ? 0.170 20.996 50.681 1.00 42.35 70 GLY B N 1
ATOM 3065 C CA . GLY B 1 72 ? -0.495 20.276 51.747 1.00 45.55 70 GLY B CA 1
ATOM 3066 C C . GLY B 1 72 ? -1.881 19.783 51.381 1.00 53.49 70 GLY B C 1
ATOM 3067 O O . GLY B 1 72 ? -2.708 19.534 52.259 1.00 56.05 70 GLY B O 1
ATOM 3068 N N . LYS B 1 73 ? -2.139 19.631 50.086 1.00 51.24 71 LYS B N 1
ATOM 3069 C CA . LYS B 1 73 ? -3.412 19.082 49.628 1.00 50.19 71 LYS B CA 1
ATOM 3070 C C . LYS B 1 73 ? -3.280 17.600 49.318 1.00 48.74 71 LYS B C 1
ATOM 3071 O O . LYS B 1 73 ? -4.260 16.942 48.973 1.00 50.50 71 LYS B O 1
ATOM 3077 N N . LEU B 1 74 ? -2.066 17.075 49.452 1.00 46.67 72 LEU B N 1
ATOM 3078 C CA . LEU B 1 74 ? -1.762 15.719 49.009 1.00 44.38 72 LEU B CA 1
ATOM 3079 C C . LEU B 1 74 ? -0.379 15.303 49.506 1.00 47.49 72 LEU B C 1
ATOM 3080 O O . LEU B 1 74 ? 0.455 16.158 49.789 1.00 45.98 72 LEU B O 1
ATOM 3085 N N . SER B 1 75 ? -0.142 13.996 49.605 1.00 48.53 73 SER B N 1
ATOM 3086 C CA . SER B 1 75 ? 1.163 13.472 50.013 1.00 49.22 73 SER B CA 1
ATOM 3087 C C . SER B 1 75 ? 1.606 12.300 49.127 1.00 49.86 73 SER B C 1
ATOM 3088 O O . SER B 1 75 ? 0.782 11.666 48.476 1.00 48.12 73 SER B O 1
ATOM 3091 N N . PHE B 1 76 ? 2.906 12.012 49.107 1.00 49.62 74 PHE B N 1
ATOM 3092 C CA . PHE B 1 76 ? 3.440 10.971 48.232 1.00 45.31 74 PHE B CA 1
ATOM 3093 C C . PHE B 1 76 ? 3.070 9.565 48.697 1.00 52.28 74 PHE B C 1
ATOM 3094 O O . PHE B 1 76 ? 3.272 8.588 47.969 1.00 50.93 74 PHE B O 1
ATOM 3102 N N . ASP B 1 77 ? 2.527 9.469 49.908 1.00 57.26 75 ASP B N 1
ATOM 3103 C CA . ASP B 1 77 ? 2.109 8.185 50.477 1.00 56.77 75 ASP B CA 1
ATOM 3104 C C . ASP B 1 77 ? 0.619 7.953 50.288 1.00 55.47 75 ASP B C 1
ATOM 3105 O O . ASP B 1 77 ? 0.113 6.847 50.503 1.00 54.56 75 ASP B O 1
ATOM 3110 N N . THR B 1 78 ? -0.078 9.016 49.904 1.00 51.80 76 THR B N 1
ATOM 3111 C CA . THR B 1 78 ? -1.511 8.960 49.680 1.00 50.83 76 THR B CA 1
ATOM 3112 C C . THR B 1 78 ? -1.832 7.827 48.720 1.00 51.97 76 THR B C 1
ATOM 3113 O O . THR B 1 78 ? -1.202 7.707 47.674 1.00 50.11 76 THR B O 1
ATOM 3117 N N . PRO B 1 79 ? -2.800 6.974 49.088 1.00 56.80 77 PRO B N 1
ATOM 3118 C CA . PRO B 1 79 ? -3.242 5.883 48.215 1.00 52.93 77 PRO B CA 1
ATOM 3119 C C . PRO B 1 79 ? -4.080 6.418 47.067 1.00 50.93 77 PRO B C 1
ATOM 3120 O O . PRO B 1 79 ? -4.794 7.405 47.232 1.00 53.15 77 PRO B O 1
ATOM 3124 N N . LEU B 1 80 ? -3.996 5.762 45.917 1.00 51.53 78 LEU B N 1
ATOM 3125 C CA . LEU B 1 80 ? -4.739 6.184 44.737 1.00 50.48 78 LEU B CA 1
ATOM 3126 C C . LEU B 1 80 ? -6.251 6.059 44.960 1.00 52.67 78 LEU B C 1
ATOM 3127 O O . LEU B 1 80 ? -7.042 6.790 44.369 1.00 56.07 78 LEU B O 1
ATOM 3132 N N . SER B 1 81 ? -6.643 5.129 45.821 1.00 55.63 79 SER B N 1
ATOM 3133 C CA . SER B 1 81 ? -8.044 4.944 46.181 1.00 55.61 79 SER B CA 1
ATOM 3134 C C . SER B 1 81 ? -8.620 6.198 46.830 1.00 53.54 79 SER B C 1
ATOM 3135 O O . SER B 1 81 ? -9.812 6.475 46.718 1.00 59.12 79 SER B O 1
ATOM 3138 N N . ASP B 1 82 ? -7.772 6.949 47.521 1.00 53.04 80 ASP B N 1
ATOM 3139 C CA . ASP B 1 82 ? -8.212 8.167 48.192 1.00 56.38 80 ASP B CA 1
ATOM 3140 C C . ASP B 1 82 ? -8.865 9.180 47.253 1.00 57.13 80 ASP B C 1
ATOM 3141 O O . ASP B 1 82 ? -9.781 9.897 47.655 1.00 61.89 80 ASP B O 1
ATOM 3146 N N . TRP B 1 83 ? -8.396 9.241 46.008 1.00 55.31 81 TRP B N 1
ATOM 3147 C CA . TRP B 1 83 ? -8.809 10.311 45.100 1.00 53.05 81 TRP B CA 1
ATOM 3148 C C . TRP B 1 83 ? -9.506 9.854 43.817 1.00 51.81 81 TRP B C 1
ATOM 3149 O O . TRP B 1 83 ? -10.230 10.633 43.199 1.00 52.72 81 TRP B O 1
ATOM 3160 N N . LEU B 1 84 ? -9.285 8.604 43.415 1.00 52.47 82 LEU B N 1
ATOM 3161 C CA . LEU B 1 84 ? -9.925 8.073 42.213 1.00 53.55 82 LEU B CA 1
ATOM 3162 C C . LEU B 1 84 ? -10.831 6.885 42.540 1.00 57.98 82 LEU B C 1
ATOM 3163 O O . LEU B 1 84 ? -10.555 6.119 43.466 1.00 58.85 82 LEU B O 1
ATOM 3168 N N . ASP B 1 85 ? -11.909 6.738 41.774 1.00 57.24 83 ASP B N 1
ATOM 3169 C CA . ASP B 1 85 ? -12.831 5.618 41.946 1.00 59.19 83 ASP B CA 1
ATOM 3170 C C . ASP B 1 85 ? -12.210 4.329 41.434 1.00 55.34 83 ASP B C 1
ATOM 3171 O O . ASP B 1 85 ? -12.166 3.326 42.144 1.00 54.33 83 ASP B O 1
ATOM 3176 N N . ALA B 1 86 ? -11.743 4.358 40.190 1.00 53.16 84 ALA B N 1
ATOM 3177 C CA . ALA B 1 86 ? -11.105 3.190 39.597 1.00 55.16 84 ALA B CA 1
ATOM 3178 C C . ALA B 1 86 ? -10.045 2.654 40.550 1.00 52.63 84 ALA B C 1
ATOM 3179 O O . ALA B 1 86 ? -9.054 3.326 40.824 1.00 52.64 84 ALA B O 1
ATOM 3181 N N . PRO B 1 87 ? -10.269 1.444 41.078 1.00 53.74 85 PRO B N 1
ATOM 3182 C CA . PRO B 1 87 ? -9.402 0.837 42.090 1.00 54.99 85 PRO B CA 1
ATOM 3183 C C . PRO B 1 87 ? -8.124 0.269 41.498 1.00 55.08 85 PRO B C 1
ATOM 3184 O O . PRO B 1 87 ? -8.171 -0.434 40.486 1.00 51.64 85 PRO B O 1
ATOM 3188 N N . PHE B 1 88 ? -6.999 0.581 42.134 1.00 55.68 86 PHE B N 1
ATOM 3189 C CA . PHE B 1 88 ? -5.735 -0.094 41.863 1.00 52.55 86 PHE B CA 1
ATOM 3190 C C . PHE B 1 88 ? -5.078 -0.357 43.210 1.00 56.11 86 PHE B C 1
ATOM 3191 O O . PHE B 1 88 ? -4.278 0.445 43.693 1.00 54.59 86 PHE B O 1
ATOM 3199 N N . PRO B 1 89 ? -5.453 -1.483 43.834 1.00 55.92 87 PRO B N 1
ATOM 3200 C CA . PRO B 1 89 ? -5.097 -1.913 45.188 1.00 54.06 87 PRO B CA 1
ATOM 3201 C C . PRO B 1 89 ? -3.675 -1.573 45.606 1.00 55.89 87 PRO B C 1
ATOM 3202 O O . PRO B 1 89 ? -2.718 -2.015 44.968 1.00 54.62 87 PRO B O 1
ATOM 3206 N N . ASN B 1 90 ? -3.564 -0.791 46.676 1.00 55.06 88 ASN B N 1
ATOM 3207 C CA . ASN B 1 90 ? -2.285 -0.477 47.309 1.00 55.46 88 ASN B CA 1
ATOM 3208 C C . ASN B 1 90 ? -1.399 0.473 46.515 1.00 55.15 88 ASN B C 1
ATOM 3209 O O . ASN B 1 90 ? -0.284 0.792 46.936 1.00 49.55 88 ASN B O 1
ATOM 3214 N N . VAL B 1 91 ? -1.897 0.935 45.373 1.00 50.91 89 VAL B N 1
ATOM 3215 C CA . VAL B 1 91 ? -1.135 1.891 44.583 1.00 48.78 89 VAL B CA 1
ATOM 3216 C C . VAL B 1 91 ? -1.140 3.278 45.232 1.00 45.39 89 VAL B C 1
ATOM 3217 O O . VAL B 1 91 ? -2.164 3.752 45.728 1.00 44.41 89 VAL B O 1
ATOM 3221 N N . THR B 1 92 ? 0.031 3.901 45.247 1.00 45.76 90 THR B N 1
ATOM 3222 C CA . THR B 1 92 ? 0.224 5.179 45.897 1.00 43.22 90 THR B CA 1
ATOM 3223 C C . THR B 1 92 ? 0.761 6.160 44.864 1.00 42.43 90 THR B C 1
ATOM 3224 O O . THR B 1 92 ? 1.280 5.751 43.819 1.00 40.83 90 THR B O 1
ATOM 3228 N N . ILE B 1 93 ? 0.630 7.449 45.162 1.00 37.60 91 ILE B N 1
ATOM 3229 C CA . ILE B 1 93 ? 1.134 8.504 44.303 1.00 37.57 91 ILE B CA 1
ATOM 3230 C C . ILE B 1 93 ? 2.581 8.230 43.923 1.00 39.75 91 ILE B C 1
ATOM 3231 O O . ILE B 1 93 ? 2.949 8.269 42.749 1.00 36.26 91 ILE B O 1
ATOM 3236 N N . HIS B 1 94 ? 3.397 7.946 44.933 1.00 44.97 92 HIS B N 1
ATOM 3237 C CA . HIS B 1 94 ? 4.822 7.715 44.745 1.00 40.19 92 HIS B CA 1
ATOM 3238 C C . HIS B 1 94 ? 5.109 6.539 43.797 1.00 37.13 92 HIS B C 1
ATOM 3239 O O . HIS B 1 94 ? 6.081 6.569 43.041 1.00 38.84 92 HIS B O 1
ATOM 3246 N N . HIS B 1 95 ? 4.269 5.511 43.827 1.00 37.23 93 HIS B N 1
ATOM 3247 C CA . HIS B 1 95 ? 4.428 4.398 42.893 1.00 40.44 93 HIS B CA 1
ATOM 3248 C C . HIS B 1 95 ? 4.262 4.870 41.453 1.00 38.72 93 HIS B C 1
ATOM 3249 O O . HIS B 1 95 ? 5.030 4.498 40.566 1.00 38.73 93 HIS B O 1
ATOM 3256 N N . LEU B 1 96 ? 3.245 5.691 41.232 1.00 37.68 94 LEU B N 1
ATOM 3257 C CA . LEU B 1 96 ? 2.952 6.220 39.907 1.00 39.72 94 LEU B CA 1
ATOM 3258 C C . LEU B 1 96 ? 4.083 7.118 39.404 1.00 36.68 94 LEU B C 1
ATOM 3259 O O . LEU B 1 96 ? 4.498 7.009 38.249 1.00 34.19 94 LEU B O 1
ATOM 3264 N N . LEU B 1 97 ? 4.592 7.977 40.289 1.00 34.97 95 LEU B N 1
ATOM 3265 C CA . LEU B 1 97 ? 5.621 8.960 39.946 1.00 34.52 95 LEU B CA 1
ATOM 3266 C C . LEU B 1 97 ? 6.940 8.332 39.516 1.00 35.73 95 LEU B C 1
ATOM 3267 O O . LEU B 1 97 ? 7.725 8.948 38.783 1.00 31.94 95 LEU B O 1
ATOM 3272 N N . THR B 1 98 ? 7.195 7.121 39.998 1.00 31.09 96 THR B N 1
ATOM 3273 C CA . THR B 1 98 ? 8.457 6.448 39.734 1.00 33.25 96 THR B CA 1
ATOM 3274 C C . THR B 1 98 ? 8.287 5.218 38.851 1.00 35.13 96 THR B C 1
ATOM 3275 O O . THR B 1 98 ? 9.249 4.499 38.600 1.00 37.04 96 THR B O 1
ATOM 3279 N N . HIS B 1 99 ? 7.068 4.979 38.380 1.00 36.52 97 HIS B N 1
ATOM 3280 C CA . HIS B 1 99 ? 6.805 3.850 37.492 1.00 37.42 97 HIS B CA 1
ATOM 3281 C C . HIS B 1 99 ? 7.013 2.527 38.205 1.00 37.72 97 HIS B C 1
ATOM 3282 O O . HIS B 1 99 ? 7.567 1.591 37.629 1.00 41.28 97 HIS B O 1
ATOM 3289 N N . THR B 1 100 ? 6.573 2.443 39.453 1.00 38.18 98 THR B N 1
ATOM 3290 C CA . THR B 1 100 ? 6.686 1.197 40.205 1.00 39.93 98 THR B CA 1
ATOM 3291 C C . THR B 1 100 ? 5.322 0.728 40.706 1.00 41.80 98 THR B C 1
ATOM 3292 O O . THR B 1 100 ? 5.241 -0.125 41.588 1.00 43.70 98 THR B O 1
ATOM 3296 N N . SER B 1 101 ? 4.257 1.280 40.124 1.00 38.84 99 SER B N 1
ATOM 3297 C CA . SER B 1 101 ? 2.891 1.049 40.593 1.00 38.42 99 SER B CA 1
ATOM 3298 C C . SER B 1 101 ? 2.325 -0.323 40.248 1.00 44.65 99 SER B C 1
ATOM 3299 O O . SER B 1 101 ? 1.429 -0.817 40.932 1.00 43.45 99 SER B O 1
ATOM 3302 N N . GLY B 1 102 ? 2.825 -0.917 39.170 1.00 42.96 100 GLY B N 1
ATOM 3303 C CA . GLY B 1 102 ? 2.318 -2.192 38.701 1.00 44.52 100 GLY B CA 1
ATOM 3304 C C . GLY B 1 102 ? 1.002 -2.150 37.938 1.00 43.71 100 GLY B C 1
ATOM 3305 O O . GLY B 1 102 ? 0.535 -3.186 37.471 1.00 44.81 100 GLY B O 1
ATOM 3306 N N . VAL B 1 103 ? 0.393 -0.972 37.811 1.00 40.28 101 VAL B N 1
ATOM 3307 C CA . VAL B 1 103 ? -0.869 -0.850 37.074 1.00 40.09 101 VAL B CA 1
ATOM 3308 C C . VAL B 1 103 ? -0.733 -1.342 35.633 1.00 40.50 101 VAL B C 1
ATOM 3309 O O . VAL B 1 103 ? 0.365 -1.335 35.073 1.00 39.88 101 VAL B O 1
ATOM 3313 N N . PRO B 1 104 ? -1.849 -1.784 35.028 1.00 38.94 102 PRO B N 1
ATOM 3314 C CA . PRO B 1 104 ? -1.810 -2.129 33.604 1.00 38.24 102 PRO B CA 1
ATOM 3315 C C . PRO B 1 104 ? -1.683 -0.850 32.784 1.00 39.16 102 PRO B C 1
ATOM 3316 O O . PRO B 1 104 ? -2.148 0.204 33.218 1.00 37.28 102 PRO B O 1
ATOM 3320 N N . ASP B 1 105 ? -1.054 -0.949 31.619 1.00 40.03 103 ASP B N 1
ATOM 3321 C CA . ASP B 1 105 ? -0.818 0.198 30.750 1.00 33.39 103 ASP B CA 1
ATOM 3322 C C . ASP B 1 105 ? -1.721 0.050 29.532 1.00 39.55 103 ASP B C 1
ATOM 3323 O O . ASP B 1 105 ? -2.137 -1.060 29.204 1.00 36.06 103 ASP B O 1
ATOM 3328 N N . TYR B 1 106 ? -2.041 1.151 28.859 1.00 36.58 104 TYR B N 1
ATOM 3329 C CA . TYR B 1 106 ? -2.744 1.038 27.584 1.00 37.10 104 TYR B CA 1
ATOM 3330 C C . TYR B 1 106 ? -1.736 0.962 26.438 1.00 36.11 104 TYR B C 1
ATOM 3331 O O . TYR B 1 106 ? -2.088 0.647 25.303 1.00 35.78 104 TYR B O 1
ATOM 3340 N N . PHE B 1 107 ? -0.474 1.234 26.759 1.00 35.85 105 PHE B N 1
ATOM 3341 C CA . PHE B 1 107 ? 0.609 1.227 25.778 1.00 39.43 105 PHE B CA 1
ATOM 3342 C C . PHE B 1 107 ? 1.922 0.875 26.472 1.00 42.56 105 PHE B C 1
ATOM 3343 O O . PHE B 1 107 ? 2.664 1.756 26.928 1.00 40.84 105 PHE B O 1
ATOM 3351 N N . ASP B 1 108 ? 2.194 -0.421 26.569 1.00 45.20 106 ASP B N 1
ATOM 3352 C CA . ASP B 1 108 ? 3.408 -0.914 27.212 1.00 44.08 106 ASP B CA 1
ATOM 3353 C C . ASP B 1 108 ? 4.568 -0.842 26.231 1.00 46.04 106 ASP B C 1
ATOM 3354 O O . ASP B 1 108 ? 4.694 -1.683 25.339 1.00 44.67 106 ASP B O 1
ATOM 3359 N N . GLU B 1 109 ? 5.414 0.165 26.412 1.00 44.42 107 GLU B N 1
ATOM 3360 C CA . GLU B 1 109 ? 6.483 0.468 25.466 1.00 48.90 107 GLU B CA 1
ATOM 3361 C C . GLU B 1 109 ? 7.594 -0.577 25.466 1.00 47.48 107 GLU B C 1
ATOM 3362 O O . GLU B 1 109 ? 8.470 -0.567 24.600 1.00 47.81 107 GLU B O 1
ATOM 3368 N N . GLU B 1 110 ? 7.547 -1.480 26.439 1.00 48.39 108 GLU B N 1
ATOM 3369 C CA . GLU B 1 110 ? 8.514 -2.566 26.538 1.00 49.70 108 GLU B CA 1
ATOM 3370 C C . GLU B 1 110 ? 8.193 -3.696 25.555 1.00 52.03 108 GLU B C 1
ATOM 3371 O O . GLU B 1 110 ? 9.062 -4.502 25.217 1.00 52.05 108 GLU B O 1
ATOM 3377 N N . ILE B 1 111 ? 6.948 -3.737 25.085 1.00 51.91 109 ILE B N 1
ATOM 3378 C CA . ILE B 1 111 ? 6.491 -4.814 24.206 1.00 52.73 109 ILE B CA 1
ATOM 3379 C C . ILE B 1 111 ? 5.854 -4.301 22.920 1.00 52.35 109 ILE B C 1
ATOM 3380 O O . ILE B 1 111 ? 5.809 -5.013 21.919 1.00 55.82 109 ILE B O 1
ATOM 3385 N N . THR B 1 112 ? 5.351 -3.071 22.945 1.00 52.41 110 THR B N 1
ATOM 3386 C CA . THR B 1 112 ? 4.706 -2.510 21.762 1.00 52.25 110 THR B CA 1
ATOM 3387 C C . THR B 1 112 ? 5.258 -1.137 21.401 1.00 51.65 110 THR B C 1
ATOM 3388 O O . THR B 1 112 ? 5.527 -0.311 22.278 1.00 49.60 110 THR B O 1
ATOM 3392 N N . ASP B 1 113 ? 5.425 -0.910 20.100 1.00 50.38 111 ASP B N 1
ATOM 3393 C CA . ASP B 1 113 ? 5.873 0.377 19.575 1.00 54.64 111 ASP B CA 1
ATOM 3394 C C . ASP B 1 113 ? 4.904 0.880 18.511 1.00 56.75 111 ASP B C 1
ATOM 3395 O O . ASP B 1 113 ? 5.206 1.830 17.789 1.00 57.87 111 ASP B O 1
ATOM 3400 N N . ASP B 1 114 ? 3.742 0.232 18.425 1.00 52.65 112 ASP B N 1
ATOM 3401 C CA . ASP B 1 114 ? 2.749 0.517 17.391 1.00 56.52 112 ASP B CA 1
ATOM 3402 C C . ASP B 1 114 ? 1.674 1.488 17.896 1.00 53.95 112 ASP B C 1
ATOM 3403 O O . ASP B 1 114 ? 0.479 1.168 17.905 1.00 50.69 112 ASP B O 1
ATOM 3408 N N . PHE B 1 115 ? 2.117 2.673 18.315 1.00 52.27 113 PHE B N 1
ATOM 3409 C CA . PHE B 1 115 ? 1.242 3.692 18.898 1.00 52.82 113 PHE B CA 1
ATOM 3410 C C . PHE B 1 115 ? 0.004 3.933 18.024 1.00 52.50 113 PHE B C 1
ATOM 3411 O O . PHE B 1 115 ? -1.134 3.913 18.511 1.00 51.16 113 PHE B O 1
ATOM 3419 N N . GLU B 1 116 ? 0.218 4.137 16.730 1.00 49.60 114 GLU B N 1
ATOM 3420 C CA . GLU B 1 116 ? -0.909 4.408 15.852 1.00 48.71 114 GLU B CA 1
ATOM 3421 C C . GLU B 1 116 ? -1.990 3.334 15.941 1.00 47.13 114 GLU B C 1
ATOM 3422 O O . GLU B 1 116 ? -3.182 3.649 15.941 1.00 45.91 114 GLU B O 1
ATOM 3428 N N . ASP B 1 117 ? -1.583 2.072 16.034 1.00 50.64 115 ASP B N 1
ATOM 3429 C CA . ASP B 1 117 ? -2.539 0.962 16.015 1.00 50.20 115 ASP B CA 1
ATOM 3430 C C . ASP B 1 117 ? -3.531 0.960 17.187 1.00 49.62 115 ASP B C 1
ATOM 3431 O O . ASP B 1 117 ? -4.529 0.226 17.169 1.00 44.88 115 ASP B O 1
ATOM 3436 N N . LEU B 1 118 ? -3.250 1.775 18.200 1.00 45.13 116 LEU B N 1
ATOM 3437 C CA . LEU B 1 118 ? -4.134 1.911 19.354 1.00 42.08 116 LEU B CA 1
ATOM 3438 C C . LEU B 1 118 ? -5.438 2.589 18.961 1.00 38.58 116 LEU B C 1
ATOM 3439 O O . LEU B 1 118 ? -6.483 2.380 19.583 1.00 38.85 116 LEU B O 1
ATOM 3444 N N . TRP B 1 119 ? -5.365 3.416 17.928 1.00 36.52 117 TRP B N 1
ATOM 3445 C CA . TRP B 1 119 ? -6.499 4.239 17.535 1.00 38.97 117 TRP B CA 1
ATOM 3446 C C . TRP B 1 119 ? -7.217 3.676 16.330 1.00 36.11 117 TRP B C 1
ATOM 3447 O O . TRP B 1 119 ? -8.014 4.361 15.700 1.00 37.39 117 TRP B O 1
ATOM 3458 N N . LYS B 1 120 ? -6.933 2.420 16.015 1.00 39.44 118 LYS B N 1
ATOM 3459 C CA . LYS B 1 120 ? -7.551 1.766 14.874 1.00 41.70 118 LYS B CA 1
ATOM 3460 C C . LYS B 1 120 ? -9.063 1.617 15.054 1.00 38.30 118 LYS B C 1
ATOM 3461 O O . LYS B 1 120 ? -9.823 1.745 14.097 1.00 42.65 118 LYS B O 1
ATOM 3467 N N . ASP B 1 121 ? -9.488 1.353 16.286 1.00 37.88 119 ASP B N 1
ATOM 3468 C CA . ASP B 1 121 ? -10.893 1.111 16.602 1.00 37.69 119 ASP B CA 1
ATOM 3469 C C . ASP B 1 121 ? -11.449 2.190 17.520 1.00 41.63 119 ASP B C 1
ATOM 3470 O O . ASP B 1 121 ? -12.653 2.443 17.540 1.00 42.21 119 ASP B O 1
ATOM 3475 N N . VAL B 1 122 ? -10.561 2.815 18.285 1.00 38.39 120 VAL B N 1
ATOM 3476 C CA . VAL B 1 122 ? -10.921 3.928 19.149 1.00 36.63 120 VAL B CA 1
ATOM 3477 C C . VAL B 1 122 ? -10.518 5.240 18.476 1.00 34.36 120 VAL B C 1
ATOM 3478 O O . VAL B 1 122 ? -9.342 5.450 18.194 1.00 34.53 120 VAL B O 1
ATOM 3482 N N . PRO B 1 123 ? -11.491 6.122 18.201 1.00 32.78 121 PRO B N 1
ATOM 3483 C CA . PRO B 1 123 ? -11.178 7.392 17.539 1.00 29.33 121 PRO B CA 1
ATOM 3484 C C . PRO B 1 123 ? -10.302 8.274 18.426 1.00 29.77 121 PRO B C 1
ATOM 3485 O O . PRO B 1 123 ? -10.731 8.646 19.525 1.00 30.24 121 PRO B O 1
ATOM 3489 N N . MET B 1 124 ? -9.101 8.616 17.964 1.00 25.14 122 MET B N 1
ATOM 3490 C CA . MET B 1 124 ? -8.204 9.413 18.800 1.00 26.70 122 MET B CA 1
ATOM 3491 C C . MET B 1 124 ? -8.744 10.823 19.054 1.00 28.53 122 MET B C 1
ATOM 3492 O O . MET B 1 124 ? -8.359 11.473 20.037 1.00 27.24 122 MET B O 1
ATOM 3497 N N . TYR B 1 125 ? -9.644 11.280 18.184 1.00 20.98 123 TYR B N 1
ATOM 3498 C CA . TYR B 1 125 ? -10.295 12.573 18.358 1.00 25.66 123 TYR B CA 1
ATOM 3499 C C . TYR B 1 125 ? -11.436 12.532 19.375 1.00 26.96 123 TYR B C 1
ATOM 3500 O O . TYR B 1 125 ? -12.145 13.515 19.563 1.00 28.72 123 TYR B O 1
ATOM 3509 N N . HIS B 1 126 ? -11.630 11.402 20.028 1.00 27.14 124 HIS B N 1
ATOM 3510 C CA . HIS B 1 126 ? -12.496 11.419 21.193 1.00 33.78 124 HIS B CA 1
ATOM 3511 C C . HIS B 1 126 ? -11.731 11.240 22.509 1.00 34.96 124 HIS B C 1
ATOM 3512 O O . HIS B 1 126 ? -12.333 11.097 23.575 1.00 39.26 124 HIS B O 1
ATOM 3519 N N . LEU B 1 127 ? -10.402 11.284 22.425 1.00 29.10 125 LEU B N 1
ATOM 3520 C CA . LEU B 1 127 ? -9.551 11.311 23.615 1.00 37.22 125 LEU B CA 1
ATOM 3521 C C . LEU B 1 127 ? -9.261 12.746 24.005 1.00 33.41 125 LEU B C 1
ATOM 3522 O O . LEU B 1 127 ? -8.157 13.240 23.791 1.00 34.03 125 LEU B O 1
ATOM 3527 N N . ARG B 1 128 ? -10.251 13.413 24.584 1.00 36.16 126 ARG B N 1
ATOM 3528 C CA . ARG B 1 128 ? -10.135 14.838 24.857 1.00 36.68 126 ARG B CA 1
ATOM 3529 C C . ARG B 1 128 ? -9.961 15.156 26.341 1.00 39.38 126 ARG B C 1
ATOM 3530 O O . ARG B 1 128 ? -9.432 16.208 26.700 1.00 39.32 126 ARG B O 1
ATOM 3538 N N . ARG B 1 129 ? -10.397 14.236 27.194 1.00 37.34 127 ARG B N 1
ATOM 3539 C CA . ARG B 1 129 ? -10.212 14.375 28.627 1.00 35.92 127 ARG B CA 1
ATOM 3540 C C . ARG B 1 129 ? -9.434 13.170 29.104 1.00 35.84 127 ARG B C 1
ATOM 3541 O O . ARG B 1 129 ? -9.468 12.113 28.474 1.00 36.88 127 ARG B O 1
ATOM 3549 N N . LEU B 1 130 ? -8.729 13.326 30.215 1.00 34.00 128 LEU B N 1
ATOM 3550 C CA . LEU B 1 130 ? -7.915 12.246 30.739 1.00 34.54 128 LEU B CA 1
ATOM 3551 C C . LEU B 1 130 ? -8.761 11.018 31.060 1.00 35.26 128 LEU B C 1
ATOM 3552 O O . LEU B 1 130 ? -8.314 9.885 30.891 1.00 33.27 128 LEU B O 1
ATOM 3557 N N . LYS B 1 131 ? -9.988 11.238 31.518 1.00 36.69 129 LYS B N 1
ATOM 3558 C CA . LYS B 1 131 ? -10.858 10.114 31.843 1.00 37.52 129 LYS B CA 1
ATOM 3559 C C . LYS B 1 131 ? -11.147 9.239 30.634 1.00 35.76 129 LYS B C 1
ATOM 3560 O O . LYS B 1 131 ? -11.483 8.064 30.779 1.00 33.35 129 LYS B O 1
ATOM 3566 N N . ASP B 1 132 ? -10.991 9.801 29.440 1.00 35.54 130 ASP B N 1
ATOM 3567 C CA . ASP B 1 132 ? -11.276 9.046 28.222 1.00 35.99 130 ASP B CA 1
ATOM 3568 C C . ASP B 1 132 ? -10.287 7.893 28.042 1.00 36.04 130 ASP B C 1
ATOM 3569 O O . ASP B 1 132 ? -10.546 6.952 27.295 1.00 35.09 130 ASP B O 1
ATOM 3574 N N . PHE B 1 133 ? -9.158 7.963 28.734 1.00 35.69 131 PHE B N 1
ATOM 3575 C CA . PHE B 1 133 ? -8.166 6.897 28.658 1.00 33.88 131 PHE B CA 1
ATOM 3576 C C . PHE B 1 133 ? -8.501 5.727 29.582 1.00 34.85 131 PHE B C 1
ATOM 3577 O O . PHE B 1 133 ? -8.041 4.611 29.357 1.00 33.37 131 PHE B O 1
ATOM 3585 N N . LEU B 1 134 ? -9.293 5.982 30.620 1.00 36.09 132 LEU B N 1
ATOM 3586 C CA . LEU B 1 134 ? -9.559 4.971 31.652 1.00 38.48 132 LEU B CA 1
ATOM 3587 C C . LEU B 1 134 ? -10.016 3.610 31.115 1.00 41.09 132 LEU B C 1
ATOM 3588 O O . LEU B 1 134 ? -9.460 2.574 31.499 1.00 42.74 132 LEU B O 1
ATOM 3593 N N . PRO B 1 135 ? -11.030 3.605 30.230 1.00 38.00 133 PRO B N 1
ATOM 3594 C CA . PRO B 1 135 ? -11.532 2.329 29.713 1.00 39.22 133 PRO B CA 1
ATOM 3595 C C . PRO B 1 135 ? -10.439 1.515 29.032 1.00 43.15 133 PRO B C 1
ATOM 3596 O O . PRO B 1 135 ? -10.552 0.291 28.970 1.00 50.76 133 PRO B O 1
ATOM 3600 N N . LEU B 1 136 ? -9.399 2.183 28.539 1.00 39.74 134 LEU B N 1
ATOM 3601 C CA . LEU B 1 136 ? -8.333 1.522 27.780 1.00 38.79 134 LEU B CA 1
ATOM 3602 C C . LEU B 1 136 ? -7.423 0.633 28.627 1.00 41.92 134 LEU B C 1
ATOM 3603 O O . LEU B 1 136 ? -6.593 -0.102 28.084 1.00 40.54 134 LEU B O 1
ATOM 3608 N N . PHE B 1 137 ? -7.564 0.696 29.948 1.00 42.21 135 PHE B N 1
ATOM 3609 C CA . PHE B 1 137 ? -6.671 -0.077 30.813 1.00 40.81 135 PHE B CA 1
ATOM 3610 C C . PHE B 1 137 ? -7.234 -0.410 32.196 1.00 41.10 135 PHE B C 1
ATOM 3611 O O . P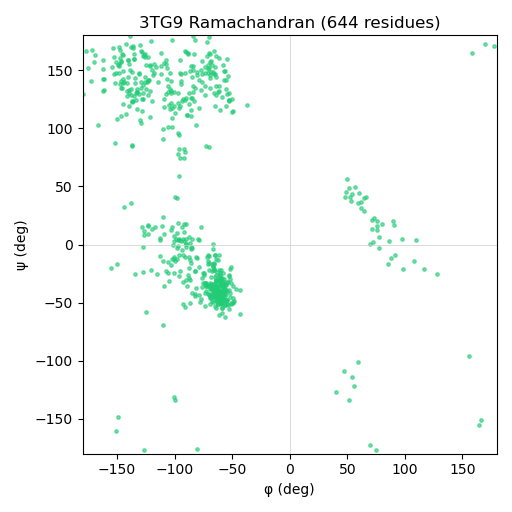HE B 1 137 ? -6.759 -1.345 32.848 1.00 39.04 135 PHE B O 1
ATOM 3619 N N . GLN B 1 138 ? -8.237 0.348 32.636 1.00 40.50 136 GLN B N 1
ATOM 3620 C CA . GLN B 1 138 ? -8.700 0.282 34.022 1.00 41.42 136 GLN B CA 1
ATOM 3621 C C . GLN B 1 138 ? -9.206 -1.096 34.432 1.00 40.84 136 GLN B C 1
ATOM 3622 O O . GLN B 1 138 ? -9.195 -1.428 35.609 1.00 43.53 136 GLN B O 1
ATOM 3628 N N . HIS B 1 139 ? -9.646 -1.894 33.463 1.00 47.45 137 HIS B N 1
ATOM 3629 C CA . HIS B 1 139 ? -10.209 -3.216 33.753 1.00 44.88 137 HIS B CA 1
ATOM 3630 C C . HIS B 1 139 ? -9.192 -4.337 33.597 1.00 49.44 137 HIS B C 1
ATOM 3631 O O . HIS B 1 139 ? -9.508 -5.511 33.824 1.00 48.38 137 HIS B O 1
ATOM 3638 N N . ALA B 1 140 ? -7.976 -3.984 33.198 1.00 45.78 138 ALA B N 1
ATOM 3639 C CA . ALA B 1 140 ? -6.937 -4.985 33.011 1.00 45.29 138 ALA B CA 1
ATOM 3640 C C . ALA B 1 140 ? -6.261 -5.296 34.348 1.00 47.57 138 ALA B C 1
ATOM 3641 O O . ALA B 1 140 ? -6.258 -4.463 35.257 1.00 45.90 138 ALA B O 1
ATOM 3643 N N . PRO B 1 141 ? -5.705 -6.512 34.474 1.00 49.87 139 PRO B N 1
ATOM 3644 C CA . PRO B 1 141 ? -5.059 -6.978 35.704 1.00 45.04 139 PRO B CA 1
ATOM 3645 C C . PRO B 1 141 ? -3.759 -6.248 36.007 1.00 48.50 139 PRO B C 1
ATOM 3646 O O . PRO B 1 141 ? -2.988 -5.924 35.099 1.00 47.19 139 PRO B O 1
ATOM 3650 N N . MET B 1 142 ? -3.511 -6.000 37.286 1.00 47.54 140 MET B N 1
ATOM 3651 C CA . MET B 1 142 ? -2.251 -5.402 37.687 1.00 45.97 140 MET B CA 1
ATOM 3652 C C . MET B 1 142 ? -1.122 -6.293 37.186 1.00 47.86 140 MET B C 1
ATOM 3653 O O . MET B 1 142 ? -1.294 -7.503 37.058 1.00 51.53 140 MET B O 1
ATOM 3658 N N . LYS B 1 143 ? 0.020 -5.695 36.874 1.00 46.46 141 LYS B N 1
ATOM 3659 C CA . LYS B 1 143 ? 1.131 -6.446 36.305 1.00 48.92 141 LYS B CA 1
ATOM 3660 C C . LYS B 1 143 ? 2.011 -7.009 37.415 1.00 50.97 141 LYS B C 1
ATOM 3661 O O . LYS B 1 143 ? 2.688 -8.023 37.241 1.00 52.00 141 LYS B O 1
ATOM 3667 N N . PHE B 1 144 ? 1.988 -6.346 38.563 1.00 49.77 142 PHE B N 1
ATOM 3668 C CA . PHE B 1 144 ? 2.766 -6.787 39.708 1.00 49.97 142 PHE B CA 1
ATOM 3669 C C . PHE B 1 144 ? 2.402 -5.983 40.949 1.00 49.76 142 PHE B C 1
ATOM 3670 O O . PHE B 1 144 ? 1.706 -4.968 40.853 1.00 47.48 142 PHE B O 1
ATOM 3678 N N . PRO B 1 145 ? 2.850 -6.455 42.123 1.00 50.18 143 PRO B N 1
ATOM 3679 C CA . PRO B 1 145 ? 2.665 -5.759 43.399 1.00 54.48 143 PRO B CA 1
ATOM 3680 C C . PRO B 1 145 ? 3.196 -4.331 43.348 1.00 54.36 143 PRO B C 1
ATOM 3681 O O . PRO B 1 145 ? 4.340 -4.127 42.940 1.00 56.17 143 PRO B O 1
ATOM 3685 N N . PRO B 1 146 ? 2.377 -3.353 43.767 1.00 52.48 144 PRO B N 1
ATOM 3686 C CA . PRO B 1 146 ? 2.842 -1.966 43.852 1.00 50.57 144 PRO B CA 1
ATOM 3687 C C . PRO B 1 146 ? 4.168 -1.868 44.594 1.00 50.77 144 PRO B C 1
ATOM 3688 O O . PRO B 1 146 ? 4.236 -2.182 45.780 1.00 53.23 144 PRO B O 1
ATOM 3692 N N . GLY B 1 147 ? 5.212 -1.447 43.889 1.00 49.77 145 GLY B N 1
ATOM 3693 C CA . GLY B 1 147 ? 6.516 -1.263 44.494 1.00 50.79 145 GLY B CA 1
ATOM 3694 C C . GLY B 1 147 ? 7.516 -2.320 44.084 1.00 48.49 145 GLY B C 1
ATOM 3695 O O . GLY B 1 147 ? 8.716 -2.155 44.290 1.00 48.07 145 GLY B O 1
ATOM 3696 N N . HIS B 1 148 ? 7.029 -3.403 43.490 1.00 52.85 146 HIS B N 1
ATOM 3697 C CA . HIS B 1 148 ? 7.888 -4.548 43.189 1.00 55.76 146 HIS B CA 1
ATOM 3698 C C . HIS B 1 148 ? 9.072 -4.211 42.276 1.00 55.16 146 HIS B C 1
ATOM 3699 O O . HIS B 1 148 ? 10.221 -4.485 42.625 1.00 54.15 146 HIS B O 1
ATOM 3706 N N . ARG B 1 149 ? 8.804 -3.626 41.111 1.00 50.95 147 ARG B N 1
ATOM 3707 C CA . ARG B 1 149 ? 9.887 -3.322 40.179 1.00 49.25 147 ARG B CA 1
ATOM 3708 C C . ARG B 1 149 ? 9.637 -2.076 39.338 1.00 43.73 147 ARG B C 1
ATOM 3709 O O . ARG B 1 149 ? 8.541 -1.525 39.343 1.00 42.83 147 ARG B O 1
ATOM 3717 N N . PHE B 1 150 ? 10.668 -1.639 38.620 1.00 44.60 148 PHE B N 1
ATOM 3718 C CA . PHE B 1 150 ? 10.539 -0.506 37.710 1.00 44.35 148 PHE B CA 1
ATOM 3719 C C . PHE B 1 150 ? 10.005 -0.939 36.344 1.00 41.22 148 PHE B C 1
ATOM 3720 O O . PHE B 1 150 ? 10.557 -1.832 35.703 1.00 45.11 148 PHE B O 1
ATOM 3728 N N . HIS B 1 151 ? 8.935 -0.292 35.901 1.00 36.03 149 HIS B N 1
ATOM 3729 C CA . HIS B 1 151 ? 8.380 -0.569 34.586 1.00 39.83 149 HIS B CA 1
ATOM 3730 C C . HIS B 1 151 ? 7.712 0.669 33.996 1.00 37.48 149 HIS B C 1
ATOM 3731 O O . HIS B 1 151 ? 6.640 1.084 34.449 1.00 34.15 149 HIS B O 1
ATOM 3738 N N . TYR B 1 152 ? 8.346 1.259 32.985 1.00 37.87 150 TYR B N 1
ATOM 3739 C CA . TYR B 1 152 ? 7.822 2.486 32.379 1.00 37.01 150 TYR B CA 1
ATOM 3740 C C . TYR B 1 152 ? 6.362 2.328 31.960 1.00 33.35 150 TYR B C 1
ATOM 3741 O O . TYR B 1 152 ? 6.018 1.433 31.194 1.00 35.57 150 TYR B O 1
ATOM 3750 N N . ASN B 1 153 ? 5.517 3.216 32.467 1.00 34.48 151 ASN B N 1
ATOM 3751 C CA . ASN B 1 153 ? 4.078 3.061 32.362 1.00 31.85 151 ASN B CA 1
ATOM 3752 C C . ASN B 1 153 ? 3.371 4.387 32.061 1.00 33.81 151 ASN B C 1
ATOM 3753 O O . ASN B 1 153 ? 3.440 5.334 32.849 1.00 31.80 151 ASN B O 1
ATOM 3758 N N . ASN B 1 154 ? 2.673 4.440 30.930 1.00 31.23 152 ASN B N 1
ATOM 3759 C CA . ASN B 1 154 ? 1.989 5.653 30.506 1.00 31.59 152 ASN B CA 1
ATOM 3760 C C . ASN B 1 154 ? 0.664 5.878 31.229 1.00 32.31 152 ASN B C 1
ATOM 3761 O O . ASN B 1 154 ? 0.360 6.996 31.669 1.00 27.90 152 ASN B O 1
ATOM 3766 N N . ALA B 1 155 ? -0.115 4.808 31.363 1.00 31.26 153 ALA B N 1
ATOM 3767 C CA . ALA B 1 155 ? -1.381 4.879 32.084 1.00 31.92 153 ALA B CA 1
ATOM 3768 C C . ALA B 1 155 ? -1.145 5.408 33.496 1.00 31.58 153 ALA B C 1
ATOM 3769 O O . ALA B 1 155 ? -1.965 6.140 34.045 1.00 34.09 153 ALA B O 1
ATOM 3771 N N . GLY B 1 156 ? -0.006 5.049 34.075 1.00 30.84 154 GLY B N 1
ATOM 3772 C CA . GLY B 1 156 ? 0.342 5.527 35.399 1.00 30.44 154 GLY B CA 1
ATOM 3773 C C . GLY B 1 156 ? 0.397 7.039 35.484 1.00 33.41 154 GLY B C 1
ATOM 3774 O O . GLY B 1 156 ? 0.110 7.625 36.530 1.00 36.59 154 GLY B O 1
ATOM 3775 N N . PHE B 1 157 ? 0.773 7.689 34.389 1.00 31.89 155 PHE B N 1
ATOM 3776 C CA . PHE B 1 157 ? 0.802 9.149 34.393 1.00 33.99 155 PHE B CA 1
ATOM 3777 C C . PHE B 1 157 ? -0.534 9.763 34.005 1.00 33.00 155 PHE B C 1
ATOM 3778 O O . PHE B 1 157 ? -0.801 10.921 34.327 1.00 32.49 155 PHE B O 1
ATOM 3786 N N . ILE B 1 158 ? -1.377 8.982 33.332 1.00 32.57 156 ILE B N 1
ATOM 3787 C CA . ILE B 1 158 ? -2.780 9.364 33.175 1.00 36.50 156 ILE B CA 1
ATOM 3788 C C . ILE B 1 158 ? -3.433 9.421 34.554 1.00 35.70 156 ILE B C 1
ATOM 3789 O O . ILE B 1 158 ? -4.095 10.401 34.897 1.00 36.20 156 ILE B O 1
ATOM 3794 N N . LEU B 1 159 ? -3.240 8.360 35.341 1.00 32.54 157 LEU B N 1
ATOM 3795 C CA . LEU B 1 159 ? -3.799 8.294 36.692 1.00 34.97 157 LEU B CA 1
ATOM 3796 C C . LEU B 1 159 ? -3.365 9.486 37.547 1.00 36.16 157 LEU B C 1
ATOM 3797 O O . LEU B 1 159 ? -4.172 10.059 38.281 1.00 34.90 157 LEU B O 1
ATOM 3802 N N . LEU B 1 160 ? -2.091 9.858 37.456 1.00 35.22 158 LEU B N 1
ATOM 3803 C CA . LEU B 1 160 ? -1.613 11.046 38.154 1.00 31.66 158 LEU B CA 1
ATOM 3804 C C . LEU B 1 160 ? -2.357 12.306 37.674 1.00 36.22 158 LEU B C 1
ATOM 3805 O O . LEU B 1 160 ? -2.705 13.176 38.468 1.00 36.74 158 LEU B O 1
ATOM 3810 N N . GLY B 1 161 ? -2.606 12.398 36.373 1.00 35.42 159 GLY B N 1
ATOM 3811 C CA . GLY B 1 161 ? -3.347 13.526 35.832 1.00 35.11 159 GLY B CA 1
ATOM 3812 C C . GLY B 1 161 ? -4.743 13.616 36.416 1.00 35.99 159 GLY B C 1
ATOM 3813 O O . GLY B 1 161 ? -5.233 14.698 36.746 1.00 32.28 159 GLY B O 1
ATOM 3814 N N . LEU B 1 162 ? -5.388 12.461 36.543 1.00 35.42 160 LEU B N 1
ATOM 3815 C CA . LEU B 1 162 ? -6.709 12.382 37.149 1.00 37.17 160 LEU B CA 1
ATOM 3816 C C . LEU B 1 162 ? -6.676 12.795 38.622 1.00 39.04 160 LEU B C 1
ATOM 3817 O O . LEU B 1 162 ? -7.641 13.351 39.141 1.00 44.19 160 LEU B O 1
ATOM 3822 N N . VAL B 1 163 ? -5.562 12.533 39.295 1.00 37.81 161 VAL B N 1
ATOM 3823 C CA . VAL B 1 163 ? -5.415 12.973 40.674 1.00 38.54 161 VAL B CA 1
ATOM 3824 C C . VAL B 1 163 ? -5.298 14.490 40.732 1.00 37.70 161 VAL B C 1
ATOM 3825 O O . VAL B 1 163 ? -5.939 15.137 41.556 1.00 39.30 161 VAL B O 1
ATOM 3829 N N . VAL B 1 164 ? -4.495 15.060 39.840 1.00 35.32 162 VAL B N 1
ATOM 3830 C CA . VAL B 1 164 ? -4.341 16.506 39.794 1.00 34.30 162 VAL B CA 1
ATOM 3831 C C . VAL B 1 164 ? -5.687 17.186 39.600 1.00 40.22 162 VAL B C 1
ATOM 3832 O O . VAL B 1 164 ? -5.968 18.211 40.220 1.00 44.22 162 VAL B O 1
ATOM 3836 N N . GLU B 1 165 ? -6.520 16.606 38.739 1.00 40.17 163 GLU B N 1
ATOM 3837 C CA . GLU B 1 165 ? -7.833 17.163 38.445 1.00 42.21 163 GLU B CA 1
ATOM 3838 C C . GLU B 1 165 ? -8.747 17.032 39.650 1.00 42.81 163 GLU B C 1
ATOM 3839 O O . GLU B 1 165 ? -9.445 17.978 40.031 1.00 42.29 163 GLU B O 1
ATOM 3845 N N . SER B 1 166 ? -8.731 15.845 40.242 1.00 39.41 164 SER B N 1
ATOM 3846 C CA . SER B 1 166 ? -9.604 15.520 41.362 1.00 44.42 164 SER B CA 1
ATOM 3847 C C . SER B 1 166 ? -9.279 16.361 42.591 1.00 47.09 164 SER B C 1
ATOM 3848 O O . SER B 1 166 ? -10.173 16.745 43.349 1.00 46.48 164 SER B O 1
ATOM 3851 N N . VAL B 1 167 ? -7.993 16.646 42.778 1.00 45.41 165 VAL B N 1
ATOM 3852 C CA . VAL B 1 167 ? -7.530 17.444 43.907 1.00 44.19 165 VAL B CA 1
ATOM 3853 C C . VAL B 1 167 ? -7.697 18.936 43.659 1.00 45.61 165 VAL B C 1
ATOM 3854 O O . VAL B 1 167 ? -8.010 19.692 44.577 1.00 50.75 165 VAL B O 1
ATOM 3858 N N . SER B 1 168 ? -7.470 19.362 42.421 1.00 41.31 166 SER B N 1
ATOM 3859 C CA . SER B 1 168 ? -7.514 20.780 42.094 1.00 42.09 166 SER B CA 1
ATOM 3860 C C . SER B 1 168 ? -8.917 21.244 41.698 1.00 47.98 166 SER B C 1
ATOM 3861 O O . SER B 1 168 ? -9.316 22.366 42.003 1.00 47.27 166 SER B O 1
ATOM 3864 N N . GLY B 1 169 ? -9.661 20.389 41.007 1.00 43.79 167 GLY B N 1
ATOM 3865 C CA . GLY B 1 169 ? -11.001 20.756 40.586 1.00 46.61 167 GLY B CA 1
ATOM 3866 C C . GLY B 1 169 ? -11.031 21.391 39.210 1.00 42.48 167 GLY B C 1
ATOM 3867 O O . GLY B 1 169 ? -12.098 21.610 38.652 1.00 46.74 167 GLY B O 1
ATOM 3868 N N . VAL B 1 170 ? -9.858 21.700 38.668 1.00 43.84 168 VAL B N 1
ATOM 3869 C CA . VAL B 1 170 ? -9.748 22.176 37.291 1.00 40.86 168 VAL B CA 1
ATOM 3870 C C . VAL B 1 170 ? -9.255 21.037 36.401 1.00 41.76 168 VAL B C 1
ATOM 3871 O O . VAL B 1 170 ? -8.968 19.951 36.893 1.00 43.21 168 VAL B O 1
ATOM 3875 N N . THR B 1 171 ? -9.173 21.266 35.094 1.00 42.77 169 THR B N 1
ATOM 3876 C CA . THR B 1 171 ? -8.676 20.224 34.194 1.00 37.40 169 THR B CA 1
ATOM 3877 C C . THR B 1 171 ? -7.168 20.139 34.325 1.00 37.56 169 THR B C 1
ATOM 3878 O O . THR B 1 171 ? -6.532 21.098 34.750 1.00 33.28 169 THR B O 1
ATOM 3882 N N . PHE B 1 172 ? -6.599 18.994 33.957 1.00 33.88 170 PHE B N 1
ATOM 3883 C CA . PHE B 1 172 ? -5.157 18.830 34.013 1.00 34.14 170 PHE B CA 1
ATOM 3884 C C . PHE B 1 172 ? -4.439 19.943 33.260 1.00 33.74 170 PHE B C 1
ATOM 3885 O O . PHE B 1 172 ? -3.542 20.593 33.800 1.00 32.34 170 PHE B O 1
ATOM 3893 N N . GLN B 1 173 ? -4.850 20.154 32.016 1.00 31.99 171 GLN B N 1
ATOM 3894 C CA . GLN B 1 173 ? -4.283 21.184 31.149 1.00 31.14 171 GLN B CA 1
ATOM 3895 C C . GLN B 1 173 ? -4.368 22.583 31.763 1.00 36.45 171 GLN B C 1
ATOM 3896 O O . GLN B 1 173 ? -3.404 23.366 31.714 1.00 35.60 171 GLN B O 1
ATOM 3902 N N . GLU B 1 174 ? -5.524 22.893 32.338 1.00 32.86 172 GLU B N 1
ATOM 3903 C CA . GLU B 1 174 ? -5.719 24.163 33.016 1.00 38.07 172 GLU B CA 1
ATOM 3904 C C . GLU B 1 174 ? -4.729 24.320 34.166 1.00 36.35 172 GLU B C 1
ATOM 3905 O O . GLU B 1 174 ? -4.122 25.380 34.332 1.00 36.75 172 GLU B O 1
ATOM 3911 N N . TYR B 1 175 ? -4.568 23.264 34.959 1.00 35.48 173 TYR B N 1
ATOM 3912 C CA . TYR B 1 175 ? -3.652 23.321 36.087 1.00 36.71 173 TYR B CA 1
ATOM 3913 C C . TYR B 1 175 ? -2.228 23.636 35.624 1.00 36.63 173 TYR B C 1
ATOM 3914 O O . TYR B 1 175 ? -1.583 24.551 36.143 1.00 36.95 173 TYR B O 1
ATOM 3923 N N . VAL B 1 176 ? -1.747 22.891 34.635 1.00 34.95 174 VAL B N 1
ATOM 3924 C CA . VAL B 1 176 ? -0.357 23.016 34.211 1.00 35.26 174 VAL B CA 1
ATOM 3925 C C . VAL B 1 176 ? -0.058 24.358 33.556 1.00 36.06 174 VAL B C 1
ATOM 3926 O O . VAL B 1 176 ? 0.953 24.992 33.857 1.00 35.38 174 VAL B O 1
ATOM 3930 N N . GLU B 1 177 ? -0.934 24.788 32.656 1.00 36.57 175 GLU B N 1
ATOM 3931 C CA . GLU B 1 177 ? -0.755 26.062 31.968 1.00 34.84 175 GLU B CA 1
ATOM 3932 C C . GLU B 1 177 ? -0.740 27.226 32.971 1.00 39.58 175 GLU B C 1
ATOM 3933 O O . GLU B 1 177 ? -0.048 28.234 32.774 1.00 39.91 175 GLU B O 1
ATOM 3939 N N . ALA B 1 178 ? -1.481 27.068 34.063 1.00 37.83 176 ALA B N 1
ATOM 3940 C CA . ALA B 1 178 ? -1.571 28.104 35.086 1.00 37.66 176 ALA B CA 1
ATOM 3941 C C . ALA B 1 178 ? -0.447 28.007 36.130 1.00 38.44 176 ALA B C 1
ATOM 3942 O O . ALA B 1 178 ? 0.231 28.991 36.420 1.00 41.64 176 ALA B O 1
ATOM 3944 N N . ASN B 1 179 ? -0.248 26.813 36.679 1.00 40.58 177 ASN B N 1
ATOM 3945 C CA . ASN B 1 179 ? 0.688 26.610 37.779 1.00 36.62 177 ASN B CA 1
ATOM 3946 C C . ASN B 1 179 ? 2.095 26.219 37.359 1.00 39.65 177 ASN B C 1
ATOM 3947 O O . ASN B 1 179 ? 3.005 26.175 38.190 1.00 39.35 177 ASN B O 1
ATOM 3952 N N . VAL B 1 180 ? 2.286 25.930 36.079 1.00 37.23 178 VAL B N 1
ATOM 3953 C CA . VAL B 1 180 ? 3.607 25.536 35.610 1.00 33.12 178 VAL B CA 1
ATOM 3954 C C . VAL B 1 180 ? 4.115 26.406 34.470 1.00 34.34 178 VAL B C 1
ATOM 3955 O O . VAL B 1 180 ? 5.173 27.004 34.585 1.00 40.22 178 VAL B O 1
ATOM 3959 N N . PHE B 1 181 ? 3.376 26.482 33.368 1.00 35.60 179 PHE B N 1
ATOM 3960 C CA . PHE B 1 181 ? 3.817 27.330 32.264 1.00 37.63 179 PHE B CA 1
ATOM 3961 C C . PHE B 1 181 ? 3.859 28.803 32.663 1.00 36.48 179 PHE B C 1
ATOM 3962 O O . PHE B 1 181 ? 4.792 29.517 32.306 1.00 37.61 179 PHE B O 1
ATOM 3970 N N . GLN B 1 182 ? 2.849 29.249 33.401 1.00 34.43 180 GLN B N 1
ATOM 3971 C CA . GLN B 1 182 ? 2.704 30.664 33.711 1.00 40.89 180 GLN B CA 1
ATOM 3972 C C . GLN B 1 182 ? 3.693 31.015 34.802 1.00 42.43 180 GLN B C 1
ATOM 3973 O O . GLN B 1 182 ? 4.408 32.012 34.717 1.00 36.01 180 GLN B O 1
ATOM 3979 N N . ARG B 1 183 ? 3.723 30.165 35.821 1.00 39.89 181 ARG B N 1
ATOM 3980 C CA . ARG B 1 183 ? 4.590 30.333 36.975 1.00 41.18 181 ARG B CA 1
ATOM 3981 C C . ARG B 1 183 ? 6.069 30.187 36.607 1.00 40.88 181 ARG B C 1
ATOM 3982 O O . ARG B 1 183 ? 6.935 30.381 37.454 1.00 47.54 181 ARG B O 1
ATOM 3990 N N . ALA B 1 184 ? 6.363 29.862 35.349 1.00 36.69 182 ALA B N 1
ATOM 3991 C CA . ALA B 1 184 ? 7.753 29.750 34.897 1.00 31.91 182 ALA B CA 1
ATOM 3992 C C . ALA B 1 184 ? 8.053 30.593 33.664 1.00 35.02 182 ALA B C 1
ATOM 3993 O O . ALA B 1 184 ? 9.123 30.460 33.064 1.00 32.97 182 ALA B O 1
ATOM 3995 N N . GLY B 1 185 ? 7.097 31.430 33.266 1.00 35.26 183 GLY B N 1
ATOM 3996 C CA . GLY B 1 185 ? 7.304 32.372 32.182 1.00 32.68 183 GLY B CA 1
ATOM 3997 C C . GLY B 1 185 ? 7.177 31.797 30.787 1.00 35.88 183 GLY B C 1
ATOM 3998 O O . GLY B 1 185 ? 7.641 32.402 29.825 1.00 36.58 183 GLY B O 1
ATOM 3999 N N . MET B 1 186 ? 6.544 30.631 30.674 1.00 37.49 184 MET B N 1
ATOM 4000 C CA . MET B 1 186 ? 6.381 29.950 29.392 1.00 37.84 184 MET B CA 1
ATOM 4001 C C . MET B 1 186 ? 5.075 30.355 28.683 1.00 36.08 184 MET B C 1
ATOM 4002 O O . MET B 1 186 ? 4.093 29.612 28.721 1.00 39.59 184 MET B O 1
ATOM 4007 N N . HIS B 1 187 ? 5.076 31.514 28.027 1.00 27.39 185 HIS B N 1
ATOM 4008 C CA . HIS B 1 187 ? 3.859 32.055 27.413 1.00 37.85 185 HIS B CA 1
ATOM 4009 C C . HIS B 1 187 ? 3.589 31.528 26.002 1.00 34.54 185 HIS B C 1
ATOM 4010 O O . HIS B 1 187 ? 2.569 31.855 25.406 1.00 37.64 185 HIS B O 1
ATOM 4017 N N . GLU B 1 188 ? 4.502 30.725 25.467 1.00 35.70 186 GLU B N 1
ATOM 4018 C CA . GLU B 1 188 ? 4.323 30.154 24.139 1.00 32.04 186 GLU B CA 1
ATOM 4019 C C . GLU B 1 188 ? 4.074 28.646 24.161 1.00 31.49 186 GLU B C 1
ATOM 4020 O O . GLU B 1 188 ? 4.320 27.962 23.169 1.00 32.67 186 GLU B O 1
ATOM 4026 N N . SER B 1 189 ? 3.577 28.137 25.282 1.00 28.88 187 SER B N 1
ATOM 4027 C CA . SER B 1 189 ? 3.405 26.700 25.469 1.00 27.46 187 SER B CA 1
ATOM 4028 C C . SER B 1 189 ? 1.975 26.363 25.836 1.00 29.38 187 SER B C 1
ATOM 4029 O O . SER B 1 189 ? 1.264 27.191 26.405 1.00 29.92 187 SER B O 1
ATOM 4032 N N . GLY B 1 190 ? 1.558 25.136 25.526 1.00 29.19 188 GLY B N 1
ATOM 4033 C CA . GLY B 1 190 ? 0.199 24.713 25.818 1.00 26.01 188 GLY B CA 1
ATOM 4034 C C . GLY B 1 190 ? -0.144 23.306 25.352 1.00 28.94 188 GLY B C 1
ATOM 4035 O O . GLY B 1 190 ? 0.622 22.637 24.641 1.00 21.72 188 GLY B O 1
ATOM 4036 N N . TYR B 1 191 ? -1.314 22.850 25.773 1.00 27.29 189 TYR B N 1
ATOM 4037 C CA . TYR B 1 191 ? -1.826 21.568 25.336 1.00 28.89 189 TYR B CA 1
ATOM 4038 C C . TYR B 1 191 ? -2.760 21.836 24.171 1.00 27.94 189 TYR B C 1
ATOM 4039 O O . TYR B 1 191 ? -3.974 21.949 24.341 1.00 28.92 189 TYR B O 1
ATOM 4048 N N . PHE B 1 192 ? -2.167 21.992 22.991 1.00 27.37 190 PHE B N 1
ATOM 4049 C CA . PHE B 1 192 ? -2.918 22.326 21.791 1.00 26.44 190 PHE B CA 1
ATOM 4050 C C . PHE B 1 192 ? -3.557 21.070 21.221 1.00 28.70 190 PHE B C 1
ATOM 4051 O O . PHE B 1 192 ? -3.005 19.971 21.347 1.00 24.87 190 PHE B O 1
ATOM 4059 N N . ALA B 1 193 ? -4.717 21.245 20.595 1.00 24.57 191 ALA B N 1
ATOM 4060 C CA . ALA B 1 193 ? -5.421 20.153 19.938 1.00 26.92 191 ALA B CA 1
ATOM 4061 C C . ALA B 1 193 ? -5.224 20.297 18.442 1.00 27.40 191 ALA B C 1
ATOM 4062 O O . ALA B 1 193 ? -5.118 21.409 17.939 1.00 24.82 191 ALA B O 1
ATOM 4064 N N . PHE B 1 194 ? -5.174 19.169 17.737 1.00 25.40 192 PHE B N 1
ATOM 4065 C CA . PHE B 1 194 ? -4.866 19.165 16.314 1.00 23.92 192 PHE B CA 1
ATOM 4066 C C . PHE B 1 194 ? -5.871 19.981 15.505 1.00 25.98 192 PHE B C 1
ATOM 4067 O O . PHE B 1 194 ? -5.520 20.563 14.477 1.00 26.63 192 PHE B O 1
ATOM 4075 N N . ASP B 1 195 ? -7.125 20.009 15.952 1.00 24.54 193 ASP B N 1
ATOM 4076 C CA . ASP B 1 195 ? -8.188 20.622 15.151 1.00 27.80 193 ASP B CA 1
ATOM 4077 C C . ASP B 1 195 ? -8.327 22.099 15.495 1.00 28.90 193 ASP B C 1
ATOM 4078 O O . ASP B 1 195 ? -9.156 22.808 14.925 1.00 25.52 193 ASP B O 1
ATOM 4083 N N . THR B 1 196 ? -7.485 22.561 16.416 1.00 28.47 194 THR B N 1
ATOM 4084 C CA . THR B 1 196 ? -7.444 23.972 16.769 1.00 28.11 194 THR B CA 1
ATOM 4085 C C . THR B 1 196 ? -6.001 24.439 16.933 1.00 29.80 194 THR B C 1
ATOM 4086 O O . THR B 1 196 ? -5.707 25.279 17.777 1.00 26.93 194 THR B O 1
ATOM 4090 N N . LEU B 1 197 ? -5.106 23.902 16.110 1.00 30.23 195 LEU B N 1
ATOM 4091 C CA . LEU B 1 197 ? -3.695 24.280 16.185 1.00 30.40 195 LEU B CA 1
ATOM 4092 C C . LEU B 1 197 ? -3.490 25.782 15.961 1.00 29.50 195 LEU B C 1
ATOM 4093 O O . LEU B 1 197 ? -3.940 26.336 14.958 1.00 29.34 195 LEU B O 1
ATOM 4098 N N . PRO B 1 198 ? -2.784 26.444 16.892 1.00 28.38 196 PRO B N 1
ATOM 4099 C CA . PRO B 1 198 ? -2.558 27.883 16.752 1.00 28.51 196 PRO B CA 1
ATOM 4100 C C . PRO B 1 198 ? -1.377 28.138 15.825 1.00 25.89 196 PRO B C 1
ATOM 4101 O O . PRO B 1 198 ? -0.741 27.186 15.370 1.00 26.39 196 PRO B O 1
ATOM 4105 N N . ALA B 1 199 ? -1.108 29.402 15.534 1.00 26.95 197 ALA B N 1
ATOM 4106 C CA . ALA B 1 199 ? -0.012 29.777 14.649 1.00 28.58 197 ALA B CA 1
ATOM 4107 C C . ALA B 1 199 ? 1.323 29.331 15.222 1.00 30.81 197 ALA B C 1
ATOM 4108 O O . ALA B 1 199 ? 1.442 29.085 16.422 1.00 27.52 197 ALA B O 1
ATOM 4110 N N . LYS B 1 200 ? 2.331 29.244 14.363 1.00 32.15 198 LYS B N 1
ATOM 4111 C CA . LYS B 1 200 ? 3.686 28.955 14.815 1.00 32.59 198 LYS B CA 1
ATOM 4112 C C . LYS B 1 200 ? 3.741 27.643 15.594 1.00 35.68 198 LYS B C 1
ATOM 4113 O O . LYS B 1 200 ? 4.296 27.562 16.695 1.00 35.31 198 LYS B O 1
ATOM 4119 N N . THR B 1 201 ? 3.152 26.621 14.983 1.00 32.09 199 THR B N 1
ATOM 4120 C CA . THR B 1 201 ? 3.124 25.276 15.523 1.00 31.98 199 THR B CA 1
ATOM 4121 C C . THR B 1 201 ? 3.517 24.327 14.409 1.00 28.95 199 THR B C 1
ATOM 4122 O O . THR B 1 201 ? 3.006 24.417 13.303 1.00 29.41 199 THR B O 1
ATOM 4126 N N . ALA B 1 202 ? 4.444 23.427 14.691 1.00 26.63 200 ALA B N 1
ATOM 4127 C CA . ALA B 1 202 ? 4.915 22.519 13.665 1.00 29.50 200 ALA B CA 1
ATOM 4128 C C . ALA B 1 202 ? 3.984 21.312 13.572 1.00 30.41 200 ALA B C 1
ATOM 4129 O O . ALA B 1 202 ? 3.442 20.860 14.589 1.00 27.68 200 ALA B O 1
ATOM 4131 N N . LEU B 1 203 ? 3.784 20.822 12.350 1.00 25.17 201 LEU B N 1
ATOM 4132 C CA . LEU B 1 203 ? 3.088 19.566 12.114 1.00 28.45 201 LEU B CA 1
ATOM 4133 C C . LEU B 1 203 ? 4.099 18.435 12.274 1.00 34.22 201 LEU B C 1
ATOM 4134 O O . LEU B 1 203 ? 5.296 18.624 12.023 1.00 27.35 201 LEU B O 1
ATOM 4139 N N . GLY B 1 204 ? 3.617 17.269 12.698 1.00 29.84 202 GLY B N 1
ATOM 4140 C CA . GLY B 1 204 ? 4.476 16.126 12.929 1.00 29.00 202 GLY B CA 1
ATOM 4141 C C . GLY B 1 204 ? 4.475 15.197 11.740 1.00 27.76 202 GLY B C 1
ATOM 4142 O O . GLY B 1 204 ? 3.423 14.723 11.323 1.00 29.07 202 GLY B O 1
ATOM 4143 N N . TYR B 1 205 ? 5.648 14.953 11.172 1.00 23.81 203 TYR B N 1
ATOM 4144 C CA . TYR B 1 205 ? 5.724 14.169 9.950 1.00 25.28 203 TYR B CA 1
ATOM 4145 C C . TYR B 1 205 ? 6.201 12.740 10.190 1.00 35.02 203 TYR B C 1
ATOM 4146 O O . TYR B 1 205 ? 7.192 12.493 10.906 1.00 27.99 203 TYR B O 1
ATOM 4155 N N . ILE B 1 206 ? 5.460 11.810 9.594 1.00 27.89 204 ILE B N 1
ATOM 4156 C CA . ILE B 1 206 ? 5.754 10.390 9.656 1.00 32.37 204 ILE B CA 1
ATOM 4157 C C . ILE B 1 206 ? 6.237 9.929 8.292 1.00 38.63 204 ILE B C 1
ATOM 4158 O O . ILE B 1 206 ? 5.547 10.119 7.287 1.00 37.25 204 ILE B O 1
ATOM 4163 N N . ASP B 1 207 ? 7.414 9.315 8.255 1.00 35.75 205 ASP B N 1
ATOM 4164 C CA . ASP B 1 207 ? 7.952 8.788 7.010 1.00 38.52 205 ASP B CA 1
ATOM 4165 C C . ASP B 1 207 ? 7.719 7.292 6.944 1.00 40.45 205 ASP B C 1
ATOM 4166 O O . ASP B 1 207 ? 7.998 6.570 7.907 1.00 44.62 205 ASP B O 1
ATOM 4171 N N . LEU B 1 208 ? 7.185 6.832 5.818 1.00 42.52 206 LEU B N 1
ATOM 4172 C CA . LEU B 1 208 ? 6.600 5.499 5.765 1.00 42.67 206 LEU B CA 1
ATOM 4173 C C . LEU B 1 208 ? 7.424 4.484 4.989 1.00 42.37 206 LEU B C 1
ATOM 4174 O O . LEU B 1 208 ? 8.205 4.843 4.105 1.00 41.89 206 LEU B O 1
ATOM 4179 N N . GLU B 1 209 ? 7.227 3.212 5.328 1.00 43.99 207 GLU B N 1
ATOM 4180 C CA . GLU B 1 209 ? 7.880 2.098 4.642 1.00 45.97 207 GLU B CA 1
ATOM 4181 C C . GLU B 1 209 ? 7.712 2.157 3.117 1.00 48.38 207 GLU B C 1
ATOM 4182 O O . GLU B 1 209 ? 8.475 1.534 2.381 1.00 45.48 207 GLU B O 1
ATOM 4188 N N . ASP B 1 210 ? 6.722 2.906 2.640 1.00 49.51 208 ASP B N 1
ATOM 4189 C CA . ASP B 1 210 ? 6.480 2.972 1.202 1.00 46.97 208 ASP B CA 1
ATOM 4190 C C . ASP B 1 210 ? 7.129 4.176 0.501 1.00 47.95 208 ASP B C 1
ATOM 4191 O O . ASP B 1 210 ? 6.942 4.366 -0.701 1.00 52.74 208 ASP B O 1
ATOM 4196 N N . GLY B 1 211 ? 7.893 4.982 1.236 1.00 45.74 209 GLY B N 1
ATOM 4197 C CA . GLY B 1 211 ? 8.573 6.118 0.634 1.00 45.21 209 GLY B CA 1
ATOM 4198 C C . GLY B 1 211 ? 7.875 7.454 0.817 1.00 50.41 209 GLY B C 1
ATOM 4199 O O . GLY B 1 211 ? 8.512 8.507 0.709 1.00 54.56 209 GLY B O 1
ATOM 4200 N N . SER B 1 212 ? 6.572 7.422 1.099 1.00 49.04 210 SER B N 1
ATOM 4201 C CA . SER B 1 2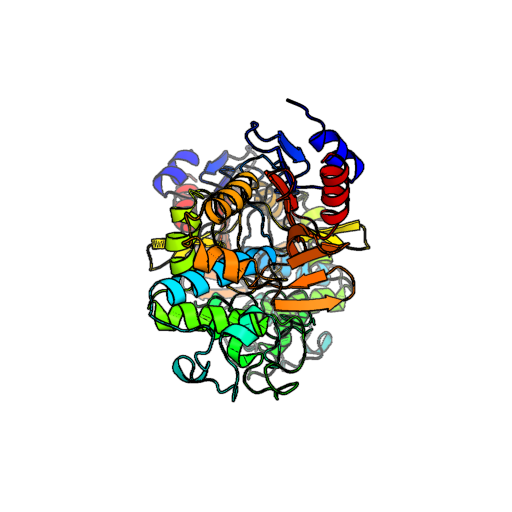12 ? 5.787 8.652 1.246 1.00 49.86 210 SER B CA 1
ATOM 4202 C C . SER B 1 212 ? 5.748 9.171 2.681 1.00 47.41 210 SER B C 1
ATOM 4203 O O . SER B 1 212 ? 6.113 8.454 3.621 1.00 43.99 210 SER B O 1
ATOM 4206 N N . TRP B 1 213 ? 5.299 10.415 2.847 1.00 46.79 211 TRP B N 1
ATOM 4207 C CA . TRP B 1 213 ? 5.021 10.930 4.186 1.00 40.55 211 TRP B CA 1
ATOM 4208 C C . TRP B 1 213 ? 3.547 11.185 4.497 1.00 42.31 211 TRP B C 1
ATOM 4209 O O . TRP B 1 213 ? 2.693 11.202 3.608 1.00 41.89 211 TRP B O 1
ATOM 4220 N N . LYS B 1 214 ? 3.258 11.354 5.779 1.00 32.24 212 LYS B N 1
ATOM 4221 C CA . LYS B 1 214 ? 1.944 11.792 6.216 1.00 35.02 212 LYS B CA 1
ATOM 4222 C C . LYS B 1 214 ? 2.119 12.515 7.534 1.00 33.05 212 LYS B C 1
ATOM 4223 O O . LYS B 1 214 ? 3.154 12.381 8.176 1.00 33.36 212 LYS B O 1
ATOM 4229 N N . THR B 1 215 ? 1.137 13.319 7.920 1.00 31.47 213 THR B N 1
ATOM 4230 C CA . THR B 1 215 ? 1.198 13.990 9.211 1.00 29.18 213 THR B CA 1
ATOM 4231 C C . THR B 1 215 ? 0.579 13.107 10.300 1.00 26.66 213 THR B C 1
ATOM 4232 O O . THR B 1 215 ? -0.118 12.146 10.000 1.00 28.24 213 THR B O 1
ATOM 4236 N N . ASN B 1 216 ? 0.854 13.428 11.562 1.00 28.83 214 ASN B N 1
ATOM 4237 C CA . ASN B 1 216 ? 0.502 12.541 12.664 1.00 27.53 214 ASN B CA 1
ATOM 4238 C C . ASN B 1 216 ? -0.872 12.811 13.283 1.00 27.87 214 ASN B C 1
ATOM 4239 O O . ASN B 1 216 ? -1.153 12.361 14.391 1.00 24.88 214 ASN B O 1
ATOM 4244 N N . LEU B 1 217 ? -1.717 13.533 12.549 1.00 23.03 215 LEU B N 1
ATOM 4245 C CA . LEU B 1 217 ? -3.027 13.977 13.027 1.00 25.64 215 LEU B CA 1
ATOM 4246 C C . LEU B 1 217 ? -3.914 12.860 13.540 1.00 25.68 215 LEU B C 1
ATOM 4247 O O . LEU B 1 217 ? -4.744 13.085 14.412 1.00 25.83 215 LEU B O 1
ATOM 4252 N N . TYR B 1 218 ? -3.776 11.669 12.960 1.00 24.07 216 TYR B N 1
ATOM 4253 C CA . TYR B 1 218 ? -4.611 10.546 13.351 1.00 21.92 216 TYR B CA 1
ATOM 4254 C C . TYR B 1 218 ? -3.807 9.473 14.074 1.00 28.79 216 TYR B C 1
ATOM 4255 O O . TYR B 1 218 ? -4.278 8.344 14.225 1.00 28.69 216 TYR B O 1
ATOM 4264 N N . SER B 1 219 ? -2.608 9.834 14.527 1.00 25.10 217 SER B N 1
ATOM 4265 C CA . SER B 1 219 ? -1.689 8.887 15.153 1.00 28.23 217 SER B CA 1
ATOM 4266 C C . SER B 1 219 ? -1.504 9.105 16.654 1.00 30.52 217 SER B C 1
ATOM 4267 O O . SER B 1 219 ? -0.948 8.247 17.339 1.00 31.86 217 SER B O 1
ATOM 4270 N N . LEU B 1 220 ? -1.944 10.258 17.154 1.00 28.99 218 LEU B N 1
ATOM 4271 C CA . LEU B 1 220 ? -1.815 10.593 18.576 1.00 31.89 218 LEU B CA 1
ATOM 4272 C C . LEU B 1 220 ? -3.182 10.967 19.145 1.00 28.91 218 LEU B C 1
ATOM 4273 O O . LEU B 1 220 ? -4.090 11.290 18.388 1.00 25.78 218 LEU B O 1
ATOM 4278 N N . PRO B 1 221 ? -3.335 10.922 20.480 1.00 29.07 219 PRO B N 1
ATOM 4279 C CA . PRO B 1 221 ? -4.548 11.512 21.056 1.00 25.20 219 PRO B CA 1
ATOM 4280 C C . PRO B 1 221 ? -4.679 12.952 20.560 1.00 26.55 219 PRO B C 1
ATOM 4281 O O . PRO B 1 221 ? -3.670 13.646 20.376 1.00 26.54 219 PRO B O 1
ATOM 4285 N N . VAL B 1 222 ? -5.907 13.396 20.338 1.00 26.51 220 VAL B N 1
ATOM 4286 C CA . VAL B 1 222 ? -6.137 14.652 19.641 1.00 24.04 220 VAL B CA 1
ATOM 4287 C C . VAL B 1 222 ? -5.500 15.813 20.395 1.00 28.79 220 VAL B C 1
ATOM 4288 O O . VAL B 1 222 ? -5.140 16.822 19.800 1.00 27.35 220 VAL B O 1
ATOM 4292 N N . ILE B 1 223 ? -5.348 15.657 21.706 1.00 24.60 221 ILE B N 1
ATOM 4293 C CA . ILE B 1 223 ? -4.747 16.697 22.525 1.00 26.66 221 ILE B CA 1
ATOM 4294 C C . ILE B 1 223 ? -3.818 16.027 23.520 1.00 28.91 221 ILE B C 1
ATOM 4295 O O . ILE B 1 223 ? -4.032 14.877 23.892 1.00 26.66 221 ILE B O 1
ATOM 4300 N N . GLY B 1 224 ? -2.768 16.736 23.921 1.00 28.17 222 GLY B N 1
ATOM 4301 C CA . GLY B 1 224 ? -1.796 16.196 24.852 1.00 28.63 222 GLY B CA 1
ATOM 4302 C C . GLY B 1 224 ? -2.393 16.068 26.238 1.00 30.85 222 GLY B C 1
ATOM 4303 O O . GLY B 1 224 ? -3.448 16.647 26.521 1.00 31.38 222 GLY B O 1
ATOM 4304 N N . GLY B 1 225 ? -1.719 15.314 27.101 1.00 27.04 223 GLY B N 1
ATOM 4305 C CA . GLY B 1 225 ? -2.221 15.051 28.432 1.00 29.22 223 GLY B CA 1
ATOM 4306 C C . GLY B 1 225 ? -1.111 14.820 29.440 1.00 33.74 223 GLY B C 1
ATOM 4307 O O . GLY B 1 225 ? 0.041 15.194 29.215 1.00 31.59 223 GLY B O 1
ATOM 4308 N N . SER B 1 226 ? -1.465 14.190 30.555 1.00 30.05 224 SER B N 1
ATOM 4309 C CA . SER B 1 226 ? -0.549 14.024 31.671 1.00 29.26 224 SER B CA 1
ATOM 4310 C C . SER B 1 226 ? 0.571 13.022 31.384 1.00 30.07 224 SER B C 1
ATOM 4311 O O . SER B 1 226 ? 1.559 12.972 32.114 1.00 27.67 224 SER B O 1
ATOM 4314 N N . ASP B 1 227 ? 0.426 12.233 30.321 1.00 29.15 225 ASP B N 1
ATOM 4315 C CA . ASP B 1 227 ? 1.474 11.285 29.951 1.00 27.32 225 ASP B CA 1
ATOM 4316 C C . ASP B 1 227 ? 2.288 11.708 28.724 1.00 30.51 225 ASP B C 1
ATOM 4317 O O . ASP B 1 227 ? 3.368 11.170 28.475 1.00 29.68 225 ASP B O 1
ATOM 4322 N N . GLY B 1 228 ? 1.791 12.684 27.971 1.00 27.35 226 GLY B N 1
ATOM 4323 C CA . GLY B 1 228 ? 2.549 13.196 26.848 1.00 26.37 226 GLY B CA 1
ATOM 4324 C C . GLY B 1 228 ? 1.778 14.126 25.937 1.00 29.03 226 GLY B C 1
ATOM 4325 O O . GLY B 1 228 ? 0.572 14.322 26.091 1.00 25.84 226 GLY B O 1
ATOM 4326 N N . GLY B 1 229 ? 2.489 14.726 24.991 1.00 25.37 227 GLY B N 1
ATOM 4327 C CA . GLY B 1 229 ? 1.839 15.439 23.911 1.00 26.35 227 GLY B CA 1
ATOM 4328 C C . GLY B 1 229 ? 1.712 16.947 24.046 1.00 28.30 227 GLY B C 1
ATOM 4329 O O . GLY B 1 229 ? 1.076 17.571 23.194 1.00 26.41 227 GLY B O 1
ATOM 4330 N N . ALA B 1 230 ? 2.290 17.538 25.092 1.00 21.86 228 ALA B N 1
ATOM 4331 C CA . ALA B 1 230 ? 2.247 18.996 25.232 1.00 22.64 228 ALA B CA 1
ATOM 4332 C C . ALA B 1 230 ? 3.160 19.669 24.209 1.00 22.82 228 ALA B C 1
ATOM 4333 O O . ALA B 1 230 ? 4.038 19.023 23.629 1.00 22.14 228 ALA B O 1
ATOM 4335 N N . TYR B 1 231 ? 2.938 20.964 23.983 1.00 25.23 229 TYR B N 1
ATOM 4336 C CA . TYR B 1 231 ? 3.725 21.737 23.024 1.00 24.05 229 TYR B CA 1
ATOM 4337 C C . TYR B 1 231 ? 4.531 22.813 23.740 1.00 23.87 229 TYR B C 1
ATOM 4338 O O . TYR B 1 231 ? 4.035 23.442 24.666 1.00 24.23 229 TYR B O 1
ATOM 4347 N N . VAL B 1 232 ? 5.770 23.021 23.310 1.00 21.73 230 VAL B N 1
ATOM 4348 C CA . VAL B 1 232 ? 6.568 24.133 23.801 1.00 26.60 230 VAL B CA 1
ATOM 4349 C C . VAL B 1 232 ? 7.469 24.599 22.678 1.00 26.66 230 VAL B C 1
ATOM 4350 O O . VAL B 1 232 ? 7.600 23.916 21.661 1.00 22.81 230 VAL B O 1
ATOM 4354 N N . THR B 1 233 ? 8.077 25.768 22.871 1.00 26.88 231 THR B N 1
ATOM 4355 C CA . THR B 1 233 ? 9.202 26.212 22.058 1.00 29.11 231 THR B CA 1
ATOM 4356 C C . THR B 1 233 ? 10.469 25.827 22.817 1.00 31.16 231 THR B C 1
ATOM 4357 O O . THR B 1 233 ? 10.421 25.625 24.031 1.00 28.68 231 THR B O 1
ATOM 4361 N N . ALA B 1 234 ? 11.596 25.733 22.113 1.00 31.22 232 ALA B N 1
ATOM 4362 C CA . ALA B 1 234 ? 12.868 25.368 22.740 1.00 27.22 232 ALA B CA 1
ATOM 4363 C C . ALA B 1 234 ? 13.163 26.236 23.954 1.00 30.43 232 ALA B C 1
ATOM 4364 O O . ALA B 1 234 ? 13.572 25.735 25.010 1.00 31.02 232 ALA B O 1
ATOM 4366 N N . GLU B 1 235 ? 12.959 27.541 23.800 1.00 26.47 233 GLU B N 1
ATOM 4367 C CA . GLU B 1 235 ? 13.282 28.489 24.856 1.00 29.64 233 GLU B CA 1
ATOM 4368 C C . GLU B 1 235 ? 12.303 28.448 26.030 1.00 31.02 233 GLU B C 1
ATOM 4369 O O . GLU B 1 235 ? 12.699 28.670 27.167 1.00 31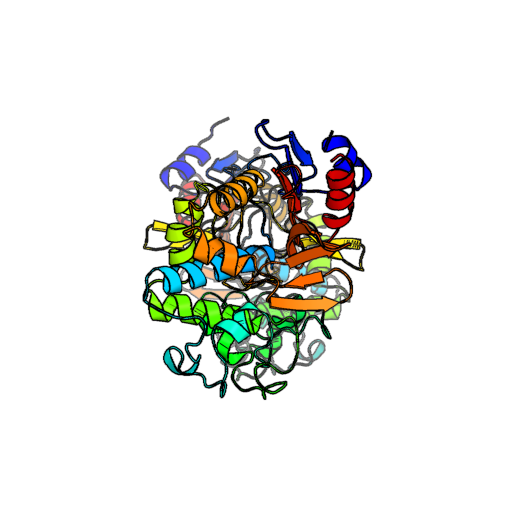.45 233 GLU B O 1
ATOM 4375 N N . ASP B 1 236 ? 11.030 28.169 25.771 1.00 27.71 234 ASP B N 1
ATOM 4376 C CA . ASP B 1 236 ? 10.115 27.876 26.871 1.00 30.83 234 ASP B CA 1
ATOM 4377 C C . ASP B 1 236 ? 10.556 26.604 27.640 1.00 29.07 234 ASP B C 1
ATOM 4378 O O . ASP B 1 236 ? 10.312 26.484 28.837 1.00 25.48 234 ASP B O 1
ATOM 4383 N N . MET B 1 237 ? 11.185 25.649 26.962 1.00 27.13 235 MET B N 1
ATOM 4384 C CA . MET B 1 237 ? 11.683 24.474 27.684 1.00 30.61 235 MET B CA 1
ATOM 4385 C C . MET B 1 237 ? 12.898 24.882 28.506 1.00 31.63 235 MET B C 1
ATOM 4386 O O . MET B 1 237 ? 13.064 24.455 29.649 1.00 32.73 235 MET B O 1
ATOM 4391 N N . MET B 1 238 ? 13.736 25.729 27.926 1.00 31.93 236 MET B N 1
ATOM 4392 C CA . MET B 1 238 ? 14.845 26.304 28.674 1.00 30.34 236 MET B CA 1
ATOM 4393 C C . MET B 1 238 ? 14.318 27.016 29.918 1.00 31.34 236 MET B C 1
ATOM 4394 O O . MET B 1 238 ? 14.816 26.817 31.015 1.00 35.03 236 MET B O 1
ATOM 4399 N N . LYS B 1 239 ? 13.305 27.851 29.750 1.00 34.17 237 LYS B N 1
ATOM 4400 C CA . LYS B 1 239 ? 12.731 28.563 30.888 1.00 34.83 237 LYS B CA 1
ATOM 4401 C C . LYS B 1 239 ? 12.165 27.608 31.926 1.00 32.81 237 LYS B C 1
ATOM 4402 O O . LYS B 1 239 ? 12.101 27.943 33.107 1.00 29.42 237 LYS B O 1
ATOM 4408 N N . LEU B 1 240 ? 11.714 26.434 31.489 1.00 33.13 238 LEU B N 1
ATOM 4409 C CA . LEU B 1 240 ? 11.125 25.491 32.431 1.00 28.31 238 LEU B CA 1
ATOM 4410 C C . LEU B 1 240 ? 12.183 24.894 33.367 1.00 28.93 238 LEU B C 1
ATOM 4411 O O . LEU B 1 240 ? 11.956 24.754 34.571 1.00 30.39 238 LEU B O 1
ATOM 4416 N N . TRP B 1 241 ? 13.334 24.537 32.808 1.00 29.06 239 TRP B N 1
ATOM 4417 C CA . TRP B 1 241 ? 14.447 24.035 33.608 1.00 30.07 239 TRP B CA 1
ATOM 4418 C C . TRP B 1 241 ? 14.926 25.116 34.586 1.00 35.61 239 TRP B C 1
ATOM 4419 O O . TRP B 1 241 ? 15.123 24.858 35.775 1.00 34.69 239 TRP B O 1
ATOM 4430 N N . LEU B 1 242 ? 15.122 26.327 34.067 1.00 33.61 240 LEU B N 1
ATOM 4431 C CA . LEU B 1 242 ? 15.546 27.462 34.876 1.00 33.70 240 LEU B CA 1
ATOM 4432 C C . LEU B 1 242 ? 14.633 27.666 36.079 1.00 33.51 240 LEU B C 1
ATOM 4433 O O . LEU B 1 242 ? 15.093 27.670 37.215 1.00 34.98 240 LEU B O 1
ATOM 4438 N N . ALA B 1 243 ? 13.338 27.817 35.833 1.00 29.51 241 ALA B N 1
ATOM 4439 C CA . ALA B 1 243 ? 12.369 27.978 36.917 1.00 30.80 241 ALA B CA 1
ATOM 4440 C C . ALA B 1 243 ? 12.403 26.819 37.912 1.00 35.73 241 ALA B C 1
ATOM 4441 O O . ALA B 1 243 ? 12.254 27.029 39.116 1.00 37.77 241 ALA B O 1
ATOM 4443 N N . LEU B 1 244 ? 12.578 25.596 37.416 1.00 33.98 242 LEU B N 1
ATOM 4444 C CA . LEU B 1 244 ? 12.639 24.437 38.300 1.00 34.29 242 LEU B CA 1
ATOM 4445 C C . LEU B 1 244 ? 13.871 24.507 39.217 1.00 33.99 242 LEU B C 1
ATOM 4446 O O . LEU B 1 244 ? 13.754 24.396 40.436 1.00 30.81 242 LEU B O 1
ATOM 4451 N N . MET B 1 245 ? 15.045 24.697 38.621 1.00 32.09 243 MET B N 1
ATOM 4452 C CA . MET B 1 245 ? 16.295 24.710 39.371 1.00 36.33 243 MET B CA 1
ATOM 4453 C C . MET B 1 245 ? 16.462 25.935 40.263 1.00 36.69 243 MET B C 1
ATOM 4454 O O . MET B 1 245 ? 17.305 25.937 41.147 1.00 38.04 243 MET B O 1
ATOM 4459 N N . ARG B 1 246 ? 15.671 26.977 40.029 1.00 36.69 244 ARG B N 1
ATOM 4460 C CA . ARG B 1 246 ? 15.741 28.170 40.861 1.00 34.48 244 ARG B CA 1
ATOM 4461 C C . ARG B 1 246 ? 14.659 28.166 41.922 1.00 36.85 244 ARG B C 1
ATOM 4462 O O . ARG B 1 246 ? 14.443 29.173 42.587 1.00 43.58 244 ARG B O 1
ATOM 4470 N N . HIS B 1 247 ? 13.984 27.031 42.067 1.00 35.04 245 HIS B N 1
ATOM 4471 C CA . HIS B 1 247 ? 12.979 26.845 43.108 1.00 34.79 245 HIS B CA 1
ATOM 4472 C C . HIS B 1 247 ? 11.791 27.783 42.921 1.00 37.59 245 HIS B C 1
ATOM 4473 O O . HIS B 1 247 ? 11.126 28.157 43.887 1.00 39.29 245 HIS B O 1
ATOM 4480 N N . GLU B 1 248 ? 11.522 28.139 41.667 1.00 42.53 246 GLU B N 1
ATOM 4481 C CA . GLU B 1 248 ? 10.417 29.035 41.316 1.00 39.35 246 GLU B CA 1
ATOM 4482 C C . GLU B 1 248 ? 9.112 28.283 41.098 1.00 42.47 246 GLU B C 1
ATOM 4483 O O . GLU B 1 248 ? 8.048 28.893 40.991 1.00 44.01 246 GLU B O 1
ATOM 4489 N N . LEU B 1 249 ? 9.200 26.959 41.029 1.00 39.50 247 LEU B N 1
ATOM 4490 C CA . LEU B 1 249 ? 8.033 26.117 40.807 1.00 35.40 247 LEU B CA 1
ATOM 4491 C C . LEU B 1 249 ? 7.688 25.354 42.082 1.00 38.68 247 LEU B C 1
ATOM 4492 O O . LEU B 1 249 ? 6.519 25.127 42.402 1.00 40.42 247 LEU B O 1
ATOM 4497 N N . LEU B 1 250 ? 8.727 24.962 42.805 1.00 36.19 248 LEU B N 1
ATOM 4498 C CA . LEU B 1 250 ? 8.586 24.265 44.072 1.00 38.41 248 LEU B CA 1
ATOM 4499 C C . LEU B 1 250 ? 9.647 24.820 45.005 1.00 37.83 248 LEU B C 1
ATOM 4500 O O . LEU B 1 250 ? 10.640 25.390 44.551 1.00 37.22 248 LEU B O 1
ATOM 4505 N N . ASN B 1 251 ? 9.452 24.664 46.306 1.00 38.44 249 ASN B N 1
ATOM 4506 C CA . ASN B 1 251 ? 10.488 25.090 47.237 1.00 40.61 249 ASN B CA 1
ATOM 4507 C C . ASN B 1 251 ? 11.671 24.119 47.156 1.00 38.46 249 ASN B C 1
ATOM 4508 O O . ASN B 1 251 ? 11.601 23.107 46.458 1.00 39.30 249 ASN B O 1
ATOM 4513 N N . GLU B 1 252 ? 12.755 24.426 47.854 1.00 38.51 250 GLU B N 1
ATOM 4514 C CA . GLU B 1 252 ? 13.977 23.631 47.747 1.00 38.93 250 GLU B CA 1
ATOM 4515 C C . GLU B 1 252 ? 13.792 22.150 48.122 1.00 38.98 250 GLU B C 1
ATOM 4516 O O . GLU B 1 252 ? 14.254 21.259 47.408 1.00 39.76 250 GLU B O 1
ATOM 4522 N N . THR B 1 253 ? 13.125 21.892 49.242 1.00 36.26 251 THR B N 1
ATOM 4523 C CA . THR B 1 253 ? 12.846 20.528 49.677 1.00 34.94 251 THR B CA 1
ATOM 4524 C C . THR B 1 253 ? 12.103 19.708 48.617 1.00 40.96 251 THR B C 1
ATOM 4525 O O . THR B 1 253 ? 12.480 18.573 48.318 1.00 39.35 251 THR B O 1
ATOM 4529 N N . TYR B 1 254 ? 11.032 20.270 48.062 1.00 38.23 252 TYR B N 1
ATOM 4530 C CA . TYR B 1 254 ? 10.217 19.516 47.105 1.00 41.28 252 TYR B CA 1
ATOM 4531 C C . TYR B 1 254 ? 10.856 19.405 45.729 1.00 33.90 252 TYR B C 1
ATOM 4532 O O . TYR B 1 254 ? 10.756 18.367 45.080 1.00 31.52 252 TYR B O 1
ATOM 4541 N N . THR B 1 255 ? 11.532 20.460 45.297 1.00 33.62 253 THR B N 1
ATOM 4542 C CA . THR B 1 255 ? 12.336 20.377 44.086 1.00 36.26 253 THR B CA 1
ATOM 4543 C C . THR B 1 255 ? 13.341 19.226 44.181 1.00 36.83 253 THR B C 1
ATOM 4544 O O . THR B 1 255 ? 13.460 18.404 43.262 1.00 30.62 253 THR B O 1
ATOM 4548 N N . GLN B 1 256 ? 14.044 19.169 45.309 1.00 36.79 254 GLN B N 1
ATOM 4549 C CA . GLN B 1 256 ? 15.073 18.162 45.553 1.00 32.53 254 GLN B CA 1
ATOM 4550 C C . GLN B 1 256 ? 14.482 16.761 45.652 1.00 36.61 254 GLN B C 1
ATOM 4551 O O . GLN B 1 256 ? 15.093 15.792 45.196 1.00 34.70 254 GLN B O 1
ATOM 4557 N N . LYS B 1 257 ? 13.297 16.649 46.250 1.00 36.61 255 LYS B N 1
ATOM 4558 C CA . LYS B 1 257 ? 12.608 15.362 46.321 1.00 35.46 255 LYS B CA 1
ATOM 4559 C C . LYS B 1 257 ? 12.261 14.848 44.921 1.00 38.04 255 LYS B C 1
ATOM 4560 O O . LYS B 1 257 ? 12.339 13.647 44.655 1.00 36.35 255 LYS B O 1
ATOM 4566 N N . LEU B 1 258 ? 11.882 15.763 44.032 1.00 32.10 256 LEU B N 1
ATOM 4567 C CA . LEU B 1 258 ? 11.514 15.403 42.664 1.00 33.84 256 LEU B CA 1
ATOM 4568 C C . LEU B 1 258 ? 12.748 14.944 41.905 1.00 30.99 256 LEU B C 1
ATOM 4569 O O . LEU B 1 258 ? 12.666 14.069 41.050 1.00 30.34 256 LEU B O 1
ATOM 4574 N N . LEU B 1 259 ? 13.897 15.529 42.239 1.00 32.43 257 LEU B N 1
ATOM 4575 C CA . LEU B 1 259 ? 15.150 15.227 41.549 1.00 32.94 257 LEU B CA 1
ATOM 4576 C C . LEU B 1 259 ? 15.943 14.105 42.220 1.00 36.22 257 LEU B C 1
ATOM 4577 O O . LEU B 1 259 ? 17.109 13.878 41.887 1.00 36.06 257 LEU B O 1
ATOM 4582 N N . THR B 1 260 ? 15.323 13.411 43.168 1.00 32.79 258 THR B N 1
ATOM 4583 C CA . THR B 1 260 ? 16.008 12.334 43.879 1.00 35.75 258 THR B CA 1
ATOM 4584 C C . THR B 1 260 ? 15.938 11.030 43.100 1.00 38.22 258 THR B C 1
ATOM 4585 O O . THR B 1 260 ? 14.870 10.639 42.647 1.00 36.83 258 THR B O 1
ATOM 4589 N N . PRO B 1 261 ? 17.083 10.350 42.938 1.00 40.17 259 PRO B N 1
ATOM 4590 C CA . PRO B 1 261 ? 17.091 9.059 42.247 1.00 31.28 259 PRO B CA 1
ATOM 4591 C C . PRO B 1 261 ? 16.416 8.006 43.108 1.00 37.95 259 PRO B C 1
ATOM 4592 O O . PRO B 1 261 ? 17.102 7.269 43.826 1.00 43.59 259 PRO B O 1
ATOM 4596 N N . HIS B 1 262 ? 15.088 7.946 43.038 1.00 37.49 260 HIS B N 1
ATOM 4597 C CA . HIS B 1 262 ? 14.292 7.001 43.816 1.00 36.12 260 HIS B CA 1
ATOM 4598 C C . HIS B 1 262 ? 14.429 5.589 43.289 1.00 39.95 260 HIS B C 1
ATOM 4599 O O . HIS B 1 262 ? 14.398 4.630 44.053 1.00 46.90 260 HIS B O 1
ATOM 4606 N N . VAL B 1 263 ? 14.552 5.459 41.976 1.00 40.21 261 VAL B N 1
ATOM 4607 C CA . VAL B 1 263 ? 14.635 4.145 41.357 1.00 40.53 261 VAL B CA 1
ATOM 4608 C C . VAL B 1 263 ? 15.928 4.054 40.576 1.00 40.72 261 VAL B C 1
ATOM 4609 O O . VAL B 1 263 ? 16.351 5.032 39.953 1.00 39.55 261 VAL B O 1
ATOM 4613 N N . HIS B 1 264 ? 16.564 2.890 40.625 1.00 39.43 262 HIS B N 1
ATOM 4614 C CA . HIS B 1 264 ? 17.663 2.598 39.727 1.00 38.60 262 HIS B CA 1
ATOM 4615 C C . HIS B 1 264 ? 17.123 1.680 38.645 1.00 43.12 262 HIS B C 1
ATOM 4616 O O . HIS B 1 264 ? 16.605 0.609 38.953 1.00 48.35 262 HIS B O 1
ATOM 4623 N N . CYS B 1 265 ? 17.231 2.095 37.386 1.00 39.37 263 CYS B N 1
ATOM 4624 C CA . CYS B 1 265 ? 16.687 1.305 36.283 1.00 40.82 263 CYS B CA 1
ATOM 4625 C C . CYS B 1 265 ? 17.708 0.326 35.712 1.00 48.39 263 CYS B C 1
ATOM 4626 O O . CYS B 1 265 ? 17.439 -0.875 35.601 1.00 55.36 263 CYS B O 1
ATOM 4629 N N . GLU B 1 266 ? 18.870 0.850 35.334 1.00 46.91 264 GLU B N 1
ATOM 4630 C CA . GLU B 1 266 ? 19.978 0.028 34.869 1.00 49.13 264 GLU B CA 1
ATOM 4631 C C . GLU B 1 266 ? 21.214 0.887 34.694 1.00 45.25 264 GLU B C 1
ATOM 4632 O O . GLU B 1 266 ? 21.127 2.027 34.241 1.00 44.05 264 GLU B O 1
ATOM 4638 N N . ASP B 1 267 ? 22.363 0.344 35.070 1.00 47.62 265 ASP B N 1
ATOM 4639 C CA . ASP B 1 267 ? 23.624 1.031 34.851 1.00 46.76 265 ASP B CA 1
ATOM 4640 C C . ASP B 1 267 ? 23.601 2.435 35.445 1.00 43.81 265 ASP B C 1
ATOM 4641 O O . ASP B 1 267 ? 23.503 2.596 36.660 1.00 45.66 265 ASP B O 1
ATOM 4646 N N . ASP B 1 268 ? 23.676 3.439 34.573 1.00 41.43 266 ASP B N 1
ATOM 4647 C CA . ASP B 1 268 ? 23.786 4.837 34.979 1.00 41.32 266 ASP B CA 1
ATOM 4648 C C . ASP B 1 268 ? 22.436 5.526 35.061 1.00 40.10 266 ASP B C 1
ATOM 4649 O O . ASP B 1 268 ? 22.350 6.681 35.470 1.00 35.54 266 ASP B O 1
ATOM 4654 N N . ASP B 1 269 ? 21.388 4.816 34.671 1.00 31.99 267 ASP B N 1
ATOM 4655 C CA . ASP B 1 269 ? 20.065 5.397 34.638 1.00 35.65 267 ASP B CA 1
ATOM 4656 C C . ASP B 1 269 ? 19.265 5.177 35.913 1.00 33.48 267 ASP B C 1
ATOM 4657 O O . ASP B 1 269 ? 19.062 4.046 36.362 1.00 33.60 267 ASP B O 1
ATOM 4662 N N . TYR B 1 270 ? 18.799 6.288 36.468 1.00 30.42 268 TYR B N 1
ATOM 4663 C CA . TYR B 1 270 ? 17.891 6.294 37.598 1.00 32.07 268 TYR B CA 1
ATOM 4664 C C . TYR B 1 270 ? 16.676 7.123 37.207 1.00 30.77 268 TYR B C 1
ATOM 4665 O O . TYR B 1 270 ? 16.724 7.860 36.230 1.00 28.93 268 TYR B O 1
ATOM 4674 N N . TYR B 1 271 ? 15.589 6.993 37.958 1.00 30.68 269 TYR B N 1
ATOM 4675 C CA . TYR B 1 271 ? 14.400 7.806 37.723 1.00 32.52 269 TYR B CA 1
ATOM 4676 C C . TYR B 1 271 ? 14.043 8.537 39.007 1.00 35.76 269 TYR B C 1
ATOM 4677 O O . TYR B 1 271 ? 14.162 7.977 40.099 1.00 35.50 269 TYR B O 1
ATOM 4686 N N . GLY B 1 272 ? 13.636 9.795 38.881 1.00 31.33 270 GLY B N 1
ATOM 4687 C CA . GLY B 1 272 ? 13.195 10.563 40.029 1.00 32.81 270 GLY B CA 1
ATOM 4688 C C . GLY B 1 272 ? 11.681 10.563 40.070 1.00 31.39 270 GLY B C 1
ATOM 4689 O O . GLY B 1 272 ? 11.054 9.521 39.929 1.00 29.27 270 GLY B O 1
ATOM 4690 N N . TYR B 1 273 ? 11.101 11.737 40.279 1.00 30.84 271 TYR B N 1
ATOM 4691 C CA . TYR B 1 273 ? 9.677 11.929 40.077 1.00 33.18 271 TYR B CA 1
ATOM 4692 C C . TYR B 1 273 ? 9.437 12.531 38.693 1.00 32.04 271 TYR B C 1
ATOM 4693 O O . TYR B 1 273 ? 9.542 13.742 38.509 1.00 32.28 271 TYR B O 1
ATOM 4702 N N . GLY B 1 274 ? 9.139 11.681 37.717 1.00 29.97 272 GLY B N 1
ATOM 4703 C CA . GLY B 1 274 ? 8.797 12.146 36.385 1.00 31.35 272 GLY B CA 1
ATOM 4704 C C . GLY B 1 274 ? 9.969 12.705 35.605 1.00 32.05 272 GLY B C 1
ATOM 4705 O O . GLY B 1 274 ? 9.782 13.457 34.642 1.00 27.56 272 GLY B O 1
ATOM 4706 N N . VAL B 1 275 ? 11.180 12.333 36.006 1.00 31.90 273 VAL B N 1
ATOM 4707 C CA . VAL B 1 275 ? 12.378 12.815 35.332 1.00 30.84 273 VAL B CA 1
ATOM 4708 C C . VAL B 1 275 ? 13.426 11.689 35.328 1.00 31.39 273 VAL B C 1
ATOM 4709 O O . VAL B 1 275 ? 13.428 10.849 36.229 1.00 32.76 273 VAL B O 1
ATOM 4713 N N . TRP B 1 276 ? 14.283 11.652 34.307 1.00 29.41 274 TRP B N 1
ATOM 4714 C CA . TRP B 1 276 ? 15.399 10.700 34.259 1.00 28.64 274 TRP B CA 1
ATOM 4715 C C . TRP B 1 276 ? 16.651 11.305 34.883 1.00 31.11 274 TRP B C 1
ATOM 4716 O O . TRP B 1 276 ? 16.878 12.515 34.802 1.00 28.10 274 TRP B O 1
ATOM 4727 N N . ILE B 1 277 ? 17.467 10.459 35.504 1.00 31.94 275 ILE B N 1
ATOM 4728 C CA . ILE B 1 277 ? 18.706 10.916 36.131 1.00 31.39 275 ILE B CA 1
ATOM 4729 C C . ILE B 1 277 ? 19.910 10.114 35.651 1.00 31.41 275 ILE B C 1
ATOM 4730 O O . ILE B 1 277 ? 19.890 8.881 35.642 1.00 30.71 275 ILE B O 1
ATOM 4735 N N . LYS B 1 278 ? 20.953 10.820 35.236 1.00 28.59 276 LYS B N 1
ATOM 4736 C CA . LYS B 1 278 ? 22.182 10.167 34.826 1.00 29.99 276 LYS B CA 1
ATOM 4737 C C . LYS B 1 278 ? 23.192 10.336 35.941 1.00 31.31 276 LYS B C 1
ATOM 4738 O O . LYS B 1 278 ? 23.574 11.456 36.278 1.00 28.89 276 LYS B O 1
ATOM 4744 N N . GLN B 1 279 ? 23.603 9.218 36.527 1.00 33.04 277 GLN B N 1
ATOM 4745 C CA . GLN B 1 279 ? 24.539 9.237 37.647 1.00 34.98 277 GLN B CA 1
ATOM 4746 C C . GLN B 1 279 ? 25.656 8.226 37.424 1.00 38.65 277 GLN B C 1
ATOM 4747 O O . GLN B 1 279 ? 25.416 7.017 37.357 1.00 37.97 277 GLN B O 1
ATOM 4753 N N . GLN B 1 280 ? 26.876 8.729 37.305 1.00 35.38 278 GLN B N 1
ATOM 4754 C CA . GLN B 1 280 ? 28.022 7.893 36.991 1.00 43.43 278 GLN B CA 1
ATOM 4755 C C . GLN B 1 280 ? 29.225 8.291 37.844 1.00 44.69 278 GLN B C 1
ATOM 4756 O O . GLN B 1 280 ? 29.533 9.475 37.987 1.00 40.47 278 GLN B O 1
ATOM 4762 N N . ASP B 1 281 ? 29.887 7.289 38.416 1.00 46.04 279 ASP B N 1
ATOM 4763 C CA . ASP B 1 281 ? 31.058 7.505 39.260 1.00 48.90 279 ASP B CA 1
ATOM 4764 C C . ASP B 1 281 ? 30.702 8.374 40.466 1.00 43.91 279 ASP B C 1
ATOM 4765 O O . ASP B 1 281 ? 31.434 9.297 40.813 1.00 37.86 279 ASP B O 1
ATOM 4770 N N . GLY B 1 282 ? 29.563 8.074 41.087 1.00 44.27 280 GLY B N 1
ATOM 4771 C CA . GLY B 1 282 ? 29.114 8.778 42.276 1.00 40.40 280 GLY B CA 1
ATOM 4772 C C . GLY B 1 282 ? 28.846 10.268 42.116 1.00 40.39 280 GLY B C 1
ATOM 4773 O O . GLY B 1 282 ? 29.041 11.038 43.054 1.00 38.67 280 GLY B O 1
ATOM 4774 N N . ALA B 1 283 ? 28.405 10.680 40.931 1.00 39.27 281 ALA B N 1
ATOM 4775 C CA . ALA B 1 283 ? 27.994 12.058 40.708 1.00 33.30 281 ALA B CA 1
ATOM 4776 C C . ALA B 1 283 ? 26.933 12.139 39.600 1.00 34.18 281 ALA B C 1
ATOM 4777 O O . ALA B 1 283 ? 27.027 11.453 38.582 1.00 31.11 281 ALA B O 1
ATOM 4779 N N . ILE B 1 284 ? 25.928 12.985 39.812 1.00 31.48 282 ILE B N 1
ATOM 4780 C CA . ILE B 1 284 ? 24.864 13.182 38.835 1.00 32.49 282 ILE B CA 1
ATOM 4781 C C . ILE B 1 284 ? 25.310 14.103 37.707 1.00 28.29 282 ILE B C 1
ATOM 4782 O O . ILE B 1 284 ? 25.629 15.264 37.937 1.00 32.76 282 ILE B O 1
ATOM 4787 N N . SER B 1 285 ? 25.330 13.583 36.486 1.00 28.78 283 SER B N 1
ATOM 4788 C CA . SER B 1 285 ? 25.779 14.366 35.343 1.00 31.94 283 SER B CA 1
ATOM 4789 C C . SER B 1 285 ? 24.639 15.127 34.656 1.00 32.36 283 SER B C 1
ATOM 4790 O O . SER B 1 285 ? 24.852 16.205 34.093 1.00 30.15 283 SER B O 1
ATOM 4793 N N . LYS B 1 286 ? 23.429 14.579 34.700 1.00 31.87 284 LYS B N 1
ATOM 4794 C CA . LYS B 1 286 ? 22.294 15.297 34.121 1.00 33.52 284 LYS B CA 1
ATOM 4795 C C . LYS B 1 286 ? 20.932 14.818 34.581 1.00 32.01 284 LYS B C 1
ATOM 4796 O O . LYS B 1 286 ? 20.750 13.661 34.962 1.00 29.48 284 LYS B O 1
ATOM 4802 N N . TYR B 1 287 ? 19.993 15.752 34.582 1.00 24.19 285 TYR B N 1
ATOM 4803 C CA . TYR B 1 287 ? 18.590 15.423 34.690 1.00 33.56 285 TYR B CA 1
ATOM 4804 C C . TYR B 1 287 ? 18.036 15.597 33.285 1.00 28.27 285 TYR B C 1
ATOM 4805 O O . TYR B 1 287 ? 18.345 16.580 32.613 1.00 28.15 285 TYR B O 1
ATOM 4814 N N . HIS B 1 288 ? 17.252 14.643 32.813 1.00 26.54 286 HIS B N 1
ATOM 4815 C CA . HIS B 1 288 ? 16.768 14.761 31.447 1.00 31.09 286 HIS B CA 1
ATOM 4816 C C . HIS B 1 288 ? 15.412 14.134 31.208 1.00 28.28 286 HIS B C 1
ATOM 4817 O O . HIS B 1 288 ? 14.987 13.223 31.920 1.00 27.45 286 HIS B O 1
ATOM 4824 N N . VAL B 1 289 ? 14.721 14.652 30.203 1.00 30.52 287 VAL B N 1
ATOM 4825 C CA . VAL B 1 289 ? 13.487 14.042 29.734 1.00 25.48 287 VAL B CA 1
ATOM 4826 C C . VAL B 1 289 ? 13.604 13.807 28.245 1.00 27.50 287 VAL B C 1
ATOM 4827 O O . VAL B 1 289 ? 14.459 14.384 27.579 1.00 26.72 287 VAL B O 1
ATOM 4831 N N . MET B 1 290 ? 12.734 12.952 27.727 1.00 23.63 288 MET B N 1
ATOM 4832 C CA . MET B 1 290 ? 12.702 12.669 26.310 1.00 23.70 288 MET B CA 1
ATOM 4833 C C . MET B 1 290 ? 11.298 12.234 25.964 1.00 25.17 288 MET B C 1
ATOM 4834 O O . MET B 1 290 ? 10.490 11.962 26.847 1.00 26.19 288 MET B O 1
ATOM 4839 N N . GLY B 1 291 ? 11.013 12.147 24.676 1.00 26.31 289 GLY B N 1
ATOM 4840 C CA . GLY B 1 291 ? 9.719 11.672 24.227 1.00 24.85 289 GLY B CA 1
ATOM 4841 C C . GLY B 1 291 ? 9.830 11.254 22.786 1.00 27.15 289 GLY B C 1
ATOM 4842 O O . GLY B 1 291 ? 10.557 11.883 22.014 1.00 26.99 289 GLY B O 1
ATOM 4843 N N . TYR B 1 292 ? 9.133 10.176 22.439 1.00 25.96 290 TYR B N 1
ATOM 4844 C CA . TYR B 1 292 ? 9.010 9.730 21.060 1.00 30.09 290 TYR B CA 1
ATOM 4845 C C . TYR B 1 292 ? 7.557 9.394 20.725 1.00 30.72 290 TYR B C 1
ATOM 4846 O O . TYR B 1 292 ? 6.920 8.585 21.407 1.00 26.36 290 TYR B O 1
ATOM 4855 N N . ASP B 1 293 ? 7.039 10.034 19.680 1.00 27.75 291 ASP B N 1
ATOM 4856 C CA . ASP B 1 293 ? 5.706 9.740 19.167 1.00 25.49 291 ASP B CA 1
ATOM 4857 C C . ASP B 1 293 ? 5.829 9.680 17.649 1.00 27.54 291 ASP B C 1
ATOM 4858 O O . ASP B 1 293 ? 6.830 10.141 17.086 1.00 27.71 291 ASP B O 1
ATOM 4863 N N . PRO B 1 294 ? 4.822 9.111 16.971 1.00 27.47 292 PRO B N 1
ATOM 4864 C CA . PRO B 1 294 ? 4.803 9.271 15.513 1.00 27.35 292 PRO B CA 1
ATOM 4865 C C . PRO B 1 294 ? 4.910 10.745 15.110 1.00 26.55 292 PRO B C 1
ATOM 4866 O O . PRO B 1 294 ? 4.110 11.560 15.557 1.00 24.84 292 PRO B O 1
ATOM 4870 N N . GLY B 1 295 ? 5.913 11.075 14.301 1.00 24.89 293 GLY B N 1
ATOM 4871 C CA . GLY B 1 295 ? 6.143 12.439 13.860 1.00 24.60 293 GLY B CA 1
ATOM 4872 C C . GLY B 1 295 ? 6.763 13.375 14.885 1.00 29.85 293 GLY B C 1
ATOM 4873 O O . GLY B 1 295 ? 6.782 14.594 14.682 1.00 28.35 293 GLY B O 1
ATOM 4874 N N . VAL B 1 296 ? 7.264 12.814 15.985 1.00 26.46 294 VAL B N 1
ATOM 4875 C CA . VAL B 1 296 ? 7.766 13.607 17.106 1.00 24.13 294 VAL B CA 1
ATOM 4876 C C . VAL B 1 296 ? 8.961 12.959 17.802 1.00 25.86 294 VAL B C 1
ATOM 4877 O O . VAL B 1 296 ? 8.940 11.761 18.097 1.00 26.76 294 VAL B O 1
ATOM 4881 N N . CYS B 1 297 ? 9.994 13.750 18.085 1.00 31.16 295 CYS B N 1
ATOM 4882 C CA . CYS B 1 297 ? 11.023 13.339 19.049 1.00 24.70 295 CYS B CA 1
ATOM 4883 C C . CYS B 1 297 ? 11.572 14.552 19.807 1.00 28.44 295 CYS B C 1
ATOM 4884 O O . CYS B 1 297 ? 11.466 15.692 19.351 1.00 26.65 295 CYS B O 1
ATOM 4887 N N . PHE B 1 298 ? 12.134 14.297 20.981 1.00 21.09 296 PHE B N 1
ATOM 4888 C CA . PHE B 1 298 ? 12.425 15.356 21.929 1.00 23.12 296 PHE B CA 1
ATOM 4889 C C . PHE B 1 298 ? 13.441 14.862 22.954 1.00 26.91 296 PHE B C 1
ATOM 4890 O O . PHE B 1 298 ? 13.291 13.777 23.498 1.00 22.03 296 PHE B O 1
ATOM 4898 N N . HIS B 1 299 ? 14.475 15.657 23.195 1.00 23.23 297 HIS B N 1
ATOM 4899 C CA . HIS B 1 299 ? 15.421 15.386 24.278 1.00 31.12 297 HIS B CA 1
ATOM 4900 C C . HIS B 1 299 ? 15.762 16.699 24.922 1.00 26.92 297 HIS B C 1
ATOM 4901 O O . HIS B 1 299 ? 16.039 17.673 24.232 1.00 28.82 297 HIS B O 1
ATOM 4908 N N . SER B 1 300 ? 15.733 16.734 26.245 1.00 27.29 298 SER B N 1
ATOM 4909 C CA . SER B 1 300 ? 16.106 17.946 26.953 1.00 28.51 298 SER B CA 1
ATOM 4910 C C . SER B 1 300 ? 16.748 17.592 28.288 1.00 30.64 298 SER B C 1
ATOM 4911 O O . SER B 1 300 ? 16.389 16.590 28.908 1.00 29.26 298 SER B O 1
ATOM 4914 N N . ALA B 1 301 ? 17.693 18.422 28.729 1.00 29.14 299 ALA B N 1
ATOM 4915 C CA . ALA B 1 301 ? 18.481 18.098 29.904 1.00 28.96 299 ALA B CA 1
ATOM 4916 C C . ALA B 1 301 ? 19.028 19.323 30.614 1.00 30.43 299 ALA B C 1
ATOM 4917 O O . ALA B 1 301 ? 19.236 20.373 30.006 1.00 33.44 299 ALA B O 1
ATOM 4919 N N . PHE B 1 302 ? 19.251 19.171 31.913 1.00 29.37 300 PHE B N 1
ATOM 4920 C C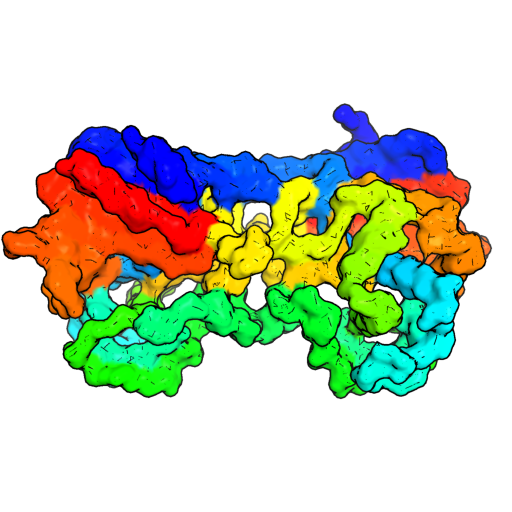A . PHE B 1 302 ? 19.936 20.172 32.712 1.00 30.30 300 PHE B CA 1
ATOM 4921 C C . PHE B 1 302 ? 21.196 19.531 33.291 1.00 36.78 300 PHE B C 1
ATOM 4922 O O . PHE B 1 302 ? 21.131 18.499 33.959 1.00 29.91 300 PHE B O 1
ATOM 4930 N N . TYR B 1 303 ? 22.342 20.141 33.020 1.00 34.76 301 TYR B N 1
ATOM 4931 C CA . TYR B 1 303 ? 23.614 19.612 33.470 1.00 36.44 301 TYR B CA 1
ATOM 4932 C C . TYR B 1 303 ? 24.109 20.392 34.685 1.00 35.64 301 TYR B C 1
ATOM 4933 O O . TYR B 1 303 ? 24.636 21.487 34.541 1.00 36.43 301 TYR B O 1
ATOM 4942 N N . PRO B 1 304 ? 23.928 19.819 35.888 1.00 37.08 302 PRO B N 1
ATOM 4943 C CA . PRO B 1 304 ? 24.234 20.449 37.184 1.00 40.73 302 PRO B CA 1
ATOM 4944 C C . PRO B 1 304 ? 25.669 20.975 37.274 1.00 41.35 302 PRO B C 1
ATOM 4945 O O . PRO B 1 304 ? 25.929 21.976 37.944 1.00 43.46 302 PRO B O 1
ATOM 4949 N N . THR B 1 305 ? 26.590 20.302 36.599 1.00 38.63 303 THR B N 1
ATOM 4950 C CA . THR B 1 305 ? 27.998 20.680 36.653 1.00 47.10 303 THR B CA 1
ATOM 4951 C C . THR B 1 305 ? 28.230 22.062 36.057 1.00 51.89 303 THR B C 1
ATOM 4952 O O . THR B 1 305 ? 28.796 22.949 36.703 1.00 52.29 303 THR B O 1
ATOM 4956 N N . SER B 1 306 ? 27.787 22.237 34.819 1.00 44.85 304 SER B N 1
ATOM 4957 C CA . SER B 1 306 ? 28.048 23.463 34.091 1.00 44.18 304 SER B CA 1
ATOM 4958 C C . SER B 1 306 ? 26.846 24.386 34.159 1.00 45.20 304 SER B C 1
ATOM 4959 O O . SER B 1 306 ? 26.846 25.460 33.561 1.00 47.06 304 SER B O 1
ATOM 4962 N N . ASN B 1 307 ? 25.835 23.975 34.919 1.00 43.46 305 ASN B N 1
ATOM 4963 C CA . ASN B 1 307 ? 24.530 24.619 34.853 1.00 46.01 305 ASN B CA 1
ATOM 4964 C C . ASN B 1 307 ? 24.091 24.786 33.405 1.00 40.47 305 ASN B C 1
ATOM 4965 O O . ASN B 1 307 ? 23.561 25.820 33.023 1.00 40.93 305 ASN B O 1
ATOM 4970 N N . GLY B 1 308 ? 24.335 23.757 32.602 1.00 40.06 306 GLY B N 1
ATOM 4971 C CA . GLY B 1 308 ? 23.982 23.788 31.197 1.00 39.71 306 GLY B CA 1
ATOM 4972 C C . GLY B 1 308 ? 22.550 23.350 30.972 1.00 36.66 306 GLY B C 1
ATOM 4973 O O . GLY B 1 308 ? 21.988 22.621 31.784 1.00 34.56 306 GLY B O 1
ATOM 4974 N N . ILE B 1 309 ? 21.955 23.823 29.881 1.00 40.58 307 ILE B N 1
ATOM 4975 C CA . ILE B 1 309 ? 20.618 23.399 29.457 1.00 34.89 307 ILE B CA 1
ATOM 4976 C C . ILE B 1 309 ? 20.675 23.104 27.972 1.00 33.61 307 ILE B C 1
ATOM 4977 O O . ILE B 1 309 ? 21.197 23.906 27.195 1.00 36.25 307 ILE B O 1
ATOM 4982 N N . VAL B 1 310 ? 20.170 21.938 27.587 1.00 28.32 308 VAL B N 1
ATOM 4983 C CA . VAL B 1 310 ? 20.022 21.586 26.178 1.00 30.19 308 VAL B CA 1
ATOM 4984 C C . VAL B 1 310 ? 18.553 21.245 25.897 1.00 31.56 308 VAL B C 1
ATOM 4985 O O . VAL B 1 310 ? 17.863 20.660 26.728 1.00 31.47 308 VAL B O 1
ATOM 4989 N N . VAL B 1 311 ? 18.065 21.668 24.743 1.00 32.92 309 VAL B N 1
ATOM 4990 C CA . VAL B 1 311 ? 16.702 21.363 24.339 1.00 32.57 309 VAL B CA 1
ATOM 4991 C C . VAL B 1 311 ? 16.759 20.987 22.879 1.00 29.37 309 VAL B C 1
ATOM 4992 O O . VAL B 1 311 ? 17.248 21.760 22.064 1.00 37.66 309 VAL B O 1
ATOM 4996 N N . VAL B 1 312 ? 16.297 19.792 22.545 1.00 29.19 310 VAL B N 1
ATOM 4997 C CA . VAL B 1 312 ? 16.162 19.415 21.143 1.00 31.34 310 VAL B CA 1
ATOM 4998 C C . VAL B 1 312 ? 14.712 19.055 20.826 1.00 27.91 310 VAL B C 1
ATOM 4999 O O . VAL B 1 312 ? 14.201 18.040 21.297 1.00 26.89 310 VAL B O 1
ATOM 5003 N N . CYS B 1 313 ? 14.047 19.913 20.052 1.00 33.90 311 CYS B N 1
ATOM 5004 C CA . CYS B 1 313 ? 12.687 19.653 19.586 1.00 27.18 311 CYS B CA 1
ATOM 5005 C C . CYS B 1 313 ? 12.729 19.279 18.109 1.00 30.14 311 CYS B C 1
ATOM 5006 O O . CYS B 1 313 ? 13.452 19.896 17.334 1.00 34.35 311 CYS B O 1
ATOM 5009 N N . ALA B 1 314 ? 11.981 18.256 17.717 1.00 26.25 312 ALA B N 1
ATOM 5010 C CA . ALA B 1 314 ? 11.912 17.886 16.306 1.00 27.53 312 ALA B CA 1
ATOM 5011 C C . ALA B 1 314 ? 10.511 17.451 15.889 1.00 29.45 312 ALA B C 1
ATOM 5012 O O . ALA B 1 314 ? 9.833 16.742 16.638 1.00 28.98 312 ALA B O 1
ATOM 5014 N N . ASN B 1 315 ? 10.090 17.878 14.695 1.00 28.66 313 ASN B N 1
ATOM 5015 C CA . ASN B 1 315 ? 8.818 17.433 14.123 1.00 29.72 313 ASN B CA 1
ATOM 5016 C C . ASN B 1 315 ? 9.018 16.296 13.129 1.00 30.23 313 ASN B C 1
ATOM 5017 O O . ASN B 1 315 ? 8.391 16.256 12.080 1.00 30.74 313 ASN B O 1
ATOM 5022 N N . GLN B 1 316 ? 9.928 15.391 13.476 1.00 30.48 314 GLN B N 1
ATOM 5023 C CA . GLN B 1 316 ? 10.094 14.120 12.777 1.00 31.76 314 GLN B CA 1
ATOM 5024 C C . GLN B 1 316 ? 10.265 13.022 13.822 1.00 27.95 314 GLN B C 1
ATOM 5025 O O . GLN B 1 316 ? 10.415 13.303 15.016 1.00 28.48 314 GLN B O 1
ATOM 5031 N N . SER B 1 317 ? 10.246 11.774 13.375 1.00 27.94 315 SER B N 1
ATOM 5032 C CA . SER B 1 317 ? 10.165 10.636 14.289 1.00 29.47 315 SER B CA 1
ATOM 5033 C C . SER B 1 317 ? 11.440 10.313 15.098 1.00 35.87 315 SER B C 1
ATOM 5034 O O . SER B 1 317 ? 11.346 9.858 16.234 1.00 34.93 315 SER B O 1
ATOM 5037 N N . SER B 1 318 ? 12.621 10.544 14.529 1.00 33.01 316 SER B N 1
ATOM 5038 C CA . SER B 1 318 ? 13.861 10.284 15.254 1.00 36.93 316 SER B CA 1
ATOM 5039 C C . SER B 1 318 ? 14.965 11.276 14.904 1.00 39.05 316 SER B C 1
ATOM 5040 O O . SER B 1 318 ? 14.877 11.991 13.909 1.00 38.93 316 SER B O 1
ATOM 5043 N N . GLY B 1 319 ? 16.001 11.322 15.738 1.00 41.54 317 GLY B N 1
ATOM 5044 C CA . GLY B 1 319 ? 17.156 12.162 15.469 1.00 36.11 317 GLY B CA 1
ATOM 5045 C C . GLY B 1 319 ? 17.572 13.094 16.594 1.00 40.61 317 GLY B C 1
ATOM 5046 O O . GLY B 1 319 ? 18.735 13.494 16.671 1.00 42.50 317 GLY B O 1
ATOM 5047 N N . ALA B 1 320 ? 16.633 13.460 17.463 1.00 37.62 318 ALA B N 1
ATOM 5048 C CA . ALA B 1 320 ? 16.926 14.415 18.527 1.00 35.59 318 ALA B CA 1
ATOM 5049 C C . ALA B 1 320 ? 18.035 13.915 19.459 1.00 38.25 318 ALA B C 1
ATOM 5050 O O . ALA B 1 320 ? 18.769 14.706 20.039 1.00 38.56 318 ALA B O 1
ATOM 5052 N N . TYR B 1 321 ? 18.153 12.604 19.600 1.00 36.26 319 TYR B N 1
ATOM 5053 C CA . TYR B 1 321 ? 19.151 12.046 20.493 1.00 41.97 319 TYR B CA 1
ATOM 5054 C C . TYR B 1 321 ? 20.562 12.273 19.968 1.00 43.06 319 TYR B C 1
ATOM 5055 O O . TYR B 1 321 ? 21.430 12.756 20.689 1.00 40.31 319 TYR B O 1
ATOM 5064 N N . ASP B 1 322 ? 20.784 11.909 18.711 1.00 42.64 320 ASP B N 1
ATOM 5065 C CA . ASP B 1 322 ? 22.080 12.097 18.075 1.00 44.70 320 ASP B CA 1
ATOM 5066 C C . ASP B 1 322 ? 22.492 13.560 18.083 1.00 41.94 320 ASP B C 1
ATOM 5067 O O . ASP B 1 322 ? 23.669 13.878 18.228 1.00 45.95 320 ASP B O 1
ATOM 5072 N N . VAL B 1 323 ? 21.521 14.452 17.932 1.00 43.25 321 VAL B N 1
ATOM 5073 C CA . VAL B 1 323 ? 21.804 15.883 17.989 1.00 40.44 321 VAL B CA 1
ATOM 5074 C C . VAL B 1 323 ? 22.089 16.288 19.428 1.00 41.75 321 VAL B C 1
ATOM 5075 O O . VAL B 1 323 ? 22.946 17.136 19.686 1.00 40.54 321 VAL B O 1
ATOM 5079 N N . MET B 1 324 ? 21.389 15.661 20.368 1.00 38.32 322 MET B N 1
ATOM 5080 C CA . MET B 1 324 ? 21.619 15.935 21.783 1.00 40.62 322 MET B CA 1
ATOM 5081 C C . MET B 1 324 ? 23.026 15.516 22.233 1.00 42.48 322 MET B C 1
ATOM 5082 O O . MET B 1 324 ? 23.699 16.255 22.951 1.00 37.77 322 MET B O 1
ATOM 5087 N N . ALA B 1 325 ? 23.457 14.330 21.812 1.00 39.17 323 ALA B N 1
ATOM 5088 C CA . ALA B 1 325 ? 24.802 13.852 22.117 1.00 44.51 323 ALA B CA 1
ATOM 5089 C C . ALA B 1 325 ? 25.864 14.792 21.539 1.00 46.97 323 ALA B C 1
ATOM 5090 O O . ALA B 1 325 ? 26.834 15.132 22.213 1.00 46.50 323 ALA B O 1
ATOM 5092 N N . ALA B 1 326 ? 25.666 15.214 20.291 1.00 47.84 324 ALA B N 1
ATOM 5093 C CA . ALA B 1 326 ? 26.587 16.135 19.628 1.00 44.26 324 ALA B CA 1
ATOM 5094 C C . ALA B 1 326 ? 26.748 17.424 20.410 1.00 43.69 324 ALA B C 1
ATOM 5095 O O . ALA B 1 326 ? 27.833 18.006 20.439 1.00 47.89 324 ALA B O 1
ATOM 5097 N N . ILE B 1 327 ? 25.669 17.858 21.052 1.00 40.84 325 ILE B N 1
ATOM 5098 C CA . ILE B 1 327 ? 25.664 19.129 21.766 1.00 41.80 325 ILE B CA 1
ATOM 5099 C C . ILE B 1 327 ? 26.269 19.009 23.160 1.00 47.90 325 ILE B C 1
ATOM 5100 O O . ILE B 1 327 ? 27.011 19.889 23.593 1.00 50.78 325 ILE B O 1
ATOM 5105 N N . GLU B 1 328 ? 25.941 17.940 23.878 1.00 48.57 326 GLU B N 1
ATOM 5106 C CA . GLU B 1 328 ? 26.439 17.809 25.237 1.00 48.86 326 GLU B CA 1
ATOM 5107 C C . GLU B 1 328 ? 27.944 17.550 25.214 1.00 51.15 326 GLU B C 1
ATOM 5108 O O . GLU B 1 328 ? 28.645 17.811 26.196 1.00 53.75 326 GLU B O 1
ATOM 5114 N N . ALA B 1 329 ? 28.426 17.050 24.079 1.00 52.27 327 ALA B N 1
ATOM 5115 C CA . ALA B 1 329 ? 29.853 16.937 23.820 1.00 48.36 327 ALA B CA 1
ATOM 5116 C C . ALA B 1 329 ? 30.517 18.307 23.877 1.00 56.38 327 ALA B C 1
ATOM 5117 O O . ALA B 1 329 ? 31.531 18.487 24.564 1.00 59.67 327 ALA B O 1
ATOM 5119 N N . LEU B 1 330 ? 29.939 19.266 23.154 1.00 55.31 328 LEU B N 1
ATOM 5120 C CA . LEU B 1 330 ? 30.402 20.654 23.173 1.00 57.58 328 LEU B CA 1
ATOM 5121 C C . LEU B 1 330 ? 30.713 21.134 24.590 1.00 62.03 328 LEU B C 1
ATOM 5122 O O . LEU B 1 330 ? 31.674 21.868 24.813 1.00 63.10 328 LEU B O 1
ATOM 5127 N N . PHE B 1 331 ? 29.886 20.730 25.546 1.00 60.87 329 PHE B N 1
ATOM 5128 C CA . PHE B 1 331 ? 30.163 21.009 26.950 1.00 62.72 329 PHE B CA 1
ATOM 5129 C C . PHE B 1 331 ? 31.517 20.407 27.349 1.00 65.99 329 PHE B C 1
ATOM 5130 O O . PHE B 1 331 ? 32.055 20.681 28.422 1.00 62.63 329 PHE B O 1
#

B-factor: mean 35.16, std 10.39, range [17.16, 84.21]

Nearest PDB structures (foldseek):
  3tg9-assembly1_B  TM=1.003E+00  e=2.484E-71  Halalkalibacterium halodurans C-125
  3tg9-assembly1_A  TM=9.978E-01  e=7.743E-65  Halalkalibacterium halodurans C-125
  4y7p-assembly2_A  TM=8.227E-01  e=1.806E-21  Bacillus cereus
  8aji-assembly3_C  TM=7.500E-01  e=8.521E-19  Lactiplantibacillus plantarum
  3rju-assembly1_A  TM=7.384E-01  e=3.268E-14  Yersinia pestis CO92

Organism: Halalkalibacterium halodurans (strain ATCC BAA-125 / DSM 18197 / FERM 7344 / JCM 9153 / C-125) (NCBI:txid272558)

Radius of gyration: 28.86 Å; Cα contacts (8 Å, |Δi|>4): 1575; chains: 2; bounding box: 72×53×79 Å

InterPro domains:
  IPR001466 Beta-lactamase-related [PF00144] (30-320)
  IPR012338 Beta-lactamase/transpeptidase-like [G3DSA:3.40.710.10] (1-329)
  IPR012338 Beta-lactamase/transpeptidase-like [SSF56601] (3-328)
  IPR050491 Beta-lactamase AmpC-like [PTHR46825] (8-316)

Secondary structure (DSSP, 8-state):
---HHHHHHHHHT--EEEEEEETTSPPEEEEESEEETTTTEE--TT-BEE-GGGGHHHHHHHHHHHHHHTS--TT-BGGGT-SS--TT-BHHHHHTT-S----S----GGGTS-GGG--SGGGGGGGTTTSPP-S-TTS-----HHHHHHHHHHHHHHHSS-HHHHHIIIIIHHHT-TT-B--BGGG--SSBPPPEEE-TTS-EEESTTTS-SB--SSS--EE-HHHHHHHHHHHHTTSSS-HHHHHHHTS--EEEETTEEE-SSSEEEEETTEEEEEEEEEEETTEEEEEEEETTTTEEEEEEESBSS-HHHHHHHHHTT-/-HHHHHHHTT--EEEEEEETTSPPEEEEESEEETTTTEE--TT-BEE-GGGGHHHHHHHHHHHHHTTS--TT-BGGGT-SS--TT-BHHHHHHT-S----SS-TTT---GGGGGTTS-GGG--SGGGGGGGTTTSPPSS-TTS-----SHHHHHHHHHHHHHHSS-HHHHHIIIIIITTT-TT-B--BGGG--SSBPPPEEE-TTS-EEESTTTS-SB--SSS--EE-HHHHHHHHHHHHTTSSS-HHHHHHHTS--EEEETTEEE-SSSEEEE-SSSEEEEEEEEEETTEEEEEEEETTTTEEEEEEESSSS-HHHHHHHHHHH-

CATH classification: 3.40.710.10